Protein AF-R7A1Y5-F1 (afdb_monomer)

pLDDT: mean 71.37, std 26.13, range [25.06, 98.81]

Foldseek 3Di:
DDDDPPPVVVVVVVVVVPPPCPVCPVVVLVVVVVVVVVVVVVVVVVVVVVVVVVVVVVVPDPDPDDDDDDDDDDDDDDDDDDDDDPPDDDDDPPPDDDDDDPPDDDPPDDVVVVVVVVPPPDDDDPPPPPPPPDDDDDDDDDDDDDDDDDDPDPPPVPPPPPDDPDDDDDDDDDDPPDPPVLLVVLLVVLQVCLQCVVVDDPVSLLCLLVSPVSLVPHDPVSQVVSQVSNCVPPVGGSVRSNVVSVVVVVVVVVVVVVVVVLVVLLSVLVVVLVVLVVVLVVLVVLLVVLVVLLVVLVVLLVVLVVLLVVLVVLLVVLVVLLVVLVVVLVVLVVVLVVLVVVLVPDDPPDPVNVVSVVSNVVSVVSNVVSVVVNVVSVVSNVVSVVSNVVSVVSNVVSVVSNVVSVVSSVVSVVSSVVSVVVSVVSVVVSVVSVD

Sequence (435 aa):
MSQKHSKSQDEISQLLDSFEVEDTLEEKMENFTQEKERQSRIERARKNSQDFNRRNTEEMDLTQIIDPIDDSEFEDEEYEEDGSQTKTMMWDKDQIDPETTDTNKTVVINDDEIQSLLEEDKGPRLKREVHRGSARKSNQDTKKIAIIVAGVIAVILAGVAIFGVINLIGGLGSDDQISEEEQKQNYEEILAWADDYDSLTDDEKADIIDFETMFNRLSDEQQSEINKVLKSKTGKTFDELLAQVKSDAKDKADASNNNTEVAQQKAKLKEQISNLEDDLADAKQALDDAKSKLDSANSKLNGATQSISSAQSDITTCNTEINNLTTQNTNLTTQKNEIYTQYLNLPIDDPQRDELWAQIESINSQISSNESQISDLKSKLSSAEQTLTNAQSEQTQAKSEVDSAQSAVNDAQSKYDSINSQLQQLQKELDNLDD

Solvent-accessible surface area (backbone atoms only — not comparable to full-atom values): 26201 Å² total; per-residue (Å²): 143,86,91,80,76,73,68,72,60,55,57,56,56,57,56,62,74,69,72,83,52,85,79,42,57,63,56,46,51,52,49,48,50,51,52,50,48,50,50,49,51,51,48,51,51,48,48,54,51,46,58,52,52,45,59,69,54,72,77,71,75,92,81,84,86,80,80,82,84,79,91,72,92,85,82,93,78,91,78,85,91,76,94,69,91,78,78,77,80,78,81,73,88,84,78,74,83,91,82,82,93,74,94,79,78,78,82,77,76,60,66,70,62,57,50,57,68,71,67,65,87,76,73,91,76,82,77,82,78,77,80,75,76,77,89,80,79,88,77,89,81,89,77,83,87,78,88,85,82,82,91,85,91,85,78,81,89,81,75,84,84,83,84,82,92,75,88,83,88,85,83,88,87,80,78,92,74,69,52,74,67,56,49,48,50,47,48,54,52,54,40,50,52,43,69,46,48,90,78,49,51,76,68,67,56,50,50,49,64,74,42,49,69,51,54,75,66,44,53,74,69,56,48,49,53,42,30,50,47,26,31,73,76,72,71,35,40,62,69,57,47,43,52,45,49,56,47,54,54,47,54,52,51,56,53,53,50,52,53,53,53,52,52,54,51,47,52,51,47,52,52,52,45,53,54,47,52,54,50,38,52,53,29,48,51,51,27,54,52,24,46,53,48,27,54,52,23,48,51,48,29,52,50,22,51,50,48,32,54,49,22,53,51,49,37,52,50,35,53,52,52,41,52,51,45,52,50,50,41,51,54,47,50,52,52,41,53,55,47,50,52,54,49,68,74,47,63,93,83,44,73,65,46,60,56,48,48,53,50,43,53,52,47,50,53,51,41,53,53,43,52,52,52,41,51,54,37,49,56,50,31,55,49,26,51,51,49,28,54,51,22,53,53,48,30,53,52,22,46,54,44,29,55,52,24,49,49,48,28,53,52,26,47,51,52,31,55,51,46,55,50,51,45,56,50,51,50,52,57,48,52,65,72,75,110

Mean predicted aligned error: 21.64 Å

Structure (mmCIF, N/CA/C/O backbone):
data_AF-R7A1Y5-F1
#
_entry.id   AF-R7A1Y5-F1
#
loop_
_atom_site.group_PDB
_atom_site.id
_atom_site.type_symbol
_atom_site.label_atom_id
_atom_site.label_alt_id
_atom_site.label_comp_id
_atom_site.label_asym_id
_atom_site.label_entity_id
_atom_site.label_seq_id
_atom_site.pdbx_PDB_ins_code
_atom_site.Cartn_x
_atom_site.Cartn_y
_atom_site.Cartn_z
_atom_site.occupancy
_atom_site.B_iso_or_equiv
_atom_site.auth_seq_id
_atom_site.auth_comp_id
_atom_site.auth_asym_id
_atom_site.auth_atom_id
_atom_site.pdbx_PDB_model_num
ATOM 1 N N . MET A 1 1 ? -53.327 41.647 56.031 1.00 40.00 1 MET A N 1
ATOM 2 C CA . MET A 1 1 ? -52.653 41.652 54.716 1.00 40.00 1 MET A CA 1
ATOM 3 C C . MET A 1 1 ? -51.992 40.301 54.548 1.00 40.00 1 MET A C 1
ATOM 5 O O . MET A 1 1 ? -50.971 40.039 55.163 1.00 40.00 1 MET A O 1
ATOM 9 N N . SER A 1 2 ? -52.685 39.421 53.836 1.00 45.50 2 SER A N 1
ATOM 10 C CA . SER A 1 2 ? -52.376 38.007 53.655 1.00 45.50 2 SER A CA 1
ATOM 11 C C . SER A 1 2 ? -52.185 37.799 52.161 1.00 45.50 2 SER A C 1
ATOM 13 O O . SER A 1 2 ? -53.128 38.055 51.420 1.00 45.50 2 SER A O 1
ATOM 15 N N . GLN A 1 3 ? -50.969 37.462 51.720 1.00 46.62 3 GLN A N 1
ATOM 16 C CA . GLN A 1 3 ? -50.686 36.998 50.351 1.00 46.62 3 GLN A CA 1
ATOM 17 C C . GLN A 1 3 ? -49.230 36.510 50.211 1.00 46.62 3 GLN A C 1
ATOM 19 O O . GLN A 1 3 ? -48.489 36.930 49.328 1.00 46.62 3 GLN A O 1
ATOM 24 N N . LYS A 1 4 ? -48.779 35.629 51.113 1.00 45.38 4 LYS A N 1
ATOM 25 C CA . LYS A 1 4 ? -47.498 34.918 50.923 1.00 45.38 4 LYS A CA 1
ATOM 26 C C . LYS A 1 4 ? -47.495 33.442 51.318 1.00 45.38 4 LYS A C 1
ATOM 28 O O . LYS A 1 4 ? -46.482 32.793 51.111 1.00 45.38 4 LYS A O 1
ATOM 33 N N . HIS A 1 5 ? -48.609 32.898 51.813 1.00 42.25 5 HIS A N 1
ATOM 34 C CA . HIS A 1 5 ? -48.613 31.543 52.377 1.00 42.25 5 HIS A CA 1
ATOM 35 C C . HIS A 1 5 ? -49.235 30.445 51.504 1.00 42.25 5 HIS A C 1
ATOM 37 O O . HIS A 1 5 ? -49.218 29.295 51.912 1.00 42.25 5 HIS A O 1
ATOM 43 N N . SER A 1 6 ? -49.724 30.764 50.300 1.00 48.19 6 SER A N 1
ATOM 44 C CA . SER A 1 6 ? -50.400 29.777 49.438 1.00 48.19 6 SER A CA 1
ATOM 45 C C . SER A 1 6 ? -49.468 28.997 48.504 1.00 48.19 6 SER A C 1
ATOM 47 O O . SER A 1 6 ? -49.904 28.017 47.927 1.00 48.19 6 SER A O 1
ATOM 49 N N . LYS A 1 7 ? -48.208 29.414 48.308 1.00 42.94 7 LYS A N 1
ATOM 50 C CA . LYS A 1 7 ? -47.363 28.854 47.234 1.00 42.94 7 LYS A CA 1
ATOM 51 C C . LYS A 1 7 ? -46.487 27.668 47.650 1.00 42.94 7 LYS A C 1
ATOM 53 O O . LYS A 1 7 ? -46.098 26.898 46.790 1.00 42.94 7 LYS A O 1
ATOM 58 N N . SER A 1 8 ? -46.208 27.496 48.945 1.00 43.09 8 SER A N 1
ATOM 59 C CA . SER A 1 8 ? -45.407 26.358 49.431 1.00 43.09 8 SER A CA 1
ATOM 60 C C . SER A 1 8 ? -46.245 25.121 49.768 1.00 43.09 8 SER A C 1
ATOM 62 O O . SER A 1 8 ? -45.683 24.062 50.016 1.00 43.09 8 SER A O 1
ATOM 64 N N . GLN A 1 9 ? -47.576 25.247 49.820 1.00 44.53 9 GLN A N 1
ATOM 65 C CA . GLN A 1 9 ? -48.482 24.117 50.070 1.00 44.53 9 GLN A CA 1
ATOM 66 C C . GLN A 1 9 ? -48.882 23.390 48.776 1.00 44.53 9 GLN A C 1
ATOM 68 O O . GLN A 1 9 ? -49.191 22.201 48.818 1.00 44.53 9 GLN A O 1
ATOM 73 N N . ASP A 1 10 ? -48.776 24.060 47.626 1.00 45.72 10 ASP A N 1
ATOM 74 C CA . ASP A 1 10 ? -49.014 23.451 46.312 1.00 45.72 10 ASP A CA 1
ATOM 75 C C . ASP A 1 10 ? -47.815 22.608 45.834 1.00 45.72 10 ASP A C 1
ATOM 77 O O . ASP A 1 10 ? -48.000 21.610 45.145 1.00 45.72 10 ASP A O 1
ATOM 81 N N . GLU A 1 11 ? -46.588 22.949 46.246 1.00 43.12 11 GLU A N 1
ATOM 82 C CA . GLU A 1 11 ? -45.373 22.206 45.866 1.00 43.12 11 GLU A CA 1
ATOM 83 C C . GLU A 1 11 ? -45.239 20.872 46.620 1.00 43.12 11 GLU A C 1
ATOM 85 O O . GLU A 1 11 ? -44.789 19.885 46.048 1.00 43.12 11 GLU A O 1
ATOM 90 N N . ILE A 1 12 ? -45.700 20.796 47.873 1.00 42.44 12 ILE A N 1
ATOM 91 C CA . ILE A 1 12 ? -45.707 19.537 48.642 1.00 42.44 12 ILE A CA 1
ATOM 92 C C . ILE A 1 12 ? -46.840 18.615 48.160 1.00 42.44 12 ILE A C 1
ATOM 94 O O . ILE A 1 12 ? -46.659 17.402 48.082 1.00 42.44 12 ILE A O 1
ATOM 98 N N . SER A 1 13 ? -47.975 19.188 47.745 1.00 43.84 13 SER A N 1
ATOM 99 C CA . SER A 1 13 ? -49.110 18.431 47.197 1.00 43.84 13 SER A CA 1
ATOM 100 C C . SER A 1 13 ? -48.810 17.815 45.821 1.00 43.84 13 SER A C 1
ATOM 102 O O . SER A 1 13 ? -49.319 16.745 45.514 1.00 43.84 13 SER A O 1
ATOM 104 N N . GLN A 1 14 ? -47.939 18.433 45.010 1.00 46.19 14 GLN A N 1
ATOM 105 C CA . GLN A 1 14 ? -47.489 17.865 43.726 1.00 46.19 14 GLN A CA 1
ATOM 106 C C . GLN A 1 14 ? -46.398 16.795 43.873 1.00 46.19 14 GLN A C 1
ATOM 108 O O . GLN A 1 14 ? -46.228 15.970 42.979 1.00 46.19 14 GLN A O 1
ATOM 113 N N . LEU A 1 15 ? -45.670 16.782 44.993 1.00 40.19 15 LEU A N 1
ATOM 114 C CA . LEU A 1 15 ? -44.676 15.744 45.273 1.00 40.19 15 LEU A CA 1
ATOM 115 C C . LEU A 1 15 ? -45.323 14.454 45.793 1.00 40.19 15 LEU A C 1
ATOM 117 O O . LEU A 1 15 ? -44.829 13.371 45.487 1.00 40.19 15 LEU A O 1
ATOM 121 N N . LEU A 1 16 ? -46.453 14.559 46.497 1.00 44.09 16 LEU A N 1
ATOM 122 C CA . LEU A 1 16 ? -47.202 13.413 47.025 1.00 44.09 16 LEU A CA 1
ATOM 123 C C . LEU A 1 16 ? -48.025 12.669 45.959 1.00 44.09 16 LEU A C 1
ATOM 125 O O . LEU A 1 16 ? -48.169 11.458 46.059 1.00 44.09 16 LEU A O 1
ATOM 129 N N . ASP A 1 17 ? -48.468 13.348 44.898 1.00 41.03 17 ASP A N 1
ATOM 130 C CA . ASP A 1 17 ? -49.209 12.736 43.776 1.00 41.03 17 ASP A CA 1
ATOM 131 C C . ASP A 1 17 ? -48.288 11.986 42.779 1.00 41.03 17 ASP A C 1
ATOM 133 O O . ASP A 1 17 ? -48.743 11.378 41.815 1.00 41.03 17 ASP A O 1
ATOM 137 N N . SER A 1 18 ? -46.961 12.025 42.984 1.00 36.75 18 SER A N 1
ATOM 138 C CA . SER A 1 18 ? -45.974 11.423 42.067 1.00 36.75 18 SER A CA 1
ATOM 139 C C . SER A 1 18 ? -45.374 10.091 42.538 1.00 36.75 18 SER A C 1
ATOM 141 O O . SER A 1 18 ? -44.626 9.464 41.779 1.00 36.75 18 SER A O 1
ATOM 143 N N . PHE A 1 19 ? -45.713 9.651 43.755 1.00 41.41 19 PHE A N 1
ATOM 144 C CA . PHE A 1 19 ? -45.185 8.426 44.369 1.00 41.41 19 PHE A CA 1
ATOM 145 C C . PHE A 1 19 ? -46.116 7.209 44.271 1.00 41.41 19 PHE A C 1
ATOM 147 O O . PHE A 1 19 ? -45.696 6.109 44.609 1.00 41.41 19 PHE A O 1
ATOM 154 N N . GLU A 1 20 ? -47.332 7.362 43.742 1.00 43.34 20 GLU A N 1
ATOM 155 C CA . GLU A 1 20 ? -48.340 6.289 43.691 1.00 43.34 20 GLU A CA 1
ATOM 156 C C . GLU A 1 20 ? -48.459 5.590 42.323 1.00 43.34 20 GLU A C 1
ATOM 158 O O . GLU A 1 20 ? -49.516 5.081 41.953 1.00 43.34 20 GLU A O 1
ATOM 163 N N . VAL A 1 21 ? -47.372 5.530 41.545 1.00 44.88 21 VAL A N 1
ATOM 164 C CA . VAL A 1 21 ? -47.357 4.725 40.313 1.00 44.88 21 VAL A CA 1
ATOM 165 C C . VAL A 1 21 ? -46.110 3.853 40.259 1.00 44.88 21 VAL A C 1
ATOM 167 O O . VAL A 1 21 ? -45.099 4.200 39.649 1.00 44.88 21 VAL A O 1
ATOM 170 N N . GLU A 1 22 ? -46.195 2.697 40.905 1.00 44.41 22 GLU A N 1
ATOM 171 C CA . GLU A 1 22 ? -45.143 1.674 40.951 1.00 44.41 22 GLU A CA 1
ATOM 172 C C . GLU A 1 22 ? -44.921 0.985 39.583 1.00 44.41 22 GLU A C 1
ATOM 174 O O . GLU A 1 22 ? -43.851 0.440 39.339 1.00 44.41 22 GLU A O 1
ATOM 179 N N . ASP A 1 23 ? -45.840 1.166 38.623 1.00 42.84 23 ASP A N 1
ATOM 180 C CA . ASP A 1 23 ? -45.654 0.812 37.200 1.00 42.84 23 ASP A CA 1
ATOM 181 C C . ASP A 1 23 ? -44.872 1.873 36.390 1.00 42.84 23 ASP A C 1
ATOM 183 O O . ASP A 1 23 ? -44.578 1.670 35.214 1.00 42.84 23 ASP A O 1
ATOM 187 N N . THR A 1 24 ? -44.490 3.013 36.989 1.00 51.56 24 THR A N 1
ATOM 188 C CA . THR A 1 24 ? -43.749 4.064 36.262 1.00 51.56 24 THR A CA 1
ATOM 189 C C . THR A 1 24 ? -42.246 4.010 36.435 1.00 51.56 24 THR A C 1
ATOM 191 O O . THR A 1 24 ? -41.578 4.765 35.747 1.00 51.56 24 THR A O 1
ATOM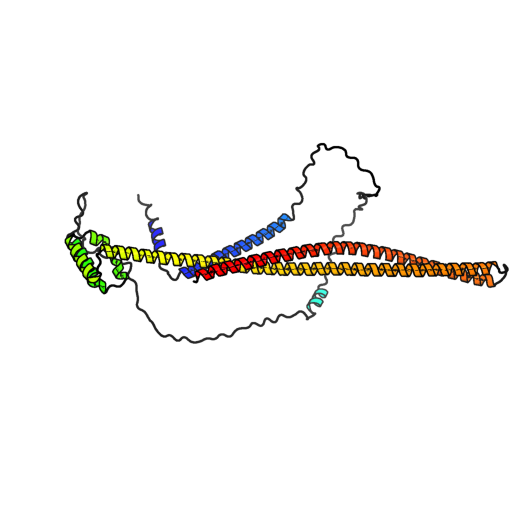 194 N N . LEU A 1 25 ? -41.658 3.194 37.315 1.00 48.09 25 LEU A N 1
ATOM 195 C CA . LEU A 1 25 ? -40.196 3.223 37.478 1.00 48.09 25 LEU A CA 1
ATOM 196 C C . LEU A 1 25 ? -39.485 2.600 36.273 1.00 48.09 25 LEU A C 1
ATOM 198 O O . LEU A 1 25 ? -38.486 3.142 35.811 1.00 48.09 25 LEU A O 1
ATOM 202 N N . GLU A 1 26 ? -40.032 1.516 35.728 1.00 50.44 26 GLU A N 1
ATOM 203 C CA . GLU A 1 26 ? -39.508 0.882 34.518 1.00 50.44 26 GLU A CA 1
ATOM 204 C C . GLU A 1 26 ? -39.759 1.769 33.293 1.00 50.44 26 GLU A C 1
ATOM 206 O O . GLU A 1 26 ? -38.820 2.084 32.571 1.00 50.44 26 GLU A O 1
ATOM 211 N N . GLU A 1 27 ? -40.961 2.340 33.156 1.00 53.66 27 GLU A N 1
ATOM 212 C CA . GLU A 1 27 ? -41.282 3.315 32.102 1.00 53.66 27 GLU A CA 1
ATOM 213 C C . GLU A 1 27 ? -40.481 4.631 32.239 1.00 53.66 27 GLU A C 1
ATOM 215 O O . GLU A 1 27 ? -40.112 5.248 31.241 1.00 53.66 27 GLU A O 1
ATOM 220 N N . LYS A 1 28 ? -40.155 5.077 33.461 1.00 53.81 28 LYS A N 1
ATOM 221 C CA . LYS A 1 28 ? -39.299 6.251 33.727 1.00 53.81 28 LYS A CA 1
ATOM 222 C C . LYS A 1 28 ? -37.826 5.932 33.502 1.00 53.81 28 LYS A C 1
ATOM 224 O O . LYS A 1 28 ? -37.121 6.802 33.001 1.00 53.81 28 LYS A O 1
ATOM 229 N N . MET A 1 29 ? -37.350 4.728 33.824 1.00 53.62 29 MET A N 1
ATOM 230 C CA . MET A 1 29 ? -35.991 4.283 33.492 1.00 53.62 29 MET A CA 1
ATOM 231 C C . MET A 1 29 ? -35.824 4.105 31.982 1.00 53.62 29 MET A C 1
ATOM 233 O O . MET A 1 29 ? -34.794 4.504 31.438 1.00 53.62 29 MET A O 1
ATOM 237 N N . GLU A 1 30 ? -36.846 3.600 31.293 1.00 57.59 30 GLU A N 1
ATOM 238 C CA . GLU A 1 30 ? -36.875 3.436 29.839 1.00 57.59 30 GLU A CA 1
ATOM 239 C C . GLU A 1 30 ? -36.995 4.791 29.120 1.00 57.59 30 GLU A C 1
ATOM 241 O O . GLU A 1 30 ? -36.261 5.064 28.172 1.00 57.59 30 GLU A O 1
ATOM 246 N N . ASN A 1 31 ? -37.811 5.720 29.632 1.00 60.78 31 ASN A N 1
ATOM 247 C CA . ASN A 1 31 ? -37.860 7.096 29.128 1.00 60.78 31 ASN A CA 1
ATOM 248 C C . ASN A 1 31 ? -36.583 7.892 29.442 1.00 60.78 31 ASN A C 1
ATOM 250 O O . ASN A 1 31 ? -36.164 8.717 28.631 1.00 60.78 31 ASN A O 1
ATOM 254 N N . PHE A 1 32 ? -35.936 7.660 30.588 1.00 64.06 32 PHE A N 1
ATOM 255 C CA . PHE A 1 32 ? -34.673 8.314 30.939 1.00 64.06 32 PHE A CA 1
ATOM 256 C C . PHE A 1 32 ? -33.515 7.806 30.074 1.00 64.06 32 PHE A C 1
ATOM 258 O O . PHE A 1 32 ? -32.726 8.612 29.581 1.00 64.06 32 PHE A O 1
ATOM 265 N N . THR A 1 33 ? -33.438 6.495 29.829 1.00 64.00 33 THR A N 1
ATOM 266 C CA . THR A 1 33 ? -32.468 5.916 28.886 1.00 64.00 33 THR A CA 1
ATOM 267 C C . THR A 1 33 ? -32.737 6.389 27.459 1.00 64.00 33 THR A C 1
ATOM 269 O O . THR A 1 33 ? -31.811 6.876 26.814 1.00 64.00 33 THR A O 1
ATOM 272 N N . GLN A 1 34 ? -33.991 6.398 26.990 1.00 64.88 34 GLN A N 1
ATOM 273 C CA . GLN A 1 34 ? -34.330 6.938 25.667 1.00 64.88 34 GLN A CA 1
ATOM 274 C C . GLN A 1 34 ? -34.011 8.431 25.517 1.00 64.88 34 GLN A C 1
ATOM 276 O O . GLN A 1 34 ? -33.456 8.831 24.490 1.00 64.88 34 GLN A O 1
ATOM 281 N N . GLU A 1 35 ? -34.330 9.273 26.506 1.00 62.38 35 GLU A N 1
ATOM 282 C CA . GLU A 1 35 ? -34.045 10.711 26.433 1.00 62.38 35 GLU A CA 1
ATOM 283 C C . GLU A 1 35 ? -32.539 10.981 26.517 1.00 62.38 35 GLU A C 1
ATOM 285 O O . GLU A 1 35 ? -32.027 11.809 25.762 1.00 62.38 35 GLU A O 1
ATOM 290 N N . LYS A 1 36 ? -31.792 10.244 27.348 1.00 68.38 36 LYS A N 1
ATOM 291 C CA . LYS A 1 36 ? -30.334 10.389 27.438 1.00 68.38 36 LYS A CA 1
ATOM 292 C C . LYS A 1 36 ? -29.628 9.891 26.176 1.00 68.38 36 LYS A C 1
ATOM 294 O O . LYS A 1 36 ? -28.722 10.564 25.689 1.00 68.38 36 LYS A O 1
ATOM 299 N N . GLU A 1 37 ? -30.087 8.794 25.575 1.00 62.84 37 GLU A N 1
ATOM 300 C CA . GLU A 1 37 ? -29.616 8.361 24.257 1.00 62.84 37 GLU A CA 1
ATOM 301 C C . GLU A 1 37 ? -29.976 9.367 23.158 1.00 62.84 37 GLU A C 1
ATOM 303 O O . GLU A 1 37 ? -29.207 9.591 22.226 1.00 62.84 37 GLU A O 1
ATOM 308 N N . ARG A 1 38 ? -31.155 9.995 23.220 1.00 62.94 38 ARG A N 1
ATOM 309 C CA . ARG A 1 38 ? -31.534 11.043 22.264 1.00 62.94 38 ARG A CA 1
ATOM 310 C C . ARG A 1 38 ? -30.599 12.244 22.387 1.00 62.94 38 ARG A C 1
ATOM 312 O O . ARG A 1 38 ? -30.151 12.759 21.364 1.00 62.94 38 ARG A O 1
ATOM 319 N N . GLN A 1 39 ? -30.259 12.650 23.608 1.00 55.50 39 GLN A N 1
ATOM 320 C CA . GLN A 1 39 ? -29.294 13.718 23.871 1.00 55.50 39 GLN A CA 1
ATOM 321 C C . GLN A 1 39 ? -27.882 13.331 23.414 1.00 55.50 39 GLN A C 1
ATOM 323 O O . GLN A 1 39 ? -27.252 14.116 22.711 1.00 55.50 39 GLN A O 1
ATOM 328 N N . SER A 1 40 ? -27.416 12.109 23.693 1.00 66.56 40 SER A N 1
ATOM 329 C CA . SER A 1 40 ? -26.087 11.644 23.274 1.00 66.56 40 SER A CA 1
ATOM 330 C C . SER A 1 40 ? -25.974 11.482 21.755 1.00 66.56 40 SER A C 1
ATOM 332 O O . SER A 1 40 ? -24.945 11.826 21.179 1.00 66.56 40 SER A O 1
ATOM 334 N N . ARG A 1 41 ? -27.045 11.054 21.070 1.00 65.75 41 ARG A N 1
ATOM 335 C CA . ARG A 1 41 ? -27.134 11.034 19.599 1.00 65.75 41 ARG A CA 1
ATOM 336 C C . ARG A 1 41 ? -27.103 12.445 19.010 1.00 65.75 41 ARG A C 1
ATOM 338 O O . ARG A 1 41 ? -26.400 12.677 18.028 1.00 65.75 41 ARG A O 1
ATOM 345 N N . ILE A 1 42 ? -27.817 13.401 19.609 1.00 66.62 42 ILE A N 1
ATOM 346 C CA . ILE A 1 42 ? -27.791 14.815 19.193 1.00 66.62 42 ILE A CA 1
ATOM 347 C C . ILE A 1 42 ? -26.412 15.438 19.455 1.00 66.62 42 ILE A C 1
ATOM 349 O O . ILE A 1 42 ? -25.937 16.231 18.643 1.00 66.62 42 ILE A O 1
ATOM 353 N N . GLU A 1 43 ? -25.749 15.073 20.548 1.00 61.16 43 GLU A N 1
ATOM 354 C CA . GLU A 1 43 ? -24.418 15.559 20.907 1.00 61.16 43 GLU A CA 1
ATOM 355 C C . GLU A 1 43 ? -23.322 14.933 20.034 1.00 61.16 43 GLU A C 1
ATOM 357 O O . GLU A 1 43 ? -22.467 15.665 19.541 1.00 61.16 43 GLU A O 1
ATOM 362 N N . ARG A 1 44 ? -23.408 13.634 19.703 1.00 69.31 44 ARG A N 1
ATOM 363 C CA . ARG A 1 44 ? -22.572 12.983 18.675 1.00 69.31 44 ARG A CA 1
ATOM 364 C C . ARG A 1 44 ? -22.785 13.619 17.300 1.00 69.31 44 ARG A C 1
ATOM 366 O O . ARG A 1 44 ? -21.811 13.919 16.617 1.00 69.31 44 ARG A O 1
ATOM 373 N N . ALA A 1 45 ? -24.029 13.905 16.908 1.00 61.12 45 ALA A N 1
ATOM 374 C CA . ALA A 1 45 ? -24.329 14.591 15.649 1.00 61.12 45 ALA A CA 1
ATOM 375 C C . ALA A 1 45 ? -23.806 16.041 15.629 1.00 61.12 45 ALA A C 1
ATOM 377 O O . ALA A 1 45 ? -23.272 16.491 14.614 1.00 61.12 45 ALA A O 1
ATOM 378 N N . ARG A 1 46 ? -23.894 16.768 16.752 1.00 59.66 46 ARG A N 1
ATOM 379 C CA . ARG A 1 46 ? -23.302 18.107 16.903 1.00 59.66 46 ARG A CA 1
ATOM 380 C C . ARG A 1 46 ? -21.780 18.068 16.889 1.00 59.66 46 ARG A C 1
ATOM 382 O O . ARG A 1 46 ? -21.190 18.915 16.231 1.00 59.66 46 ARG A O 1
ATOM 389 N N . LYS A 1 47 ? -21.156 17.092 17.550 1.00 59.91 47 LYS A N 1
ATOM 390 C CA . LYS A 1 47 ? -19.703 16.902 17.552 1.00 59.91 47 LYS A CA 1
ATOM 391 C C . LYS A 1 47 ? -19.197 16.533 16.160 1.00 59.91 47 LYS A C 1
ATOM 393 O O . LYS A 1 47 ? -18.288 17.187 15.677 1.00 59.91 47 LYS A O 1
ATOM 398 N N . ASN A 1 48 ? -19.868 15.625 15.448 1.00 55.06 48 ASN A N 1
ATOM 399 C CA . ASN A 1 48 ? -19.558 15.329 14.045 1.00 55.06 48 ASN A CA 1
ATOM 400 C C . ASN A 1 48 ? -19.753 16.546 13.129 1.00 55.06 48 ASN A C 1
ATOM 402 O O . ASN A 1 48 ? -18.951 16.761 12.226 1.00 55.06 48 ASN A O 1
ATOM 406 N N . SER A 1 49 ? -20.775 17.376 13.364 1.00 52.81 49 SER A N 1
ATOM 407 C CA . SER A 1 49 ? -20.961 18.629 12.619 1.00 52.81 49 SER A CA 1
ATOM 408 C C . SER A 1 49 ? -19.906 19.688 12.965 1.00 52.81 49 SER A C 1
ATOM 410 O O . SER A 1 49 ? -19.529 20.469 12.093 1.00 52.81 49 SER A O 1
ATOM 412 N N . GLN A 1 50 ? -19.427 19.732 14.210 1.00 51.78 50 GLN A N 1
ATOM 413 C CA . GLN A 1 50 ? -18.354 20.626 14.642 1.00 51.78 50 GLN A CA 1
ATOM 414 C C . GLN A 1 50 ? -16.987 20.152 14.144 1.00 51.78 50 GLN A C 1
ATOM 416 O O . GLN A 1 50 ? -16.229 20.984 13.667 1.00 51.78 50 GLN A O 1
ATOM 421 N N . ASP A 1 51 ? -16.705 18.850 14.138 1.00 49.56 51 ASP A N 1
ATOM 422 C CA . ASP A 1 51 ? -15.489 18.260 13.562 1.00 49.56 51 ASP A CA 1
ATOM 423 C C . ASP A 1 51 ? -15.482 18.337 12.025 1.00 49.56 51 ASP A C 1
ATOM 425 O O . ASP A 1 51 ? -14.419 18.379 11.404 1.00 49.56 51 ASP A O 1
ATOM 429 N N . PHE A 1 52 ? -16.654 18.393 11.383 1.00 40.78 52 PHE A N 1
ATOM 430 C CA . PHE A 1 52 ? -16.782 18.699 9.955 1.00 40.78 52 PHE A CA 1
ATOM 431 C C . PHE A 1 52 ? -16.516 20.188 9.660 1.00 40.78 52 PHE A C 1
ATOM 433 O O . PHE A 1 52 ? -15.763 20.506 8.744 1.00 40.78 52 PHE A O 1
ATOM 440 N N . ASN A 1 53 ? -17.047 21.111 10.474 1.00 45.44 53 ASN A N 1
ATOM 441 C CA . ASN A 1 53 ? -16.761 22.547 10.341 1.00 45.44 53 ASN A CA 1
ATOM 442 C C . ASN A 1 53 ? -15.322 22.915 10.739 1.00 45.44 53 ASN A C 1
ATOM 444 O O . ASN A 1 53 ? -14.735 23.812 10.140 1.00 45.44 53 ASN A O 1
ATOM 448 N N . ARG A 1 54 ? -14.731 22.217 11.713 1.00 39.25 54 ARG A N 1
ATOM 449 C CA . ARG A 1 54 ? -13.353 22.430 12.166 1.00 39.25 54 ARG A CA 1
ATOM 450 C C . ARG A 1 54 ? -12.340 21.968 11.123 1.00 39.25 54 ARG A C 1
ATOM 452 O O . ARG A 1 54 ? -11.438 22.733 10.811 1.00 39.25 54 ARG A O 1
ATOM 459 N N . ARG A 1 55 ? -12.563 20.814 10.482 1.00 45.34 55 ARG A N 1
ATOM 460 C CA . ARG A 1 55 ? -11.743 20.366 9.341 1.00 45.34 55 ARG A CA 1
ATOM 461 C C . ARG A 1 55 ? -11.820 21.304 8.132 1.00 45.34 55 ARG A C 1
ATOM 463 O O . ARG A 1 55 ? -10.811 21.499 7.475 1.00 45.34 55 ARG A O 1
ATOM 470 N N . ASN A 1 56 ? -12.962 21.955 7.896 1.00 45.19 56 ASN A N 1
ATOM 471 C CA . ASN A 1 56 ? -13.081 22.982 6.850 1.00 45.19 56 ASN A CA 1
ATOM 472 C C . ASN A 1 56 ? -12.477 24.347 7.234 1.00 45.19 56 ASN A C 1
ATOM 474 O O . ASN A 1 56 ? -12.268 25.175 6.354 1.00 45.19 56 ASN A O 1
ATOM 478 N N . THR A 1 57 ? -12.223 24.609 8.522 1.00 42.41 57 THR A N 1
ATOM 479 C CA . THR A 1 57 ? -11.654 25.890 8.988 1.00 42.41 57 THR A CA 1
ATOM 480 C C . THR A 1 57 ? -10.143 25.787 9.241 1.00 42.41 57 THR A C 1
ATOM 482 O O . THR A 1 57 ? -9.432 26.769 9.066 1.00 42.41 57 THR A O 1
ATOM 485 N N . GLU A 1 58 ? -9.629 24.601 9.586 1.00 41.56 58 GLU A N 1
ATOM 486 C CA . GLU A 1 58 ? -8.196 24.349 9.823 1.00 41.56 58 GLU A CA 1
ATOM 487 C C . GLU A 1 58 ? -7.376 24.111 8.529 1.00 41.56 58 GLU A C 1
ATOM 489 O O . GLU A 1 58 ? -6.153 24.090 8.594 1.00 41.56 58 GLU A O 1
ATOM 494 N N . GLU A 1 59 ? -8.000 24.035 7.343 1.00 44.62 59 GLU A N 1
ATOM 495 C CA . GLU A 1 59 ? -7.298 24.078 6.037 1.00 44.62 59 GLU A CA 1
ATOM 496 C C . GLU A 1 59 ? -7.093 25.507 5.480 1.00 44.62 59 GLU A C 1
ATOM 498 O O . GLU A 1 59 ? -6.644 25.681 4.347 1.00 44.62 59 GLU A O 1
ATOM 503 N N . MET A 1 60 ? -7.382 26.556 6.262 1.00 42.22 60 MET A N 1
ATOM 504 C CA . MET A 1 60 ? -7.319 27.950 5.799 1.00 42.22 60 MET A CA 1
ATOM 505 C C . MET A 1 60 ? -6.476 28.905 6.664 1.00 42.22 60 MET A C 1
ATOM 507 O O . MET A 1 60 ? -6.706 30.112 6.626 1.00 42.22 60 MET A O 1
ATOM 511 N N . ASP A 1 61 ? -5.459 28.418 7.385 1.00 36.59 61 ASP A N 1
ATOM 512 C CA . ASP A 1 61 ? -4.480 29.317 8.020 1.00 36.59 61 ASP A CA 1
ATOM 513 C C . ASP A 1 61 ? -3.032 28.808 7.927 1.00 36.59 61 ASP A C 1
ATOM 515 O O . ASP A 1 61 ? -2.498 28.160 8.823 1.00 36.59 61 ASP A O 1
ATOM 519 N N . LEU A 1 62 ? -2.387 29.125 6.802 1.00 37.38 62 LEU A N 1
ATOM 520 C CA . LEU A 1 62 ? -0.940 28.993 6.585 1.00 37.38 62 LEU A CA 1
ATOM 521 C C . LEU A 1 62 ? -0.269 30.376 6.498 1.00 37.38 62 LEU A C 1
ATOM 523 O O . LEU A 1 62 ? 0.625 30.585 5.680 1.00 37.38 62 LEU A O 1
ATOM 527 N N . THR A 1 63 ? -0.696 31.352 7.312 1.00 40.97 63 THR A N 1
ATOM 528 C CA . THR A 1 63 ? -0.095 32.705 7.280 1.00 40.97 63 THR A CA 1
ATOM 529 C C . THR A 1 63 ? 0.548 33.191 8.575 1.00 40.97 63 THR A C 1
ATOM 531 O O . THR A 1 63 ? 0.946 34.351 8.645 1.00 40.97 63 THR A O 1
ATOM 534 N N . GLN A 1 64 ? 0.758 32.333 9.576 1.00 41.31 64 GLN A N 1
ATOM 535 C CA . GLN A 1 64 ? 1.435 32.749 10.812 1.00 41.31 64 GLN A CA 1
ATOM 536 C C . GLN A 1 64 ? 2.498 31.766 11.300 1.00 41.31 64 GLN A C 1
ATOM 538 O O . GLN A 1 64 ? 2.376 31.215 12.385 1.00 41.31 64 GLN A O 1
ATOM 543 N N . ILE A 1 65 ? 3.574 31.594 10.528 1.00 35.34 65 ILE A N 1
ATOM 544 C CA . ILE A 1 65 ? 4.898 31.270 11.086 1.00 35.34 65 ILE A CA 1
ATOM 545 C C . ILE A 1 65 ? 5.946 32.048 10.276 1.00 35.34 65 ILE A C 1
ATOM 547 O O . ILE A 1 65 ? 6.515 31.548 9.311 1.00 35.34 65 ILE A O 1
ATOM 551 N N . ILE A 1 66 ? 6.161 33.311 10.642 1.00 33.34 66 ILE A N 1
ATOM 552 C CA . ILE A 1 66 ? 7.414 34.023 10.372 1.00 33.34 66 ILE A CA 1
ATOM 553 C C . ILE A 1 66 ? 7.878 34.526 11.733 1.00 33.34 66 ILE A C 1
ATOM 555 O O . ILE A 1 66 ? 7.423 35.573 12.193 1.00 33.34 66 ILE A O 1
ATOM 559 N N . ASP A 1 67 ? 8.750 33.758 12.379 1.00 31.23 67 ASP A N 1
ATOM 560 C CA . ASP A 1 67 ? 9.549 34.281 13.482 1.00 31.23 67 ASP A CA 1
ATOM 561 C C . ASP A 1 67 ? 10.721 35.091 12.897 1.00 31.23 67 ASP A C 1
ATOM 563 O O . ASP A 1 67 ? 11.348 34.655 11.923 1.00 31.23 67 ASP A O 1
ATOM 567 N N . PRO A 1 68 ? 11.014 36.287 13.435 1.00 35.97 68 PRO A N 1
ATOM 568 C CA . PRO A 1 68 ? 12.141 37.095 12.997 1.00 35.97 68 PRO A CA 1
ATOM 569 C C . PRO A 1 68 ? 13.452 36.471 13.492 1.00 35.97 68 PRO A C 1
ATOM 571 O O . PRO A 1 68 ? 13.612 36.196 14.679 1.00 35.97 68 PRO A O 1
ATOM 574 N N . ILE A 1 69 ? 14.383 36.256 12.563 1.00 34.56 69 ILE A N 1
ATOM 575 C CA . ILE A 1 69 ? 15.744 35.790 12.842 1.00 34.56 69 ILE A CA 1
ATOM 576 C C . ILE A 1 69 ? 16.462 36.838 13.705 1.00 34.56 69 ILE A C 1
ATOM 578 O O . ILE A 1 69 ? 16.520 38.014 13.346 1.00 34.56 69 ILE A O 1
ATOM 582 N N . ASP A 1 70 ? 16.965 36.375 14.848 1.00 30.38 70 ASP A N 1
ATOM 583 C CA . ASP A 1 70 ? 17.796 37.094 15.809 1.00 30.38 70 ASP A CA 1
ATOM 584 C C . ASP A 1 70 ? 19.254 37.092 15.314 1.00 30.38 70 ASP A C 1
ATOM 586 O O . ASP A 1 70 ? 19.865 36.034 15.143 1.00 30.38 70 ASP A O 1
ATOM 590 N N . ASP A 1 71 ? 19.781 38.283 15.027 1.00 40.03 71 ASP A N 1
ATOM 591 C CA . ASP A 1 71 ? 21.177 38.528 14.662 1.00 40.03 71 ASP A CA 1
ATOM 592 C C . ASP A 1 71 ? 22.031 38.555 15.941 1.00 40.03 71 ASP A C 1
ATOM 594 O O . ASP A 1 71 ? 22.165 39.596 16.590 1.00 40.03 71 ASP A O 1
ATOM 598 N N . SER A 1 72 ? 22.674 37.437 16.287 1.00 32.62 72 SER A N 1
ATOM 599 C CA . SER A 1 72 ? 23.836 37.472 17.184 1.00 32.62 72 SER A CA 1
ATOM 600 C C . SER A 1 72 ? 24.787 36.289 16.980 1.00 32.62 72 SER A C 1
ATOM 602 O O . SER A 1 72 ? 24.441 35.150 17.281 1.00 32.62 72 SER A O 1
ATOM 604 N N . GLU A 1 73 ? 25.984 36.623 16.484 1.00 43.19 73 GLU A N 1
ATOM 605 C CA . GLU A 1 73 ? 27.306 36.035 16.770 1.00 43.19 73 GLU A CA 1
ATOM 606 C C . GLU A 1 73 ? 27.394 34.517 16.996 1.00 43.19 73 GLU A C 1
ATOM 608 O O . GLU A 1 73 ? 27.159 34.051 18.105 1.00 43.19 73 GLU A O 1
ATOM 613 N N . PHE A 1 74 ? 27.907 33.769 16.009 1.00 29.38 74 PHE A N 1
ATOM 614 C CA . PHE A 1 74 ? 28.790 32.629 16.288 1.00 29.38 74 PHE A CA 1
ATOM 615 C C . PHE A 1 74 ? 29.816 32.415 15.164 1.00 29.38 74 PHE A C 1
ATOM 617 O O . PHE A 1 74 ? 29.557 32.687 13.995 1.00 29.38 74 PHE A O 1
ATOM 624 N N . GLU A 1 75 ? 31.000 32.012 15.611 1.00 34.69 75 GLU A N 1
ATOM 625 C CA . GLU A 1 75 ? 32.329 32.153 15.019 1.00 34.69 75 GLU A CA 1
ATOM 626 C C . GLU A 1 75 ? 32.635 31.230 13.827 1.00 34.69 75 GLU A C 1
ATOM 628 O O . GLU A 1 75 ? 32.009 30.191 13.622 1.00 34.69 75 GLU A O 1
ATOM 633 N N . ASP A 1 76 ? 33.651 31.652 13.072 1.00 33.19 76 ASP A N 1
ATOM 634 C CA . ASP A 1 76 ? 34.226 31.016 11.891 1.00 33.19 76 ASP A CA 1
ATOM 635 C C . ASP A 1 76 ? 34.714 29.577 12.154 1.00 33.19 76 ASP A C 1
ATOM 637 O O . ASP A 1 76 ? 35.636 29.363 12.941 1.00 33.19 76 ASP A O 1
ATOM 641 N N . GLU A 1 77 ? 34.198 28.600 11.401 1.00 33.06 77 GLU A N 1
ATOM 642 C CA . GLU A 1 77 ? 34.952 27.382 11.085 1.00 33.06 77 GLU A CA 1
ATOM 643 C C . GLU A 1 77 ? 34.905 27.082 9.581 1.00 33.06 77 GLU A C 1
ATOM 645 O O . GLU A 1 77 ? 33.864 26.878 8.956 1.00 33.06 77 GLU A O 1
ATOM 650 N N . GLU A 1 78 ? 36.109 27.107 9.029 1.00 36.97 78 GLU A N 1
ATOM 651 C CA . GLU A 1 78 ? 36.527 26.926 7.650 1.00 36.97 78 GLU A CA 1
ATOM 652 C C . GLU A 1 78 ? 36.388 25.447 7.244 1.00 3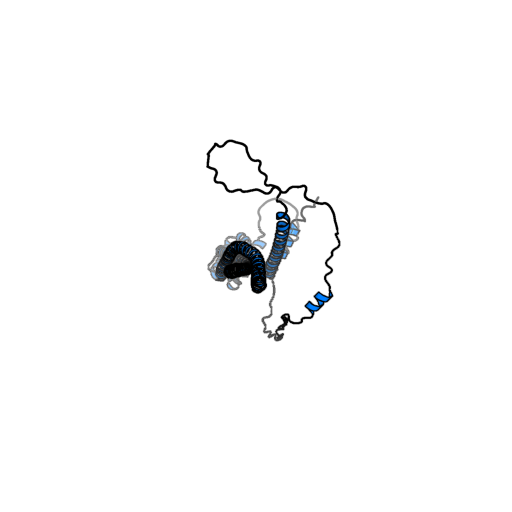6.97 78 GLU A C 1
ATOM 654 O O . GLU A 1 78 ? 37.049 24.584 7.823 1.00 36.97 78 GLU A O 1
ATOM 659 N N . TYR A 1 79 ? 35.563 25.136 6.236 1.00 33.12 79 TYR A N 1
ATOM 660 C CA . TYR A 1 79 ? 35.599 23.833 5.566 1.00 33.12 79 TYR A CA 1
ATOM 661 C C . TYR A 1 79 ? 35.518 23.991 4.045 1.00 33.12 79 TYR A C 1
ATOM 663 O O . TYR A 1 79 ? 34.716 24.747 3.503 1.00 33.12 79 TYR A O 1
ATOM 671 N N . GLU A 1 80 ? 36.430 23.261 3.413 1.00 34.16 80 GLU A N 1
ATOM 672 C CA . GLU A 1 80 ? 36.895 23.315 2.032 1.00 34.16 80 GLU A CA 1
ATOM 673 C C . GLU A 1 80 ? 35.826 23.072 0.955 1.00 34.16 80 GLU A C 1
ATOM 675 O O . GLU A 1 80 ? 34.885 22.291 1.096 1.00 34.16 80 GLU A O 1
ATOM 680 N N . GLU A 1 81 ? 36.068 23.748 -0.162 1.00 32.62 81 GLU A N 1
ATOM 681 C CA . GLU A 1 81 ? 35.320 23.792 -1.410 1.00 32.62 81 GLU A CA 1
ATOM 682 C C . GLU A 1 81 ? 35.551 22.496 -2.224 1.00 32.62 81 GLU A C 1
ATOM 684 O O . GLU A 1 81 ? 36.649 22.265 -2.728 1.00 32.62 81 GLU A O 1
ATOM 689 N N . ASP A 1 82 ? 34.523 21.650 -2.393 1.00 33.28 82 ASP A N 1
ATOM 690 C CA . ASP A 1 82 ? 34.494 20.621 -3.449 1.00 33.28 82 ASP A CA 1
ATOM 691 C C . ASP A 1 82 ? 33.404 20.961 -4.472 1.00 33.28 82 ASP A C 1
ATOM 693 O O . ASP A 1 82 ? 32.227 21.165 -4.158 1.00 33.28 82 ASP A O 1
ATOM 697 N N . GLY A 1 83 ? 33.844 21.095 -5.719 1.00 49.06 83 GLY A N 1
ATOM 698 C CA . GLY A 1 83 ? 33.093 21.652 -6.825 1.00 49.06 83 GLY A CA 1
ATOM 699 C C . GLY A 1 83 ? 31.985 20.727 -7.310 1.00 49.06 83 GLY A C 1
ATOM 700 O O . GLY A 1 83 ? 32.222 19.759 -8.026 1.00 49.06 83 GLY A O 1
ATOM 701 N N . SER A 1 84 ? 30.742 21.124 -7.052 1.00 37.75 84 SER A N 1
ATOM 702 C CA . SER A 1 84 ? 29.574 20.663 -7.798 1.00 37.75 84 SER A CA 1
ATOM 703 C C . SER A 1 84 ? 28.685 21.862 -8.110 1.00 37.75 84 SER A C 1
ATOM 705 O O . SER A 1 84 ? 28.117 22.494 -7.223 1.00 37.75 84 SER A O 1
ATOM 707 N N . GLN A 1 85 ? 28.587 22.196 -9.394 1.00 42.59 85 GLN A N 1
ATOM 708 C CA . GLN A 1 85 ? 27.796 23.307 -9.912 1.00 42.59 85 GLN A CA 1
ATOM 709 C C . GLN A 1 85 ? 26.294 23.102 -9.643 1.00 42.59 85 GLN A C 1
ATOM 711 O O . GLN A 1 85 ? 25.589 22.499 -10.449 1.00 42.59 85 GLN A O 1
ATOM 716 N N . THR A 1 86 ? 25.763 23.671 -8.563 1.00 38.47 86 THR A N 1
ATOM 717 C CA . THR A 1 86 ? 24.323 23.925 -8.423 1.00 38.47 86 THR A CA 1
ATOM 718 C C . THR A 1 86 ? 24.001 25.282 -9.043 1.00 38.47 86 THR A C 1
ATOM 720 O O . THR A 1 86 ? 23.961 26.325 -8.395 1.00 38.47 86 THR A O 1
ATOM 723 N N . LYS A 1 87 ? 23.779 25.296 -10.361 1.00 41.44 87 LYS A N 1
ATOM 724 C CA . LYS A 1 87 ? 23.217 26.469 -11.037 1.00 41.44 87 LYS A CA 1
ATOM 725 C C . LYS A 1 87 ? 21.722 26.550 -10.721 1.00 41.44 87 LYS A C 1
ATOM 727 O O . LYS A 1 87 ? 20.902 25.972 -11.428 1.00 41.44 87 LYS A O 1
ATOM 732 N N . THR A 1 88 ? 21.369 27.271 -9.662 1.00 44.38 88 THR A N 1
ATOM 733 C CA . THR A 1 88 ? 19.996 27.718 -9.393 1.00 44.38 88 THR A CA 1
ATOM 734 C C . THR A 1 88 ? 19.492 28.522 -10.595 1.00 44.38 88 THR A C 1
ATOM 736 O O . THR A 1 88 ? 20.049 29.571 -10.922 1.00 44.38 88 THR A O 1
ATOM 739 N N . MET A 1 89 ? 18.463 28.031 -11.292 1.00 40.31 89 MET A N 1
ATOM 740 C CA . MET A 1 89 ? 17.793 28.799 -12.343 1.00 40.31 89 MET A CA 1
ATOM 741 C C . MET A 1 89 ? 16.866 29.827 -11.685 1.00 40.31 89 MET A C 1
ATOM 743 O O . MET A 1 89 ? 15.822 29.479 -11.139 1.00 40.31 89 MET A O 1
ATOM 747 N N . MET A 1 90 ? 17.270 31.097 -11.716 1.00 46.03 90 MET A N 1
ATOM 748 C CA . MET A 1 90 ? 16.371 32.231 -11.503 1.00 46.03 90 MET A CA 1
ATOM 749 C C . MET A 1 90 ? 15.406 32.313 -12.689 1.00 46.03 90 MET A C 1
ATOM 751 O O . MET A 1 90 ? 15.841 32.355 -13.837 1.00 46.03 90 MET A O 1
ATOM 755 N N . TRP A 1 91 ? 14.104 32.317 -12.411 1.00 41.56 91 TRP A N 1
ATOM 756 C CA . TRP A 1 91 ? 13.070 32.534 -13.418 1.00 41.56 91 TRP A CA 1
ATOM 757 C C . TRP A 1 91 ? 13.044 34.022 -13.785 1.00 41.56 91 TRP A C 1
ATOM 759 O O . TRP A 1 91 ? 12.737 34.860 -12.935 1.00 41.56 91 TRP A O 1
ATOM 769 N N . ASP A 1 92 ? 13.369 34.351 -15.037 1.00 45.78 92 ASP A N 1
ATOM 770 C CA . ASP A 1 92 ? 13.231 35.711 -15.561 1.00 45.78 92 ASP A CA 1
ATOM 771 C C . ASP A 1 92 ? 11.746 36.088 -15.647 1.00 45.78 92 ASP A C 1
ATOM 773 O O . ASP A 1 92 ? 10.941 35.424 -16.303 1.00 45.78 92 ASP A O 1
ATOM 777 N N . LYS A 1 93 ? 11.381 37.181 -14.972 1.00 45.59 93 LYS A N 1
ATOM 778 C CA . LYS A 1 93 ? 9.998 37.654 -14.804 1.00 45.59 93 LYS A CA 1
ATOM 779 C C . LYS A 1 93 ? 9.410 38.326 -16.057 1.00 45.59 93 LYS A C 1
ATOM 781 O O . LYS A 1 93 ? 8.234 38.676 -16.058 1.00 45.59 93 LYS A O 1
ATOM 786 N N . ASP A 1 94 ? 10.197 38.434 -17.127 1.00 48.56 94 ASP A N 1
ATOM 787 C CA . ASP A 1 94 ? 9.863 39.202 -18.334 1.00 48.56 94 ASP A CA 1
ATOM 788 C C . ASP A 1 94 ? 9.494 38.317 -19.547 1.00 48.56 94 ASP A C 1
ATOM 790 O O . ASP A 1 94 ? 9.443 38.798 -20.675 1.00 48.56 94 ASP A O 1
ATOM 794 N N . GLN A 1 95 ? 9.210 37.025 -19.333 1.00 47.56 95 GLN A N 1
ATOM 795 C CA . GLN A 1 95 ? 8.773 36.072 -20.376 1.00 47.56 95 GLN A CA 1
ATOM 796 C C . GLN A 1 95 ? 7.283 35.691 -20.268 1.00 47.56 95 GLN A C 1
ATOM 798 O O . GLN A 1 95 ? 6.876 34.611 -20.694 1.00 47.56 95 GLN A O 1
ATOM 803 N N . ILE A 1 96 ? 6.450 36.557 -19.683 1.00 42.91 96 ILE A N 1
ATOM 804 C CA . ILE A 1 96 ? 4.992 36.373 -19.673 1.00 42.91 96 ILE A CA 1
ATOM 805 C C . ILE A 1 96 ? 4.390 37.307 -20.721 1.00 42.91 96 ILE A C 1
ATOM 807 O O . ILE A 1 96 ? 4.269 38.509 -20.496 1.00 42.91 96 ILE A O 1
ATOM 811 N N . ASP A 1 97 ? 4.017 36.735 -21.862 1.00 45.78 97 ASP A N 1
ATOM 812 C CA . ASP A 1 97 ? 3.235 37.411 -22.896 1.00 45.78 97 ASP A CA 1
ATOM 813 C C . ASP A 1 97 ? 1.773 37.544 -22.411 1.00 45.78 97 ASP A C 1
ATOM 815 O O . ASP A 1 97 ? 1.160 36.531 -22.048 1.00 45.78 97 ASP A O 1
ATOM 819 N N . PRO A 1 98 ? 1.188 38.753 -22.330 1.00 57.31 98 PRO A N 1
ATOM 820 C CA . PRO A 1 98 ? -0.166 38.931 -21.833 1.00 57.31 98 PRO A CA 1
ATOM 821 C C . PRO A 1 98 ? -1.156 39.034 -22.998 1.00 57.31 98 PRO A C 1
ATOM 823 O O . PRO A 1 98 ? -1.378 40.133 -23.478 1.00 57.31 98 PRO A O 1
ATOM 826 N N . GLU A 1 99 ? -1.784 37.931 -23.427 1.00 39.19 99 GLU A N 1
ATOM 827 C CA . GLU A 1 99 ? -3.174 37.917 -23.942 1.00 39.19 99 GLU A CA 1
ATOM 828 C C . GLU A 1 99 ? -3.594 36.547 -24.506 1.00 39.19 99 GLU A C 1
ATOM 830 O O . GLU A 1 99 ? -3.058 36.040 -25.485 1.00 39.19 99 GLU A O 1
ATOM 835 N N . THR A 1 100 ? -4.631 35.953 -23.917 1.00 40.78 100 THR A N 1
ATOM 836 C CA . THR A 1 100 ? -5.974 35.841 -24.520 1.00 40.78 100 THR A CA 1
ATOM 837 C C . THR A 1 100 ? -6.872 35.096 -23.532 1.00 40.78 100 THR A C 1
ATOM 839 O O . THR A 1 100 ? -6.740 33.901 -23.280 1.00 40.78 100 THR A O 1
ATOM 842 N N . THR A 1 101 ? -7.794 35.830 -22.919 1.00 48.59 101 THR A N 1
ATOM 843 C CA . THR A 1 101 ? -8.903 35.267 -22.154 1.00 48.59 101 THR A CA 1
ATOM 844 C C . THR A 1 101 ? -9.942 34.725 -23.129 1.00 48.59 101 THR A C 1
ATOM 846 O O . THR A 1 101 ? -10.731 35.499 -23.666 1.00 48.59 101 THR A O 1
ATOM 849 N N . ASP A 1 102 ? -9.963 33.411 -23.335 1.00 38.69 102 ASP A N 1
ATOM 850 C CA . ASP A 1 102 ? -11.089 32.727 -23.976 1.00 38.69 102 ASP A CA 1
ATOM 851 C C . ASP A 1 102 ? -11.748 31.781 -22.961 1.00 38.69 102 ASP A C 1
ATOM 853 O O . ASP A 1 102 ? -11.593 30.559 -22.955 1.00 38.69 102 ASP A O 1
ATOM 857 N N . THR A 1 103 ? -12.466 32.382 -22.014 1.00 47.66 103 THR A N 1
ATOM 858 C CA . THR A 1 103 ? -13.394 31.681 -21.128 1.00 47.66 103 THR A CA 1
ATOM 859 C C . THR A 1 103 ? -14.658 31.348 -21.917 1.00 47.66 103 THR A C 1
ATOM 861 O O . THR A 1 103 ? -15.620 32.102 -21.833 1.00 47.66 103 THR A O 1
ATOM 864 N N . ASN A 1 104 ? -14.638 30.277 -22.722 1.00 47.28 104 ASN A N 1
ATOM 865 C CA . ASN A 1 104 ? -15.828 29.560 -23.226 1.00 47.28 104 ASN A CA 1
ATOM 866 C C . ASN A 1 104 ? -15.464 28.244 -23.952 1.00 47.28 104 ASN A C 1
ATOM 868 O O . ASN A 1 104 ? -15.849 28.002 -25.095 1.00 47.28 104 ASN A O 1
ATOM 872 N N . LYS A 1 105 ? -14.775 27.327 -23.264 1.00 41.38 105 LYS A N 1
ATOM 873 C CA . LYS A 1 105 ? -14.844 25.893 -23.595 1.00 41.38 105 LYS A CA 1
ATOM 874 C C . LYS A 1 105 ? -15.450 25.131 -22.428 1.00 41.38 105 LYS A C 1
ATOM 876 O O . LYS A 1 105 ? -14.772 24.414 -21.701 1.00 41.38 105 LYS A O 1
ATOM 881 N N . THR A 1 106 ? -16.754 25.303 -22.247 1.00 43.81 106 THR A N 1
ATOM 882 C CA . THR A 1 106 ? -17.561 24.309 -21.545 1.00 43.81 106 THR A CA 1
ATOM 883 C C . THR A 1 106 ? -17.456 23.017 -22.348 1.00 43.81 106 THR A C 1
ATOM 885 O O . THR A 1 106 ? -17.876 22.967 -23.504 1.00 43.81 106 THR A O 1
ATOM 888 N N . VAL A 1 107 ? -16.849 21.985 -21.766 1.00 46.03 107 VAL A N 1
ATOM 889 C CA . VAL A 1 107 ? -16.985 20.620 -22.275 1.00 46.03 107 VAL A CA 1
ATOM 890 C C . VAL A 1 107 ? -18.455 20.260 -22.095 1.00 46.03 107 VAL A C 1
ATOM 892 O O . VAL A 1 107 ? -18.910 20.014 -20.981 1.00 46.03 107 VAL A O 1
ATOM 895 N N . VAL A 1 108 ? -19.223 20.334 -23.180 1.00 48.44 108 VAL A N 1
ATOM 896 C CA . VAL A 1 108 ? -20.576 19.782 -23.223 1.00 48.44 108 VAL A CA 1
ATOM 897 C C . VAL A 1 108 ? -20.401 18.271 -23.205 1.00 48.44 108 VAL A C 1
ATOM 899 O O . VAL A 1 108 ? -19.916 17.687 -24.172 1.00 48.44 108 VAL A O 1
ATOM 902 N N . ILE A 1 109 ? -20.715 17.656 -22.069 1.00 51.56 109 ILE A N 1
ATOM 903 C CA . ILE A 1 109 ? -20.835 16.206 -21.964 1.00 51.56 109 ILE A CA 1
ATOM 904 C C . ILE A 1 109 ? -22.065 15.824 -22.793 1.00 51.56 109 ILE A C 1
ATOM 906 O O . ILE A 1 109 ? -23.144 16.374 -22.581 1.00 51.56 109 ILE A O 1
ATOM 910 N N . ASN A 1 110 ? -21.895 14.942 -23.777 1.00 48.38 110 ASN A N 1
ATOM 911 C CA . ASN A 1 110 ? -23.009 14.429 -24.570 1.00 48.38 110 ASN A CA 1
ATOM 912 C C . ASN A 1 110 ? -23.867 13.511 -23.688 1.00 48.38 110 ASN A C 1
ATOM 914 O O . ASN A 1 110 ? -23.433 12.419 -23.323 1.00 48.38 110 ASN A O 1
ATOM 918 N N . ASP A 1 111 ? -25.096 13.929 -23.380 1.0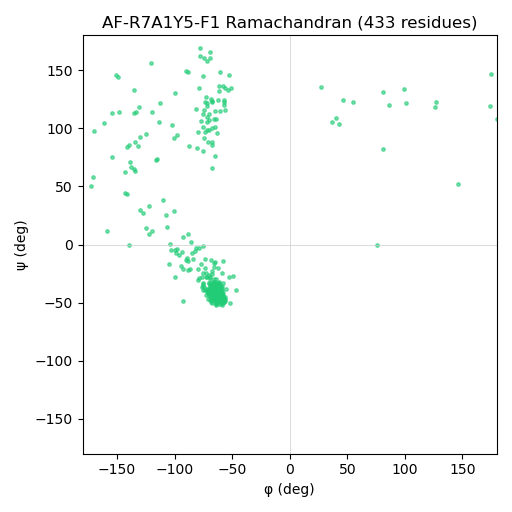0 51.31 111 ASP A N 1
ATOM 919 C CA . ASP A 1 111 ? -26.046 13.150 -22.569 1.00 51.31 111 ASP A CA 1
ATOM 920 C C . ASP A 1 111 ? -26.376 11.770 -23.181 1.00 51.31 111 ASP A C 1
ATOM 922 O O . ASP A 1 111 ? -26.697 10.827 -22.455 1.00 51.31 111 ASP A O 1
ATOM 926 N N . ASP A 1 112 ? -26.222 11.614 -24.500 1.00 50.34 112 ASP A N 1
ATOM 927 C CA . ASP A 1 112 ? -26.438 10.348 -25.216 1.00 50.34 112 ASP A CA 1
ATOM 928 C C . ASP A 1 112 ? -25.367 9.285 -24.884 1.00 50.34 112 ASP A C 1
ATOM 930 O O . ASP A 1 112 ? -25.646 8.085 -24.895 1.00 50.34 112 ASP A O 1
ATOM 934 N N . GLU A 1 113 ? -24.146 9.706 -24.529 1.00 50.31 113 GLU A N 1
ATOM 935 C CA . GLU A 1 113 ? -23.052 8.799 -24.154 1.00 50.31 113 GLU A CA 1
ATOM 936 C C . GLU A 1 113 ? -23.270 8.236 -22.738 1.00 50.31 113 GLU A C 1
ATOM 938 O O . GLU A 1 113 ? -23.057 7.046 -22.497 1.00 50.31 113 GLU A O 1
ATOM 943 N N . ILE A 1 114 ? -23.833 9.046 -21.831 1.00 46.69 114 ILE A N 1
ATOM 944 C CA . ILE A 1 114 ? -24.237 8.618 -20.482 1.00 46.69 114 ILE A CA 1
ATOM 945 C C . ILE A 1 114 ? -25.432 7.654 -20.534 1.00 46.69 114 ILE A C 1
ATOM 947 O O . ILE A 1 114 ? -25.470 6.691 -19.766 1.00 46.69 114 ILE A O 1
ATOM 951 N N . GLN A 1 115 ? -26.385 7.852 -21.452 1.00 44.22 115 GLN A N 1
ATOM 952 C CA . GLN A 1 115 ? -27.524 6.934 -21.601 1.00 44.22 115 GLN A CA 1
ATOM 953 C C . GLN A 1 115 ? -27.100 5.557 -22.130 1.00 44.22 115 GLN A C 1
ATOM 955 O O . GLN A 1 115 ? -27.622 4.546 -21.662 1.00 44.22 115 GLN A O 1
ATOM 960 N N . SER A 1 116 ? -26.079 5.491 -22.993 1.00 50.28 116 SER A N 1
ATOM 961 C CA . SER A 1 116 ? -25.520 4.210 -23.450 1.00 50.28 116 SER A CA 1
ATOM 962 C C . SER A 1 116 ? -24.840 3.403 -22.329 1.00 50.28 116 SER A C 1
ATOM 964 O O . SER A 1 116 ? -24.887 2.175 -22.336 1.00 50.28 116 SER A O 1
ATOM 966 N N . LEU A 1 117 ? -24.290 4.085 -21.315 1.00 48.12 117 LEU A N 1
ATOM 967 C CA . LEU A 1 117 ? -23.652 3.472 -20.140 1.00 48.12 117 LEU A CA 1
ATOM 968 C C . LEU A 1 117 ? -24.646 3.077 -19.032 1.00 48.12 117 LEU A C 1
ATOM 970 O O . LEU A 1 117 ? -24.283 2.353 -18.107 1.00 48.12 117 LEU A O 1
ATOM 974 N N . LEU A 1 118 ? -25.899 3.534 -19.120 1.00 50.25 118 LEU A N 1
ATOM 975 C CA . LEU A 1 118 ? -26.999 3.157 -18.222 1.00 50.25 118 LEU A CA 1
ATOM 976 C C . LEU A 1 118 ? -27.851 2.000 -18.770 1.00 50.25 118 LEU A C 1
ATOM 978 O O . LEU A 1 118 ? -28.551 1.347 -17.994 1.00 50.25 118 LEU A O 1
ATOM 982 N N . GLU A 1 119 ? -27.787 1.728 -20.076 1.00 52.47 119 GLU A N 1
ATOM 983 C CA . GLU A 1 119 ? -28.532 0.645 -20.738 1.00 52.47 119 GLU A CA 1
ATOM 984 C C . GLU A 1 119 ? -27.743 -0.673 -20.868 1.00 52.47 119 GLU A C 1
ATOM 986 O O . GLU A 1 119 ? -28.326 -1.705 -21.215 1.00 52.47 119 GLU A O 1
ATOM 991 N N . GLU A 1 120 ? -26.449 -0.704 -20.520 1.00 50.25 120 GLU A N 1
ATOM 992 C CA . GLU A 1 120 ? -25.681 -1.954 -20.456 1.00 50.25 120 GLU A CA 1
ATOM 993 C C . GLU A 1 120 ? -25.954 -2.710 -19.140 1.00 50.25 120 GLU A C 1
ATOM 995 O O . GLU A 1 120 ? -25.271 -2.628 -18.119 1.00 50.25 120 GLU A O 1
ATOM 1000 N N . ASP A 1 121 ? -27.051 -3.453 -19.192 1.00 50.81 121 ASP A N 1
ATOM 1001 C CA . ASP A 1 121 ? -27.727 -4.181 -18.128 1.00 50.81 121 ASP A CA 1
ATOM 1002 C C . ASP A 1 121 ? -26.942 -5.388 -17.552 1.00 50.81 121 ASP A C 1
ATOM 1004 O O . ASP A 1 121 ? -27.367 -6.541 -17.683 1.00 50.81 121 ASP A O 1
ATOM 1008 N N . LYS A 1 122 ? -25.792 -5.158 -16.892 1.00 48.75 122 LYS A N 1
ATOM 1009 C CA . LYS A 1 122 ? -25.055 -6.192 -16.117 1.00 48.75 122 LYS A CA 1
ATOM 1010 C C . LYS A 1 122 ? -24.395 -5.697 -14.817 1.00 48.75 122 LYS A C 1
ATOM 1012 O O . LYS A 1 122 ? -23.282 -6.095 -14.485 1.00 48.75 122 LYS A O 1
ATOM 1017 N N . GLY A 1 123 ? -25.107 -4.904 -14.020 1.00 46.44 123 GLY A N 1
ATOM 1018 C CA . GLY A 1 123 ? -24.785 -4.712 -12.595 1.00 46.44 123 GLY A CA 1
ATOM 1019 C C . GLY A 1 123 ? -25.467 -5.770 -11.706 1.00 46.44 123 GLY A C 1
ATOM 1020 O O . GLY A 1 123 ? -26.569 -6.220 -12.043 1.00 46.44 123 GLY A O 1
ATOM 1021 N N . PRO A 1 124 ? -24.879 -6.200 -10.570 1.00 37.62 124 PRO A N 1
ATOM 1022 C CA . PRO A 1 124 ? -25.518 -7.164 -9.679 1.00 37.62 124 PRO A CA 1
ATOM 1023 C C . PRO A 1 124 ? -26.802 -6.571 -9.082 1.00 37.62 124 PRO A C 1
ATOM 1025 O O . PRO A 1 124 ? -26.785 -5.693 -8.222 1.00 37.62 124 PRO A O 1
ATOM 1028 N N . ARG A 1 125 ? -27.948 -7.074 -9.547 1.00 41.72 125 ARG A N 1
ATOM 1029 C CA . ARG A 1 125 ? -29.269 -6.737 -9.015 1.00 41.72 125 ARG A CA 1
ATOM 1030 C C . ARG A 1 125 ? -29.430 -7.387 -7.640 1.00 41.72 125 ARG A C 1
ATOM 1032 O O . ARG A 1 125 ? -29.657 -8.594 -7.549 1.00 41.72 125 ARG A O 1
ATOM 1039 N N . LEU A 1 126 ? -29.355 -6.595 -6.572 1.00 40.00 126 LEU A N 1
ATOM 1040 C CA . LEU A 1 126 ? -29.738 -7.039 -5.232 1.00 40.00 126 LEU A CA 1
ATOM 1041 C C . LEU A 1 126 ? -31.254 -7.271 -5.201 1.00 40.00 126 LEU A C 1
ATOM 1043 O O . LEU A 1 126 ? -32.058 -6.343 -5.100 1.00 40.00 126 LEU A O 1
ATOM 1047 N N . LYS A 1 127 ? -31.659 -8.538 -5.309 1.00 38.16 127 LYS A N 1
ATOM 1048 C CA . LYS A 1 127 ? -33.026 -8.959 -5.005 1.00 38.16 127 LYS A CA 1
ATOM 1049 C C . LYS A 1 127 ? -33.250 -8.756 -3.511 1.00 38.16 127 LYS A C 1
ATOM 1051 O O . LYS A 1 127 ? -32.730 -9.504 -2.691 1.00 38.16 127 LYS A O 1
ATOM 1056 N N . ARG A 1 128 ? -34.053 -7.756 -3.155 1.00 43.91 128 ARG A N 1
ATOM 1057 C CA . ARG A 1 128 ? -34.597 -7.637 -1.804 1.00 43.91 128 ARG A CA 1
ATOM 1058 C C . ARG A 1 128 ? -35.643 -8.734 -1.609 1.00 43.91 128 ARG A C 1
ATOM 1060 O O . ARG A 1 128 ? -36.827 -8.522 -1.867 1.00 43.91 128 ARG A O 1
ATOM 1067 N N . GLU A 1 129 ? -35.208 -9.906 -1.164 1.00 38.91 129 GLU A N 1
ATOM 1068 C CA . GLU A 1 129 ? -36.115 -10.891 -0.588 1.00 38.91 129 GLU A CA 1
ATOM 1069 C C . GLU A 1 129 ? -36.534 -10.405 0.795 1.00 38.91 129 GLU A C 1
ATOM 1071 O O . GLU A 1 129 ? -35.834 -10.560 1.793 1.00 38.91 129 GLU A O 1
ATOM 1076 N N . VAL A 1 130 ? -37.705 -9.775 0.843 1.00 38.53 130 VAL A N 1
ATOM 1077 C CA . VAL A 1 130 ? -38.393 -9.512 2.100 1.00 38.53 130 VAL A CA 1
ATOM 1078 C C . VAL A 1 130 ? -38.872 -10.865 2.615 1.00 38.53 130 VAL A C 1
ATOM 1080 O O . VAL A 1 130 ? -39.909 -11.370 2.183 1.00 38.53 130 VAL A O 1
ATOM 1083 N N . HIS A 1 131 ? -38.122 -11.465 3.535 1.00 30.58 131 HIS A N 1
ATOM 1084 C CA . HIS A 1 131 ? -38.646 -12.544 4.359 1.00 30.58 131 HIS A CA 1
ATOM 1085 C C . HIS A 1 131 ? -39.707 -11.942 5.287 1.00 30.58 131 HIS A C 1
ATOM 1087 O O . HIS A 1 131 ? -39.440 -11.552 6.420 1.00 30.58 131 HIS A O 1
ATOM 1093 N N . ARG A 1 132 ? -40.945 -11.841 4.785 1.00 31.86 132 ARG A N 1
ATOM 1094 C CA . ARG A 1 132 ? -42.136 -11.753 5.632 1.00 31.86 132 ARG A CA 1
ATOM 1095 C C . ARG A 1 132 ? -42.280 -13.098 6.338 1.00 31.86 132 ARG A C 1
ATOM 1097 O O . ARG A 1 132 ? -42.938 -14.007 5.836 1.00 31.86 132 ARG A O 1
ATOM 1104 N N . GLY A 1 133 ? -41.633 -13.210 7.495 1.00 27.23 133 GLY A N 1
ATOM 1105 C CA . GLY A 1 133 ? -41.931 -14.233 8.486 1.00 27.23 133 GLY A CA 1
ATOM 1106 C C . GLY A 1 133 ? -43.401 -14.128 8.880 1.00 27.23 133 GLY A C 1
ATOM 1107 O O . GLY A 1 133 ? -43.882 -13.076 9.293 1.00 27.23 133 GLY A O 1
ATOM 1108 N N . SER A 1 134 ? -44.118 -15.216 8.634 1.00 31.98 134 SER A N 1
ATOM 1109 C CA . SER A 1 134 ? -45.559 -15.363 8.766 1.00 31.98 134 SER A CA 1
ATOM 1110 C C . SER A 1 134 ? -46.067 -15.026 10.170 1.00 31.98 134 SER A C 1
ATOM 1112 O O . SER A 1 134 ? -45.534 -15.496 11.174 1.00 31.98 134 SER A O 1
ATOM 1114 N N . ALA A 1 135 ? -47.157 -14.263 10.219 1.00 34.91 135 ALA A N 1
ATOM 1115 C CA . ALA A 1 135 ? -47.996 -14.124 11.394 1.00 34.91 135 ALA A CA 1
ATOM 1116 C C . ALA A 1 135 ? -48.503 -15.501 11.856 1.00 34.91 135 ALA A C 1
ATOM 1118 O O . ALA A 1 135 ? -49.195 -16.196 11.109 1.00 34.91 135 ALA A O 1
ATOM 1119 N N . ARG A 1 136 ? -48.253 -15.852 13.121 1.00 27.55 136 ARG A N 1
ATOM 1120 C CA . ARG A 1 136 ? -49.039 -16.864 13.834 1.00 27.55 136 ARG A CA 1
ATOM 1121 C C . ARG A 1 136 ? -49.805 -16.201 14.973 1.00 27.55 136 ARG A C 1
ATOM 1123 O O . ARG A 1 136 ? -49.254 -15.807 15.990 1.00 27.55 136 ARG A O 1
ATOM 1130 N N . LYS A 1 137 ? -51.104 -16.058 14.718 1.00 29.61 137 LYS A N 1
ATOM 1131 C CA . LYS A 1 137 ? -52.178 -15.806 15.680 1.00 29.61 137 LYS A CA 1
ATOM 1132 C C . LYS A 1 137 ? -52.409 -17.047 16.554 1.00 29.61 137 LYS A C 1
ATOM 1134 O O . LYS A 1 137 ? -52.206 -18.156 16.064 1.00 29.61 137 LYS A O 1
ATOM 1139 N N . SER A 1 138 ? -53.061 -16.800 17.699 1.00 27.45 138 SER A N 1
ATOM 1140 C CA . SER A 1 138 ? -53.886 -17.730 18.503 1.00 27.45 138 SER A CA 1
ATOM 1141 C C . SER A 1 138 ? -53.083 -18.660 19.431 1.00 27.45 138 SER A C 1
ATOM 1143 O O . SER A 1 138 ? -52.111 -19.260 19.002 1.00 27.45 138 SER A O 1
ATOM 1145 N N . ASN A 1 139 ? -53.395 -18.821 20.720 1.00 29.30 139 ASN A N 1
ATOM 1146 C CA . ASN A 1 139 ? -54.663 -18.649 21.427 1.00 29.30 139 ASN A CA 1
ATOM 1147 C C . ASN A 1 139 ? -54.415 -18.247 22.889 1.00 29.30 139 ASN A C 1
ATOM 1149 O O . ASN A 1 139 ? -53.473 -18.726 23.514 1.00 29.30 139 ASN A O 1
ATOM 1153 N N . GLN A 1 140 ? -55.313 -17.420 23.425 1.00 34.12 140 GLN A N 1
ATOM 1154 C CA . GLN A 1 140 ? -55.528 -17.298 24.861 1.00 34.12 140 GLN A CA 1
ATOM 1155 C C . GLN A 1 140 ? -55.900 -18.670 25.430 1.00 34.12 140 GLN A C 1
ATOM 1157 O O . GLN A 1 140 ? -56.764 -19.343 24.871 1.00 34.12 140 GLN A O 1
ATOM 1162 N N . ASP A 1 141 ? -55.321 -19.022 26.574 1.00 31.03 141 ASP A N 1
ATOM 1163 C CA . ASP A 1 141 ? -56.015 -19.860 27.543 1.00 31.03 141 ASP A CA 1
ATOM 1164 C C . ASP A 1 141 ? -55.912 -19.188 28.914 1.00 31.03 141 ASP A C 1
ATOM 1166 O O . ASP A 1 141 ? -54.946 -19.296 29.665 1.00 31.03 141 ASP A O 1
ATOM 1170 N N . THR A 1 142 ? -56.940 -18.393 29.185 1.00 38.59 142 THR A N 1
ATOM 1171 C CA . THR A 1 142 ? -57.262 -17.799 30.474 1.00 38.59 142 THR A CA 1
ATOM 1172 C C . THR A 1 142 ? -57.608 -18.893 31.477 1.00 38.59 142 THR A C 1
ATOM 1174 O O . THR A 1 142 ? -58.664 -19.521 31.363 1.00 38.59 142 THR A O 1
ATOM 1177 N N . LYS A 1 143 ? -56.800 -19.056 32.528 1.00 33.69 143 LYS A N 1
ATOM 1178 C CA . LYS A 1 143 ? -57.252 -19.664 33.788 1.00 33.69 143 LYS A CA 1
ATOM 1179 C C . LYS A 1 143 ? -56.770 -18.851 34.991 1.00 33.69 143 LYS A C 1
ATOM 1181 O O . LYS A 1 143 ? -55.730 -19.117 35.565 1.00 33.69 143 LYS A O 1
ATOM 1186 N N . LYS A 1 144 ? -57.613 -17.870 35.332 1.00 29.83 144 LYS A N 1
ATOM 1187 C CA . LYS A 1 144 ? -58.087 -17.524 36.681 1.00 29.83 144 LYS A CA 1
ATOM 1188 C C . LYS A 1 144 ? -57.047 -17.531 37.812 1.00 29.83 144 LYS A C 1
ATOM 1190 O O . LYS A 1 144 ? -56.861 -18.571 38.429 1.00 29.83 144 LYS A O 1
ATOM 1195 N N . ILE A 1 145 ? -56.618 -16.338 38.225 1.00 30.25 145 ILE A N 1
ATOM 1196 C CA . ILE A 1 145 ? -56.872 -15.864 39.595 1.00 30.25 145 ILE A CA 1
ATOM 1197 C C . ILE A 1 145 ? -57.363 -14.418 39.472 1.00 30.25 145 ILE A C 1
ATOM 1199 O O . ILE A 1 145 ? -56.664 -13.551 38.962 1.00 30.25 145 ILE A O 1
ATOM 1203 N N . ALA A 1 146 ? -58.624 -14.202 39.835 1.00 26.36 146 ALA A N 1
ATOM 1204 C CA . ALA A 1 146 ? -59.254 -12.897 39.904 1.00 26.36 146 ALA A CA 1
ATOM 1205 C C . ALA A 1 146 ? -59.257 -12.441 41.368 1.00 26.36 146 ALA A C 1
ATOM 1207 O O . ALA A 1 146 ? -59.701 -13.208 42.215 1.00 26.36 146 ALA A O 1
ATOM 1208 N N . ILE A 1 147 ? -58.790 -11.205 41.575 1.00 29.42 147 ILE A N 1
ATOM 1209 C CA . ILE A 1 147 ? -59.393 -10.121 42.374 1.00 29.42 147 ILE A CA 1
ATOM 1210 C C . ILE A 1 147 ? -59.727 -10.423 43.846 1.00 29.42 147 ILE A C 1
ATOM 1212 O O . ILE A 1 147 ? -60.588 -11.251 44.114 1.00 29.42 147 ILE A O 1
ATOM 1216 N N . ILE A 1 148 ? -59.146 -9.614 44.745 1.00 29.70 148 ILE A N 1
ATOM 1217 C CA . ILE A 1 148 ? -59.761 -8.808 45.835 1.00 29.70 148 ILE A CA 1
ATOM 1218 C C . ILE A 1 148 ? -58.610 -7.897 46.341 1.00 29.70 148 ILE A C 1
ATOM 1220 O O . ILE A 1 148 ? -57.617 -8.421 46.822 1.00 29.70 148 ILE A O 1
ATOM 1224 N N . VAL A 1 149 ? -58.494 -6.634 45.900 1.00 25.06 149 VAL A N 1
ATOM 1225 C CA . VAL A 1 149 ? -59.185 -5.385 46.320 1.00 25.06 149 VAL A CA 1
ATOM 1226 C C . VAL A 1 149 ? -58.491 -4.688 47.502 1.00 25.06 149 VAL A C 1
ATOM 1228 O O . VAL A 1 149 ? -58.428 -5.267 48.574 1.00 25.06 149 VAL A O 1
ATOM 1231 N N . ALA A 1 150 ? -58.079 -3.434 47.237 1.00 26.06 150 ALA A N 1
ATOM 1232 C CA . ALA A 1 150 ? -57.987 -2.237 48.096 1.00 26.06 150 ALA A CA 1
ATOM 1233 C C . ALA A 1 150 ? -57.349 -2.392 49.493 1.00 26.06 150 ALA A C 1
ATOM 1235 O O . ALA A 1 150 ? -57.803 -3.162 50.320 1.00 26.06 150 ALA A O 1
ATOM 1236 N N . GLY A 1 151 ? -56.316 -1.631 49.846 1.00 26.16 151 GLY A N 1
ATOM 1237 C CA . GLY A 1 151 ? -56.343 -0.172 49.826 1.00 26.16 151 GLY A CA 1
ATOM 1238 C C . GLY A 1 151 ? -57.025 0.343 51.090 1.00 26.16 151 GLY A C 1
ATOM 1239 O O . GLY A 1 151 ? -58.204 0.663 51.026 1.00 26.16 151 GLY A O 1
ATOM 1240 N N . VAL A 1 152 ? -56.285 0.429 52.202 1.00 29.19 152 VAL A N 1
ATOM 1241 C CA . VAL A 1 152 ? -56.576 1.310 53.350 1.00 29.19 152 VAL A CA 1
ATOM 1242 C C . VAL A 1 152 ? -55.262 1.622 54.086 1.00 29.19 152 VAL A C 1
ATOM 1244 O O . VAL A 1 152 ? -55.015 1.084 55.151 1.00 29.19 152 VAL A O 1
ATOM 1247 N N . ILE A 1 153 ? -54.412 2.499 53.544 1.00 32.53 153 ILE A N 1
ATOM 1248 C CA . ILE A 1 153 ? -53.413 3.231 54.352 1.00 32.53 153 ILE A CA 1
ATOM 1249 C C . ILE A 1 153 ? -53.390 4.685 53.867 1.00 32.53 153 ILE A C 1
ATOM 1251 O O . ILE A 1 153 ? -52.455 5.151 53.232 1.00 32.53 153 ILE A O 1
ATOM 1255 N N . ALA A 1 154 ? -54.503 5.385 54.101 1.00 29.41 154 ALA A N 1
ATOM 1256 C CA . ALA A 1 154 ? -54.579 6.851 54.025 1.00 29.41 154 ALA A CA 1
ATOM 1257 C C . ALA A 1 154 ? -55.764 7.450 54.814 1.00 29.41 154 ALA A C 1
ATOM 1259 O O . ALA A 1 154 ? -56.072 8.631 54.664 1.00 29.41 154 ALA A O 1
ATOM 1260 N N . VAL A 1 155 ? -56.462 6.675 55.659 1.00 30.64 155 VAL A N 1
ATOM 1261 C CA . VAL A 1 155 ? -57.601 7.183 56.449 1.00 30.64 155 VAL A CA 1
ATOM 1262 C C . VAL A 1 155 ? -57.644 6.550 57.842 1.00 30.64 155 VAL A C 1
ATOM 1264 O O . VAL A 1 155 ? -58.622 5.901 58.170 1.00 30.64 155 VAL A O 1
ATOM 1267 N N . ILE A 1 156 ? -56.625 6.767 58.683 1.00 35.31 156 ILE A N 1
ATOM 1268 C CA . ILE A 1 156 ? -56.795 6.817 60.157 1.00 35.31 156 ILE A CA 1
ATOM 1269 C C . ILE A 1 156 ? -55.889 7.919 60.757 1.00 35.31 156 ILE A C 1
ATOM 1271 O O . ILE A 1 156 ? -55.241 7.762 61.776 1.00 35.31 156 ILE A O 1
ATOM 1275 N N . LEU A 1 157 ? -55.851 9.096 60.122 1.00 36.50 157 LEU A N 1
ATOM 1276 C CA . LEU A 1 157 ? -55.480 10.360 60.795 1.00 36.50 157 LEU A CA 1
ATOM 1277 C C . LEU A 1 157 ? -56.560 11.447 60.623 1.00 36.50 157 LEU A C 1
ATOM 1279 O O . LEU A 1 157 ? -56.355 12.615 60.939 1.00 36.50 157 LEU A O 1
ATOM 1283 N N . ALA A 1 158 ? -57.756 11.047 60.174 1.00 31.25 158 ALA A N 1
ATOM 1284 C CA . ALA A 1 158 ? -58.950 11.892 60.068 1.00 31.25 158 ALA A CA 1
ATOM 1285 C C . ALA A 1 158 ? -60.189 11.232 60.716 1.00 31.25 158 ALA A C 1
ATOM 1287 O O . ALA A 1 158 ? -61.318 11.451 60.281 1.00 31.25 158 ALA A O 1
ATOM 1288 N N . GLY A 1 159 ? -59.970 10.399 61.743 1.00 30.16 159 GLY A N 1
ATOM 1289 C CA . GLY A 1 159 ? -60.972 9.495 62.317 1.00 30.16 159 GLY A CA 1
ATOM 1290 C C . GLY A 1 159 ? -61.284 9.645 63.807 1.00 30.16 159 GLY A C 1
ATOM 1291 O O . GLY A 1 159 ? -62.034 8.824 64.305 1.00 30.16 159 GLY A O 1
ATOM 1292 N N . VAL A 1 160 ? -60.796 10.672 64.514 1.00 34.94 160 VAL A N 1
ATOM 1293 C CA . VAL A 1 160 ? -61.355 11.089 65.823 1.00 34.94 160 VAL A CA 1
ATOM 1294 C C . VAL A 1 160 ? -61.498 12.612 65.842 1.00 34.94 160 VAL A C 1
ATOM 1296 O O . VAL A 1 160 ? -60.860 13.340 66.590 1.00 34.94 160 VAL A O 1
ATOM 1299 N N . ALA A 1 161 ? -62.343 13.116 64.942 1.00 31.78 161 ALA A N 1
ATOM 1300 C CA . ALA A 1 161 ? -62.861 14.484 64.979 1.00 31.78 161 ALA A CA 1
ATOM 1301 C C . ALA A 1 161 ? -64.399 14.494 65.024 1.00 31.78 161 ALA A C 1
ATOM 1303 O O . ALA A 1 161 ? -65.039 15.393 64.481 1.00 31.78 161 ALA A O 1
ATOM 1304 N N . ILE A 1 162 ? -65.011 13.493 65.672 1.00 36.66 162 ILE A N 1
ATOM 1305 C CA . ILE A 1 162 ? -66.433 13.521 66.045 1.00 36.66 162 ILE A CA 1
ATOM 1306 C C . ILE A 1 162 ? -66.613 12.950 67.457 1.00 36.66 162 ILE A C 1
ATOM 1308 O O . ILE A 1 162 ? -67.187 11.885 67.640 1.00 36.66 162 ILE A O 1
ATOM 1312 N N . PHE A 1 163 ? -66.166 13.699 68.464 1.00 35.97 163 PHE A N 1
ATOM 1313 C CA . PHE A 1 163 ? -67.008 14.005 69.623 1.00 35.97 163 PHE A CA 1
ATOM 1314 C C . PHE A 1 163 ? -66.424 15.217 70.360 1.00 35.97 163 PHE A C 1
ATOM 1316 O O . PHE A 1 163 ? -65.408 15.110 71.029 1.00 35.97 163 PHE A O 1
ATOM 1323 N N . GLY A 1 164 ? -67.043 16.393 70.205 1.00 28.97 164 GLY A N 1
ATOM 1324 C CA . GLY A 1 164 ? -66.640 17.580 70.968 1.00 28.97 164 GLY A CA 1
ATOM 1325 C C . GLY A 1 164 ? -66.777 18.920 70.251 1.00 28.97 164 GLY A C 1
ATOM 1326 O O . GLY A 1 164 ? -65.835 19.701 70.238 1.00 28.97 164 GLY A O 1
ATOM 1327 N N . VAL A 1 165 ? -67.944 19.244 69.686 1.00 28.05 165 VAL A N 1
ATOM 1328 C CA . VAL A 1 165 ? -68.296 20.659 69.467 1.00 28.05 165 VAL A CA 1
ATOM 1329 C C . VAL A 1 165 ? -69.240 21.091 70.579 1.00 28.05 165 VAL A C 1
ATOM 1331 O O . VAL A 1 165 ? -70.445 20.962 70.404 1.00 28.05 165 VAL A O 1
ATOM 1334 N N . ILE A 1 166 ? -68.698 21.629 71.680 1.00 32.28 166 ILE A N 1
ATOM 1335 C CA . ILE A 1 166 ? -69.280 22.752 72.440 1.00 32.28 166 ILE A CA 1
ATOM 1336 C C . ILE A 1 166 ? -68.124 23.580 73.048 1.00 32.28 166 ILE A C 1
ATOM 1338 O O . ILE A 1 166 ? -67.409 23.084 73.904 1.00 32.28 166 ILE A O 1
ATOM 1342 N N . ASN A 1 167 ? -67.986 24.834 72.580 1.00 27.98 167 ASN A N 1
ATOM 1343 C CA . ASN A 1 167 ? -67.377 26.042 73.184 1.00 27.98 167 ASN A CA 1
ATOM 1344 C C . ASN A 1 167 ? -66.245 25.914 74.233 1.00 27.98 167 ASN A C 1
ATOM 1346 O O . ASN A 1 167 ? -66.477 25.388 75.312 1.00 27.98 167 ASN A O 1
ATOM 1350 N N . LEU A 1 168 ? -65.177 26.722 74.104 1.00 32.59 168 LEU A N 1
ATOM 1351 C CA . LEU A 1 168 ? -65.123 28.098 74.646 1.00 32.59 168 LEU A CA 1
ATOM 1352 C C . LEU A 1 168 ? -63.734 28.755 74.466 1.00 32.59 168 LEU A C 1
ATOM 1354 O O . LEU A 1 168 ? -62.687 28.128 74.518 1.00 32.59 168 LEU A O 1
ATOM 1358 N N . ILE A 1 169 ? -63.778 30.067 74.261 1.00 30.11 169 ILE A N 1
ATOM 1359 C CA . ILE A 1 169 ? -62.690 31.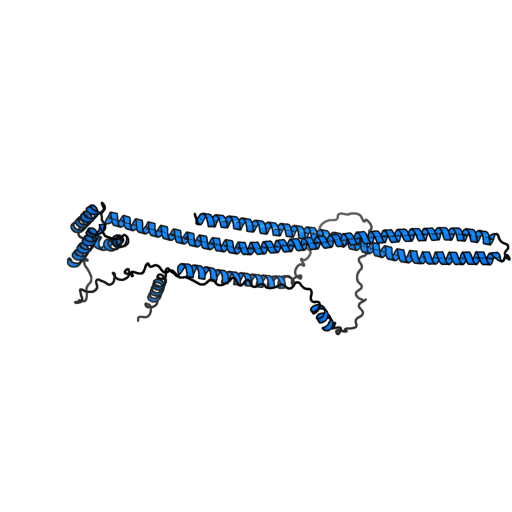037 74.129 1.00 30.11 169 ILE A CA 1
ATOM 1360 C C . ILE A 1 169 ? -61.810 31.134 75.396 1.00 30.11 169 ILE A C 1
ATOM 1362 O O . ILE A 1 169 ? -62.328 31.429 76.468 1.00 30.11 169 ILE A O 1
ATOM 1366 N N . GLY A 1 170 ? -60.482 31.090 75.204 1.00 28.25 170 GLY A N 1
ATOM 1367 C CA . GLY A 1 170 ? -59.497 31.915 75.924 1.00 28.25 170 GLY A CA 1
ATOM 1368 C C . GLY A 1 170 ? -58.735 31.287 77.102 1.00 28.25 170 GLY A C 1
ATOM 1369 O O . GLY A 1 170 ? -59.336 30.774 78.033 1.00 28.25 170 GLY A O 1
ATOM 1370 N N . GLY A 1 171 ? -57.410 31.492 77.124 1.00 27.70 171 GLY A N 1
ATOM 1371 C CA . GLY A 1 171 ? -56.628 31.547 78.369 1.00 27.70 171 GLY A CA 1
ATOM 1372 C C . GLY A 1 171 ? -55.430 30.601 78.454 1.00 27.70 171 GLY A C 1
ATOM 1373 O O . GLY A 1 171 ? -55.573 29.391 78.433 1.00 27.70 171 GLY A O 1
ATOM 1374 N N . LEU A 1 172 ? -54.246 31.198 78.582 1.00 35.03 172 LEU A N 1
ATOM 1375 C CA . LEU A 1 172 ? -52.937 30.584 78.796 1.00 35.03 172 LEU A CA 1
ATOM 1376 C C . LEU A 1 172 ? -52.836 29.785 80.111 1.00 35.03 172 LEU A C 1
ATOM 1378 O O . LEU A 1 172 ? -53.141 30.326 81.172 1.00 35.03 172 LEU A O 1
ATOM 1382 N N . GLY A 1 173 ? -52.224 28.599 80.022 1.00 33.72 173 GLY A N 1
ATOM 1383 C CA . GLY A 1 173 ? -51.403 27.989 81.073 1.00 33.72 173 GLY A CA 1
ATOM 1384 C C . GLY A 1 173 ? -52.061 26.892 81.915 1.00 33.72 173 GLY A C 1
ATOM 1385 O O . GLY A 1 173 ? -52.999 27.184 82.653 1.00 33.72 173 GLY A O 1
ATOM 1386 N N . SER A 1 174 ? -51.431 25.704 81.899 1.00 35.28 174 SER A N 1
ATOM 1387 C CA . SER A 1 174 ? -51.280 24.689 82.976 1.00 35.28 174 SER A CA 1
ATOM 1388 C C . SER A 1 174 ? -51.714 23.273 82.562 1.00 35.28 174 SER A C 1
ATOM 1390 O O . SER A 1 174 ? -52.862 23.095 82.184 1.00 35.28 174 SER A O 1
ATOM 1392 N N . ASP A 1 175 ? -50.776 22.322 82.691 1.00 40.38 175 ASP A N 1
ATOM 1393 C CA . ASP A 1 175 ? -50.905 20.850 82.715 1.00 40.38 175 ASP A CA 1
ATOM 1394 C C . ASP A 1 175 ? -51.897 20.193 81.742 1.00 40.38 175 ASP A C 1
ATOM 1396 O O . ASP A 1 175 ? -53.105 20.195 81.972 1.00 40.38 175 ASP A O 1
ATOM 1400 N N . ASP A 1 176 ? -51.361 19.512 80.721 1.00 40.66 176 ASP A N 1
ATOM 1401 C CA . ASP A 1 176 ? -52.096 18.577 79.860 1.00 40.66 176 ASP A CA 1
ATOM 1402 C C . ASP A 1 176 ? -52.586 17.363 80.681 1.00 40.66 176 ASP A C 1
ATOM 1404 O O . ASP A 1 176 ? -52.034 16.264 80.613 1.00 40.66 176 ASP A O 1
ATOM 1408 N N . GLN A 1 177 ? -53.642 17.545 81.476 1.00 47.66 177 GLN A N 1
ATOM 1409 C CA . GLN A 1 177 ? -54.505 16.445 81.888 1.00 47.66 177 GLN A CA 1
ATOM 1410 C C . GLN A 1 177 ? -55.313 16.021 80.664 1.00 47.66 177 GLN A C 1
ATOM 1412 O O . GLN A 1 177 ? -56.310 16.639 80.297 1.00 47.66 177 GLN A O 1
ATOM 1417 N N . ILE A 1 178 ? -54.832 14.964 80.020 1.00 51.62 178 ILE A N 1
ATOM 1418 C CA . ILE A 1 178 ? -55.598 14.150 79.079 1.00 51.62 178 ILE A CA 1
ATOM 1419 C C . ILE A 1 178 ? -56.908 13.774 79.780 1.00 51.62 178 ILE A C 1
ATOM 1421 O O . ILE A 1 178 ? -56.881 13.395 80.953 1.00 51.62 178 ILE A O 1
ATOM 1425 N N . SER A 1 179 ? -58.048 13.897 79.098 1.00 59.16 179 SER A N 1
ATOM 1426 C CA . SER A 1 179 ? -59.323 13.434 79.655 1.00 59.16 179 SER A CA 1
ATOM 1427 C C . SER A 1 179 ? -59.173 11.968 80.087 1.00 59.16 179 SER A C 1
ATOM 1429 O O . SER A 1 179 ? -58.667 11.161 79.306 1.00 59.16 179 SER A O 1
ATOM 1431 N N . GLU A 1 180 ? -59.615 11.598 81.299 1.00 62.22 180 GLU A N 1
ATOM 1432 C CA . GLU A 1 180 ? -59.648 10.190 81.756 1.00 62.22 180 GLU A CA 1
ATOM 1433 C C . GLU A 1 180 ? -60.321 9.276 80.709 1.00 62.22 180 GLU A C 1
ATOM 1435 O O . GLU A 1 180 ? -60.005 8.091 80.602 1.00 62.22 180 GLU A O 1
ATOM 1440 N N . GLU A 1 181 ? -61.219 9.841 79.896 1.00 65.69 181 GLU A N 1
ATOM 1441 C CA . GLU A 1 181 ? -61.900 9.163 78.795 1.00 65.69 181 GLU A CA 1
ATOM 1442 C C . GLU A 1 181 ? -60.960 8.815 77.625 1.00 65.69 181 GLU A C 1
ATOM 1444 O O . GLU A 1 181 ? -61.035 7.701 77.111 1.00 65.69 181 GLU A O 1
ATOM 1449 N N . GLU A 1 182 ? -60.040 9.705 77.239 1.00 67.19 182 GLU A N 1
ATOM 1450 C CA . GLU A 1 182 ? -59.060 9.465 76.163 1.00 67.19 182 GLU A CA 1
ATOM 1451 C C . GLU A 1 182 ? -57.982 8.466 76.604 1.00 67.19 182 GLU A C 1
ATOM 1453 O O . GLU A 1 182 ? -57.601 7.575 75.848 1.00 67.19 182 GLU A O 1
ATOM 1458 N N . GLN A 1 183 ? -57.523 8.549 77.858 1.00 67.94 183 GLN A N 1
ATOM 1459 C CA . GLN A 1 183 ? -56.562 7.581 78.399 1.00 67.94 183 GLN A CA 1
ATOM 1460 C C . GLN A 1 183 ? -57.162 6.169 78.465 1.00 67.94 183 GLN A C 1
ATOM 1462 O O . GLN A 1 183 ? -56.477 5.180 78.200 1.00 67.94 183 GLN A O 1
ATOM 1467 N N . LYS A 1 184 ? -58.456 6.067 78.790 1.00 74.31 184 LYS A N 1
ATOM 1468 C CA . LYS A 1 184 ? -59.177 4.795 78.811 1.00 74.31 184 LYS A CA 1
ATOM 1469 C C . LYS A 1 184 ? -59.365 4.212 77.409 1.00 74.31 184 LYS A C 1
ATOM 1471 O O . LYS A 1 184 ? -59.183 3.010 77.247 1.00 74.31 184 LYS A O 1
ATOM 1476 N N . GLN A 1 185 ? -59.681 5.043 76.417 1.00 78.56 185 GLN A N 1
ATOM 1477 C CA . GLN A 1 185 ? -59.785 4.608 75.020 1.00 78.56 185 GLN A CA 1
ATOM 1478 C C . GLN A 1 185 ? -58.443 4.093 74.491 1.00 78.56 185 GLN A C 1
ATOM 1480 O O . GLN A 1 185 ? -58.383 2.967 74.008 1.00 78.56 185 GLN A O 1
ATOM 1485 N N . ASN A 1 186 ? -57.360 4.846 74.701 1.00 76.62 186 ASN A N 1
ATOM 1486 C CA . ASN A 1 186 ? -56.012 4.433 74.300 1.00 76.62 186 ASN A CA 1
ATOM 1487 C C . ASN A 1 186 ? -55.596 3.104 74.955 1.00 76.62 186 ASN A C 1
ATOM 1489 O O . ASN A 1 186 ? -54.956 2.265 74.326 1.00 76.62 186 ASN A O 1
ATOM 1493 N N . TYR A 1 187 ? -55.961 2.897 76.226 1.00 78.50 187 TYR A N 1
ATOM 1494 C CA . TYR A 1 187 ? -55.700 1.638 76.924 1.00 78.50 187 TYR A CA 1
ATOM 1495 C C . TYR A 1 187 ? -56.480 0.468 76.317 1.00 78.50 187 TYR A C 1
ATOM 1497 O O . TYR A 1 187 ? -55.897 -0.587 76.082 1.00 78.50 187 TYR A O 1
ATOM 1505 N N . GLU A 1 188 ? -57.783 0.640 76.076 1.00 85.56 188 GLU A N 1
ATOM 1506 C CA . GLU A 1 188 ? -58.635 -0.408 75.500 1.00 85.56 188 GLU A CA 1
ATOM 1507 C C . GLU A 1 188 ? -58.179 -0.797 74.086 1.00 85.56 188 GLU A C 1
ATOM 1509 O O . GLU A 1 188 ? -58.157 -1.982 73.761 1.00 85.56 188 GLU A O 1
ATOM 1514 N N . GLU A 1 189 ? -57.750 0.176 73.283 1.00 84.56 189 GLU A N 1
ATOM 1515 C CA . GLU A 1 189 ? -57.265 -0.032 71.918 1.00 84.56 189 GLU A CA 1
ATOM 1516 C C . GLU A 1 189 ? -55.939 -0.808 71.877 1.00 84.56 189 GLU A C 1
ATOM 1518 O O . GLU A 1 189 ? -55.852 -1.846 71.217 1.00 84.56 189 GLU A O 1
ATOM 1523 N N . ILE A 1 190 ? -54.934 -0.385 72.655 1.00 86.44 190 ILE A N 1
ATOM 1524 C CA . ILE A 1 190 ? -53.641 -1.090 72.716 1.00 86.44 190 ILE A CA 1
ATOM 1525 C C . ILE A 1 190 ? -53.810 -2.488 73.322 1.00 86.44 190 ILE A C 1
ATOM 1527 O O . ILE A 1 190 ? -53.143 -3.434 72.904 1.00 86.44 190 ILE A O 1
ATOM 1531 N N . LEU A 1 191 ? -54.697 -2.643 74.308 1.00 85.19 191 LEU A N 1
ATOM 1532 C CA . LEU A 1 191 ? -54.960 -3.938 74.929 1.00 85.19 191 LEU A CA 1
ATOM 1533 C C . LEU A 1 191 ? -55.648 -4.905 73.959 1.00 85.19 191 LEU A C 1
ATOM 1535 O O . LEU A 1 191 ? -55.289 -6.080 73.944 1.00 85.19 191 LEU A O 1
ATOM 1539 N N . ALA A 1 192 ? -56.600 -4.427 73.152 1.00 88.12 192 ALA A N 1
ATOM 1540 C CA . ALA A 1 192 ? -57.243 -5.233 72.117 1.00 88.12 192 ALA A CA 1
ATOM 1541 C C . ALA A 1 192 ? -56.226 -5.691 71.061 1.00 88.12 192 ALA A C 1
ATOM 1543 O O . ALA A 1 192 ? -56.142 -6.882 70.768 1.00 88.12 192 ALA A O 1
ATOM 1544 N N . TRP A 1 193 ? -55.384 -4.773 70.577 1.00 91.81 193 TRP A N 1
ATOM 1545 C CA . TRP A 1 193 ? -54.282 -5.102 69.670 1.00 91.81 193 TRP A CA 1
ATOM 1546 C C . TRP A 1 193 ? -53.312 -6.130 70.282 1.00 91.81 193 TRP A C 1
ATOM 1548 O O . TRP A 1 193 ? -52.943 -7.113 69.638 1.00 91.81 193 TRP A O 1
ATOM 1558 N N . ALA A 1 194 ? -52.940 -5.956 71.554 1.00 89.25 194 ALA A N 1
ATOM 1559 C CA . ALA A 1 194 ? -52.066 -6.884 72.268 1.00 89.25 194 ALA A CA 1
ATOM 1560 C C . ALA A 1 194 ? -52.704 -8.266 72.475 1.00 89.25 194 ALA A C 1
ATOM 1562 O O . ALA A 1 194 ? -51.989 -9.272 72.469 1.00 89.25 194 ALA A O 1
ATOM 1563 N N . ASP A 1 195 ? -54.024 -8.338 72.678 1.00 89.94 195 ASP A N 1
ATOM 1564 C CA . ASP A 1 195 ? -54.727 -9.611 72.838 1.00 89.94 195 ASP A CA 1
ATOM 1565 C C . ASP A 1 195 ? -54.859 -10.361 71.506 1.00 89.94 195 ASP A C 1
ATOM 1567 O O . ASP A 1 195 ? -54.644 -11.572 71.450 1.00 89.94 195 ASP A O 1
ATOM 1571 N N . ASP A 1 196 ? -55.090 -9.655 70.406 1.00 91.94 196 ASP A N 1
ATOM 1572 C CA . ASP A 1 196 ? -55.219 -10.277 69.086 1.00 91.94 196 ASP A CA 1
ATOM 1573 C C . ASP A 1 196 ? -53.878 -10.496 68.364 1.00 91.94 196 ASP A C 1
ATOM 1575 O O . ASP A 1 196 ? -53.865 -11.063 67.271 1.00 91.94 196 ASP A O 1
ATOM 1579 N N . TYR A 1 197 ? -52.744 -10.150 68.988 1.00 86.75 197 TYR A N 1
ATOM 1580 C CA . TYR A 1 197 ? -51.404 -10.142 68.380 1.00 86.75 197 TYR A CA 1
ATOM 1581 C C . TYR A 1 197 ? -51.036 -11.402 67.566 1.00 86.75 197 TYR A C 1
ATOM 1583 O O . TYR A 1 197 ? -50.433 -11.300 66.496 1.00 86.75 197 TYR A O 1
ATOM 1591 N N . ASP A 1 198 ? -51.414 -12.599 68.030 1.00 87.38 198 ASP A N 1
ATOM 1592 C CA . ASP A 1 198 ? -51.126 -13.874 67.344 1.00 87.38 198 ASP A CA 1
ATOM 1593 C C . ASP A 1 198 ? -51.876 -14.036 66.008 1.00 87.38 198 ASP A C 1
ATOM 1595 O O . ASP A 1 198 ? -51.455 -14.812 65.147 1.00 87.38 198 ASP A O 1
ATOM 1599 N N . SER A 1 199 ? -52.986 -13.315 65.841 1.00 87.75 199 SER A N 1
ATOM 1600 C CA . SER A 1 199 ? -53.851 -13.346 64.655 1.00 87.75 199 SER A CA 1
ATOM 1601 C C . SER A 1 199 ? -53.588 -12.189 63.688 1.00 87.75 199 SER A C 1
ATOM 1603 O O . SER A 1 199 ? -54.144 -12.196 62.592 1.00 87.75 199 SER A O 1
ATOM 1605 N N . LEU A 1 200 ? -52.748 -11.223 64.077 1.00 86.94 200 LEU A N 1
ATOM 1606 C CA . LEU A 1 200 ? -52.390 -10.070 63.253 1.00 86.94 200 LEU A CA 1
ATOM 1607 C C . LEU A 1 200 ? -51.400 -10.448 62.140 1.00 86.94 200 LEU A C 1
ATOM 1609 O O . LEU A 1 200 ? -50.490 -11.270 62.326 1.00 86.94 200 LEU A O 1
ATOM 1613 N N . THR A 1 201 ? -51.552 -9.803 60.987 1.00 86.19 201 THR A N 1
ATOM 1614 C CA . THR A 1 201 ? -50.576 -9.804 59.890 1.00 86.19 201 THR A CA 1
ATOM 1615 C C . THR A 1 201 ? -49.311 -9.031 60.267 1.00 86.19 201 THR A C 1
ATOM 1617 O O . THR A 1 201 ? -49.281 -8.299 61.253 1.00 86.19 201 THR A O 1
ATOM 1620 N N . ASP A 1 202 ? -48.236 -9.196 59.495 1.00 79.81 202 ASP A N 1
ATOM 1621 C CA . ASP A 1 202 ? -46.985 -8.469 59.749 1.00 79.81 202 ASP A CA 1
ATOM 1622 C C . ASP A 1 202 ? -47.156 -6.946 59.588 1.00 79.81 202 ASP A C 1
ATOM 1624 O O . ASP A 1 202 ? -46.507 -6.189 60.307 1.00 79.81 202 ASP A O 1
ATOM 1628 N N . ASP A 1 203 ? -48.076 -6.508 58.719 1.00 76.44 203 ASP A N 1
ATOM 1629 C CA . ASP A 1 203 ? -48.429 -5.095 58.550 1.00 76.44 203 ASP A CA 1
ATOM 1630 C C . ASP A 1 203 ? -49.222 -4.573 59.767 1.00 76.44 203 ASP A C 1
ATOM 1632 O O . ASP A 1 203 ? -48.842 -3.565 60.349 1.00 76.44 203 ASP A O 1
ATOM 1636 N N . GLU A 1 204 ? -50.235 -5.303 60.251 1.00 83.81 204 GLU A N 1
ATOM 1637 C CA . GLU A 1 204 ? -51.006 -4.930 61.461 1.00 83.81 204 GLU A CA 1
ATOM 1638 C C . GLU A 1 204 ? -50.169 -5.001 62.758 1.00 83.81 204 GLU A C 1
ATOM 1640 O O . GLU A 1 204 ? -50.443 -4.331 63.756 1.00 83.81 204 GLU A O 1
ATOM 1645 N N . LYS A 1 205 ? -49.113 -5.822 62.782 1.00 86.31 205 LYS A N 1
ATOM 1646 C CA . LYS A 1 205 ? -48.137 -5.832 63.884 1.00 86.31 205 LYS A CA 1
ATOM 1647 C C . LYS A 1 205 ? -47.232 -4.601 63.861 1.00 86.31 205 LYS A C 1
ATOM 1649 O O . LYS A 1 205 ? -46.700 -4.241 64.914 1.00 86.31 205 LYS A O 1
ATOM 1654 N N . ALA A 1 206 ? -47.046 -3.968 62.701 1.00 84.31 206 ALA A N 1
ATOM 1655 C CA . ALA A 1 206 ? -46.227 -2.768 62.563 1.00 84.31 206 ALA A CA 1
ATOM 1656 C C . ALA A 1 206 ? -46.899 -1.515 63.155 1.00 84.31 206 ALA A C 1
ATOM 1658 O O . ALA A 1 206 ? -46.188 -0.590 63.559 1.00 84.31 206 ALA A O 1
ATOM 1659 N N . ASP A 1 207 ? -48.226 -1.538 63.333 1.00 86.12 207 ASP A N 1
ATOM 1660 C CA . ASP A 1 207 ? -49.023 -0.482 63.985 1.00 86.12 207 ASP A CA 1
ATOM 1661 C C . ASP A 1 207 ? -48.575 -0.188 65.431 1.00 86.12 207 ASP A C 1
ATOM 1663 O O . ASP A 1 207 ? -48.887 0.862 65.993 1.00 86.12 207 ASP A O 1
ATOM 1667 N N . ILE A 1 208 ? -47.754 -1.060 66.036 1.00 87.69 208 ILE A N 1
ATOM 1668 C CA . ILE A 1 208 ? -47.090 -0.793 67.321 1.00 87.69 208 ILE A CA 1
ATOM 1669 C C . ILE A 1 208 ? -46.318 0.537 67.336 1.00 87.69 208 ILE A C 1
ATOM 1671 O O . ILE A 1 208 ? -46.183 1.158 68.392 1.00 87.69 208 ILE A O 1
ATOM 1675 N N . ILE A 1 209 ? -45.833 0.995 66.176 1.00 84.25 209 ILE A N 1
ATOM 1676 C CA . ILE A 1 209 ? -45.173 2.297 66.031 1.00 84.25 209 ILE A CA 1
ATOM 1677 C C . ILE A 1 209 ? -46.151 3.439 66.343 1.00 84.25 209 ILE A C 1
ATOM 1679 O O . ILE A 1 209 ? -45.796 4.358 67.082 1.00 84.25 209 ILE A O 1
ATOM 1683 N N . ASP A 1 210 ? -47.388 3.353 65.857 1.00 83.56 210 ASP A N 1
ATOM 1684 C CA . ASP A 1 210 ? -48.422 4.369 66.074 1.00 83.56 210 ASP A CA 1
ATOM 1685 C C . ASP A 1 210 ? -48.931 4.348 67.525 1.00 83.56 210 ASP A C 1
ATOM 1687 O O . ASP A 1 210 ? -49.278 5.389 68.099 1.00 83.56 210 ASP A O 1
ATOM 1691 N N . PHE A 1 211 ? -48.865 3.181 68.176 1.00 87.56 211 PHE A N 1
ATOM 1692 C CA . PHE A 1 211 ? -49.176 3.026 69.595 1.00 87.56 211 PHE A CA 1
ATOM 1693 C C . PHE A 1 211 ? -48.112 3.596 70.546 1.00 87.56 211 PHE A C 1
ATOM 1695 O O . PHE A 1 211 ? -48.422 3.777 71.720 1.00 87.56 211 PHE A O 1
ATOM 1702 N N . GLU A 1 212 ? -46.898 3.949 70.101 1.00 87.94 212 GLU A N 1
ATOM 1703 C CA . GLU A 1 212 ? -45.816 4.438 70.983 1.00 87.94 212 GLU A CA 1
ATOM 1704 C C . GLU A 1 212 ? -46.233 5.670 71.802 1.00 87.94 212 GLU A C 1
ATOM 1706 O O . GLU A 1 212 ? -46.030 5.736 73.018 1.00 87.94 212 GLU A O 1
ATOM 1711 N N . THR A 1 213 ? -46.857 6.653 71.149 1.00 82.31 213 THR A N 1
ATOM 1712 C CA . THR A 1 213 ? -47.289 7.889 71.822 1.00 82.31 213 THR A CA 1
ATOM 1713 C C . THR A 1 213 ? -48.459 7.625 72.767 1.00 82.31 213 THR A C 1
ATOM 1715 O O . THR A 1 213 ? -48.512 8.204 73.853 1.00 82.31 213 THR A O 1
ATOM 1718 N N . MET A 1 214 ? -49.381 6.743 72.376 1.00 83.06 214 MET A N 1
ATOM 1719 C CA . MET A 1 214 ? -50.530 6.359 73.196 1.00 83.06 214 MET A CA 1
ATOM 1720 C C . MET A 1 214 ? -50.089 5.568 74.431 1.00 83.06 214 MET A C 1
ATOM 1722 O O . MET A 1 214 ? -50.495 5.905 75.541 1.00 83.06 214 MET A O 1
ATOM 1726 N N . PHE A 1 215 ? -49.190 4.598 74.260 1.00 85.06 215 PHE A N 1
ATOM 1727 C CA . PHE A 1 215 ? -48.643 3.754 75.317 1.00 85.06 215 PHE A CA 1
ATOM 1728 C C . PHE A 1 215 ? -47.892 4.573 76.373 1.00 85.06 215 PHE A C 1
ATOM 1730 O O . PHE A 1 215 ? -48.151 4.426 77.567 1.00 85.06 215 PHE A O 1
ATOM 1737 N N . ASN A 1 216 ? -47.040 5.513 75.949 1.00 85.56 216 ASN A N 1
ATOM 1738 C CA . ASN A 1 216 ? -46.279 6.390 76.849 1.00 85.56 216 ASN A CA 1
ATOM 1739 C C . ASN A 1 216 ? -47.153 7.348 77.685 1.00 85.56 216 ASN A C 1
ATOM 1741 O O . ASN A 1 216 ? -46.665 7.939 78.645 1.00 85.56 216 ASN A O 1
ATOM 1745 N N . ARG A 1 217 ? -48.432 7.518 77.325 1.00 82.19 217 ARG A N 1
ATOM 1746 C CA . ARG A 1 217 ? -49.411 8.369 78.029 1.00 82.19 217 ARG A CA 1
ATOM 1747 C C . ARG A 1 217 ? -50.323 7.579 78.983 1.00 82.19 217 ARG A C 1
ATOM 1749 O O . ARG A 1 217 ? -51.156 8.176 79.667 1.00 82.19 217 ARG A O 1
ATOM 1756 N N . LEU A 1 218 ? -50.202 6.251 79.027 1.00 81.12 218 LEU A N 1
ATOM 1757 C CA . LEU A 1 218 ? -50.934 5.383 79.955 1.00 81.12 218 LEU A CA 1
ATOM 1758 C C . LEU A 1 218 ? -50.329 5.412 81.366 1.00 81.12 218 LEU A C 1
ATOM 1760 O O . LEU A 1 218 ? -49.186 5.824 81.546 1.00 81.12 218 LEU A O 1
ATOM 1764 N N . SER A 1 219 ? -51.094 4.970 82.369 1.00 81.44 219 SER A N 1
ATOM 1765 C CA . SER A 1 219 ? -50.557 4.784 83.724 1.00 81.44 219 SER A CA 1
ATOM 1766 C C . SER A 1 219 ? -49.612 3.578 83.797 1.00 81.44 219 SER A C 1
ATOM 1768 O O . SER A 1 219 ? -49.722 2.639 83.003 1.00 81.44 219 SER A O 1
ATOM 1770 N N . ASP A 1 220 ? -48.729 3.559 84.797 1.00 81.00 220 ASP A N 1
ATOM 1771 C CA . ASP A 1 220 ? -47.792 2.450 85.029 1.00 81.00 220 ASP A CA 1
ATOM 1772 C C . ASP A 1 220 ? -48.524 1.098 85.168 1.00 81.00 220 ASP A C 1
ATOM 1774 O O . ASP A 1 220 ? -48.074 0.071 84.652 1.00 81.00 220 ASP A O 1
ATOM 1778 N N . GLU A 1 221 ? -49.693 1.083 85.822 1.00 78.88 221 GLU A N 1
ATOM 1779 C CA . GLU A 1 221 ? -50.537 -0.110 85.943 1.00 78.88 221 GLU A CA 1
ATOM 1780 C C . GLU A 1 221 ? -51.073 -0.590 84.588 1.00 78.88 221 GLU A C 1
ATOM 1782 O O . GLU A 1 221 ? -51.067 -1.791 84.311 1.00 78.88 221 GLU A O 1
ATOM 1787 N N . GLN A 1 222 ? -51.513 0.332 83.731 1.00 83.00 222 GLN A N 1
ATOM 1788 C CA . GLN A 1 222 ? -52.048 0.025 82.402 1.00 83.00 222 GLN A CA 1
ATOM 1789 C C . GLN A 1 222 ? -50.958 -0.507 81.465 1.00 83.00 222 GLN A C 1
ATOM 1791 O O . GLN A 1 222 ? -51.148 -1.529 80.801 1.00 83.00 222 GLN A O 1
ATOM 1796 N N . GLN A 1 223 ? -49.786 0.131 81.464 1.00 82.69 223 GLN A N 1
ATOM 1797 C CA . GLN A 1 223 ? -48.616 -0.342 80.723 1.00 82.69 223 GLN A CA 1
ATOM 1798 C C . GLN A 1 223 ? -48.178 -1.733 81.194 1.00 82.69 223 GLN A C 1
ATOM 1800 O O . GLN A 1 223 ? -47.798 -2.578 80.381 1.00 82.69 223 GLN A O 1
ATOM 1805 N N . SER A 1 224 ? -48.247 -2.000 82.502 1.00 85.12 224 SER A N 1
ATOM 1806 C CA . SER A 1 224 ? -47.914 -3.303 83.086 1.00 85.12 224 SER A CA 1
ATOM 1807 C C . SER A 1 224 ? -48.860 -4.415 82.619 1.00 85.12 224 SER A C 1
ATOM 1809 O O . SER A 1 224 ? -48.391 -5.493 82.243 1.00 85.12 224 SER A O 1
ATOM 1811 N N . GLU A 1 225 ? -50.174 -4.167 82.577 1.00 85.69 225 GLU A N 1
ATOM 1812 C CA . GLU A 1 225 ? -51.145 -5.157 82.084 1.00 85.69 225 GLU A CA 1
ATOM 1813 C C . GLU A 1 225 ? -50.986 -5.420 80.578 1.00 85.69 225 GLU A C 1
ATOM 1815 O O . GLU A 1 225 ? -50.940 -6.583 80.174 1.00 85.69 225 GLU A O 1
ATOM 1820 N N . ILE A 1 226 ? -50.776 -4.384 79.757 1.00 86.38 226 ILE A N 1
ATOM 1821 C CA . ILE A 1 226 ? -50.462 -4.550 78.325 1.00 86.38 226 ILE A CA 1
ATOM 1822 C C . ILE A 1 226 ? -49.180 -5.377 78.150 1.00 86.38 226 ILE A C 1
ATOM 1824 O O . ILE A 1 226 ? -49.160 -6.368 77.420 1.00 86.38 226 ILE A O 1
ATOM 1828 N N . ASN A 1 227 ? -48.117 -5.040 78.884 1.00 88.19 227 ASN A N 1
ATOM 1829 C CA . ASN A 1 227 ? -46.853 -5.776 78.839 1.00 88.19 227 ASN A CA 1
ATOM 1830 C C . ASN A 1 227 ? -46.993 -7.235 79.281 1.00 88.19 227 ASN A C 1
ATOM 1832 O O . ASN A 1 227 ? -46.267 -8.101 78.796 1.00 88.19 227 ASN A O 1
ATOM 1836 N N . LYS A 1 228 ? -47.899 -7.531 80.209 1.00 89.12 228 LYS A N 1
ATOM 1837 C CA . LYS A 1 228 ? -48.176 -8.893 80.672 1.00 89.12 228 LYS A CA 1
ATOM 1838 C C . LYS A 1 228 ? -48.902 -9.712 79.607 1.00 89.12 228 LYS A C 1
ATOM 1840 O O . LYS A 1 228 ? -48.526 -10.867 79.400 1.00 89.12 228 LYS A O 1
ATOM 1845 N N . VAL A 1 229 ? -49.882 -9.123 78.916 1.00 87.81 229 VAL A N 1
ATOM 1846 C CA . VAL A 1 229 ? -50.554 -9.753 77.767 1.00 87.81 229 VAL A CA 1
ATOM 1847 C C . VAL A 1 229 ? -49.541 -10.019 76.653 1.00 87.81 229 VAL A C 1
ATOM 1849 O O . VAL A 1 229 ? -49.380 -11.174 76.249 1.00 87.81 229 VAL A O 1
ATOM 1852 N N . LEU A 1 230 ? -48.761 -9.009 76.256 1.00 88.75 230 LEU A N 1
ATOM 1853 C CA . LEU A 1 230 ? -47.730 -9.144 75.222 1.00 88.75 230 LEU A CA 1
ATOM 1854 C C . LEU A 1 230 ? -46.668 -10.185 75.587 1.00 88.75 230 LEU A C 1
ATOM 1856 O O . LEU A 1 230 ? -46.356 -11.040 74.760 1.00 88.75 230 LEU A O 1
ATOM 1860 N N . LYS A 1 231 ? -46.172 -10.209 76.832 1.00 89.69 231 LYS A N 1
ATOM 1861 C CA . LYS A 1 231 ? -45.218 -11.235 77.290 1.00 89.69 231 LYS A CA 1
ATOM 1862 C C . LYS A 1 231 ? -45.797 -12.640 77.248 1.00 89.69 231 LYS A C 1
ATOM 1864 O O . LYS A 1 231 ? -45.064 -13.578 76.953 1.00 89.69 231 LYS A O 1
ATOM 1869 N N . SER A 1 232 ? -47.081 -12.801 77.561 1.00 89.06 232 SER A N 1
ATOM 1870 C CA . SER A 1 232 ? -47.719 -14.120 77.554 1.00 89.06 232 SER A CA 1
ATOM 1871 C C . SER A 1 232 ? -47.821 -14.724 76.150 1.00 89.06 232 SER A C 1
ATOM 1873 O O . SER A 1 232 ? -47.708 -15.940 76.015 1.00 89.06 232 SER A O 1
ATOM 1875 N N . LYS A 1 233 ? -47.980 -13.878 75.125 1.00 86.81 233 LYS A N 1
ATOM 1876 C CA . LYS A 1 233 ? -48.138 -14.285 73.721 1.00 86.81 233 LYS A CA 1
ATOM 1877 C C . LYS A 1 233 ? -46.805 -14.327 72.978 1.00 86.81 233 LYS A C 1
ATOM 1879 O O . LYS A 1 233 ? -46.452 -15.324 72.362 1.00 86.81 233 LYS A O 1
ATOM 1884 N N . THR A 1 234 ? -46.020 -13.262 73.109 1.00 86.56 234 THR A N 1
ATOM 1885 C CA . THR A 1 234 ? -44.813 -13.016 72.303 1.00 86.56 234 THR A CA 1
ATOM 1886 C C . THR A 1 234 ? -43.506 -13.276 73.051 1.00 86.56 234 THR A C 1
ATOM 1888 O O . THR A 1 234 ? -42.444 -13.378 72.439 1.00 86.56 234 THR A O 1
ATOM 1891 N N . GLY A 1 235 ? -43.552 -13.345 74.386 1.00 88.19 235 GLY A N 1
ATOM 1892 C CA . GLY A 1 235 ? -42.363 -13.378 75.240 1.00 88.19 235 GLY A CA 1
ATOM 1893 C C . GLY A 1 235 ? -41.653 -12.028 75.420 1.00 88.19 235 GLY A C 1
ATOM 1894 O O . GLY A 1 235 ? -40.666 -11.987 76.152 1.00 88.19 235 GLY A O 1
ATOM 1895 N N . LYS A 1 236 ? -42.143 -10.941 74.805 1.00 90.25 236 LYS A N 1
ATOM 1896 C CA . LYS A 1 236 ? -41.528 -9.601 74.790 1.00 90.25 236 LYS A CA 1
ATOM 1897 C C . LYS A 1 236 ? -42.453 -8.525 75.387 1.00 90.25 236 LYS A C 1
ATOM 1899 O O . LYS A 1 236 ? -43.669 -8.709 75.442 1.00 90.25 236 LYS A O 1
ATOM 1904 N N . THR A 1 237 ? -41.889 -7.416 75.869 1.00 92.12 237 THR A N 1
ATOM 1905 C CA . THR A 1 237 ? -42.638 -6.190 76.226 1.00 92.12 237 THR A CA 1
ATOM 1906 C C . THR A 1 237 ? -43.016 -5.371 74.993 1.00 92.12 237 THR A C 1
ATOM 1908 O O . THR A 1 237 ? -42.494 -5.594 73.902 1.00 92.12 237 THR A O 1
ATOM 1911 N N . PHE A 1 238 ? -43.881 -4.373 75.186 1.00 90.12 238 PHE A N 1
ATOM 1912 C CA . PHE A 1 238 ? -44.193 -3.356 74.185 1.00 90.12 238 PHE A CA 1
ATOM 1913 C C . PHE A 1 238 ? -42.920 -2.692 73.634 1.00 90.12 238 PHE A C 1
ATOM 1915 O O . PHE A 1 238 ? -42.707 -2.698 72.427 1.00 90.12 238 PHE A O 1
ATOM 1922 N N . ASP A 1 239 ? -42.019 -2.228 74.506 1.00 89.88 239 ASP A N 1
ATOM 1923 C CA . ASP A 1 239 ? -40.762 -1.584 74.091 1.00 89.88 239 ASP A CA 1
ATOM 1924 C C . ASP A 1 239 ? -39.828 -2.531 73.318 1.00 89.88 239 ASP A C 1
ATOM 1926 O O . ASP A 1 239 ? -39.171 -2.122 72.361 1.00 89.88 239 ASP A O 1
ATOM 1930 N N . GLU A 1 240 ? -39.767 -3.810 73.707 1.00 90.44 240 GLU A N 1
ATOM 1931 C CA . GLU A 1 240 ? -38.957 -4.828 73.024 1.00 90.44 240 GLU A CA 1
ATOM 1932 C C . GLU A 1 240 ? -39.523 -5.176 71.638 1.00 90.44 240 GLU A C 1
ATOM 1934 O O . GLU A 1 240 ? -38.758 -5.407 70.699 1.00 90.44 240 GLU A O 1
ATOM 1939 N N . LEU A 1 241 ? -40.852 -5.202 71.492 1.00 88.62 241 LEU A N 1
ATOM 1940 C CA . LEU A 1 241 ? -41.523 -5.380 70.203 1.00 88.62 241 LEU A CA 1
ATOM 1941 C C . LEU A 1 241 ? -41.370 -4.143 69.318 1.00 88.62 241 LEU A C 1
ATOM 1943 O O . LEU A 1 241 ? -41.071 -4.279 68.137 1.00 88.62 241 LEU A O 1
ATOM 1947 N N . LEU A 1 242 ? -41.490 -2.946 69.888 1.00 86.44 242 LEU A N 1
ATOM 1948 C CA . LEU A 1 242 ? -41.318 -1.688 69.172 1.00 86.44 242 LEU A CA 1
ATOM 1949 C C . LEU A 1 242 ? -39.886 -1.552 68.650 1.00 86.44 242 LEU A C 1
ATOM 1951 O O . LEU A 1 242 ? -39.675 -1.175 67.500 1.00 86.44 242 LEU A O 1
ATOM 1955 N N . ALA A 1 243 ? -38.894 -1.905 69.472 1.00 86.69 243 ALA A N 1
ATOM 1956 C CA . ALA A 1 243 ? -37.495 -1.942 69.060 1.00 86.69 243 ALA A CA 1
ATOM 1957 C C . ALA A 1 243 ? -37.249 -2.972 67.946 1.00 86.69 243 ALA A C 1
ATOM 1959 O O . ALA A 1 243 ? -36.507 -2.681 67.008 1.00 86.69 243 ALA A O 1
ATOM 1960 N N . GLN A 1 244 ? -37.887 -4.145 68.020 1.00 86.06 244 GLN A N 1
ATOM 1961 C CA . GLN A 1 244 ? -37.805 -5.166 66.976 1.00 86.06 244 GLN A CA 1
ATOM 1962 C C . GLN A 1 244 ? -38.406 -4.666 65.659 1.00 86.06 244 GLN A C 1
ATOM 1964 O O . GLN A 1 244 ? -37.715 -4.680 64.652 1.00 86.06 244 GLN A O 1
ATOM 1969 N N . VAL A 1 245 ? -39.638 -4.150 65.672 1.00 85.44 245 VAL A N 1
ATOM 1970 C CA . VAL A 1 245 ? -40.320 -3.643 64.470 1.00 85.44 245 VAL A CA 1
ATOM 1971 C C . VAL A 1 245 ? -39.559 -2.462 63.861 1.00 85.44 245 VAL A C 1
ATOM 1973 O O . VAL A 1 245 ? -39.387 -2.406 62.648 1.00 85.44 245 VAL A O 1
ATOM 1976 N N . LYS A 1 246 ? -39.024 -1.547 64.682 1.00 82.94 246 LYS A N 1
ATOM 1977 C CA . LYS A 1 246 ? -38.163 -0.450 64.204 1.00 82.94 246 LYS A CA 1
ATOM 1978 C C . LYS A 1 246 ? -36.854 -0.961 63.584 1.00 82.94 246 LYS A C 1
ATOM 1980 O O . LYS A 1 246 ? -36.376 -0.359 62.624 1.00 82.94 246 LYS A O 1
ATOM 1985 N N . SER A 1 247 ? -36.276 -2.046 64.106 1.00 79.50 247 SER A N 1
ATOM 1986 C CA . SER A 1 247 ? -35.102 -2.700 63.509 1.00 79.50 247 SER A CA 1
ATOM 1987 C C . SER A 1 247 ? -35.455 -3.383 62.188 1.00 79.50 247 SER A C 1
ATOM 1989 O O . SER A 1 247 ? -34.794 -3.135 61.189 1.00 79.50 247 SER A O 1
ATOM 1991 N N . ASP A 1 248 ? -36.535 -4.162 62.155 1.00 78.56 248 ASP A N 1
ATOM 1992 C CA . ASP A 1 248 ? -36.975 -4.909 60.973 1.00 78.56 248 ASP A CA 1
ATOM 1993 C C . ASP A 1 248 ? -37.389 -3.957 59.834 1.00 78.56 248 ASP A C 1
ATOM 1995 O O . ASP A 1 248 ? -37.068 -4.189 58.667 1.00 78.56 248 ASP A O 1
ATOM 1999 N N . ALA A 1 249 ? -38.044 -2.837 60.162 1.00 72.06 249 ALA A N 1
ATOM 2000 C CA . ALA A 1 249 ? -38.380 -1.780 59.210 1.00 72.06 249 ALA A CA 1
ATOM 2001 C C . ALA A 1 249 ? -37.127 -1.107 58.630 1.00 72.06 249 ALA A C 1
ATOM 2003 O O . ALA A 1 249 ? -37.078 -0.816 57.433 1.00 72.06 249 ALA A O 1
ATOM 2004 N N . LYS A 1 250 ? -36.097 -0.892 59.458 1.00 67.00 250 LYS A N 1
ATOM 2005 C CA . LYS A 1 250 ? -34.803 -0.372 59.010 1.00 67.00 250 LYS A CA 1
ATOM 2006 C C . LYS A 1 250 ? -34.085 -1.370 58.100 1.00 67.00 250 LYS A C 1
ATOM 2008 O O . LYS A 1 250 ? -33.648 -0.980 57.024 1.00 67.00 250 LYS A O 1
ATOM 2013 N N . ASP A 1 251 ? -34.034 -2.645 58.476 1.00 67.69 251 ASP A N 1
ATOM 2014 C CA . ASP A 1 251 ? -33.392 -3.697 57.682 1.00 67.69 251 ASP A CA 1
ATOM 2015 C C . ASP A 1 251 ? -34.094 -3.885 56.321 1.00 67.69 251 ASP A C 1
ATOM 2017 O O . ASP A 1 251 ? -33.438 -4.058 55.292 1.00 67.69 251 ASP A O 1
ATOM 2021 N N . LYS A 1 252 ? -35.430 -3.770 56.280 1.00 65.19 252 LYS A N 1
ATOM 2022 C CA . LYS A 1 252 ? -36.228 -3.803 55.041 1.00 65.19 252 LYS A CA 1
ATOM 2023 C C . LYS A 1 252 ? -35.997 -2.563 54.167 1.00 65.19 252 LYS A C 1
ATOM 2025 O O . LYS A 1 252 ? -35.887 -2.692 52.947 1.00 65.19 252 LYS A O 1
ATOM 2030 N N . ALA A 1 253 ? -35.882 -1.379 54.771 1.00 59.50 253 ALA A N 1
ATOM 2031 C CA . ALA A 1 253 ? -35.548 -0.145 54.061 1.00 59.50 253 ALA A CA 1
ATOM 2032 C C . ALA A 1 253 ? -34.130 -0.201 53.465 1.00 59.50 253 ALA A C 1
ATOM 2034 O O . ALA A 1 253 ? -33.965 0.071 52.274 1.00 59.50 253 ALA A O 1
ATOM 2035 N N . ASP A 1 254 ? -33.139 -0.640 54.247 1.00 57.69 254 ASP A N 1
ATOM 2036 C CA . ASP A 1 254 ? -31.744 -0.807 53.823 1.00 57.69 254 ASP A CA 1
ATOM 2037 C C . ASP A 1 254 ? -31.619 -1.865 52.702 1.00 57.69 254 ASP A C 1
ATOM 2039 O O . ASP A 1 254 ? -30.910 -1.652 51.715 1.00 57.69 254 ASP A O 1
ATOM 2043 N N . ALA A 1 255 ? -32.381 -2.965 52.771 1.00 59.62 255 ALA A N 1
ATOM 2044 C CA . ALA A 1 255 ? -32.455 -3.968 51.703 1.00 59.62 255 ALA A CA 1
ATOM 2045 C C . ALA A 1 255 ? -33.094 -3.432 50.403 1.00 59.62 255 ALA A C 1
ATOM 2047 O O . ALA A 1 255 ? -32.606 -3.729 49.310 1.00 59.62 255 ALA A O 1
ATOM 2048 N N . SER A 1 256 ? -34.154 -2.615 50.495 1.00 58.12 256 SER A N 1
ATOM 2049 C CA . SER A 1 256 ? -34.790 -1.993 49.318 1.00 58.12 256 SER A CA 1
ATOM 2050 C C . SER A 1 256 ? -33.885 -0.958 48.631 1.00 58.12 256 SER A C 1
ATOM 2052 O O . SER A 1 256 ? -33.878 -0.835 47.401 1.00 58.12 256 SER A O 1
ATOM 2054 N N . ASN A 1 257 ? -33.066 -0.256 49.420 1.00 59.72 257 ASN A N 1
ATOM 2055 C CA . ASN A 1 257 ? -32.135 0.754 48.931 1.00 59.72 257 ASN A CA 1
ATOM 2056 C C . ASN A 1 257 ? -30.970 0.104 48.163 1.00 59.72 257 ASN A C 1
ATOM 2058 O O . ASN A 1 257 ? -30.637 0.536 47.060 1.00 59.72 257 ASN A O 1
ATOM 2062 N N . ASN A 1 258 ? -30.450 -1.021 48.669 1.00 64.06 258 ASN A N 1
ATOM 2063 C CA . ASN A 1 258 ? -29.434 -1.818 47.972 1.00 64.06 258 ASN A CA 1
ATOM 2064 C C . ASN A 1 258 ? -29.934 -2.353 46.617 1.00 64.06 258 ASN A C 1
ATOM 2066 O O . ASN A 1 258 ? -29.188 -2.344 45.640 1.00 64.06 258 ASN A O 1
ATOM 2070 N N . ASN A 1 259 ? -31.203 -2.765 46.518 1.00 74.19 259 ASN A N 1
ATOM 2071 C CA . ASN A 1 259 ? -31.779 -3.220 45.247 1.00 74.19 259 ASN A CA 1
ATOM 2072 C C . ASN A 1 259 ? -31.876 -2.082 44.208 1.00 74.19 259 ASN A C 1
ATOM 2074 O O . ASN A 1 259 ? -31.608 -2.280 43.023 1.00 74.19 259 ASN A O 1
ATOM 2078 N N . THR A 1 260 ? -32.200 -0.866 44.659 1.00 79.19 260 THR A N 1
ATOM 2079 C CA . THR A 1 260 ? -32.261 0.324 43.794 1.00 79.19 260 THR A CA 1
ATOM 2080 C C . THR A 1 260 ? -30.874 0.720 43.281 1.00 79.19 260 THR A C 1
ATOM 2082 O O . THR A 1 260 ? -30.715 1.020 42.097 1.00 79.19 260 THR A O 1
ATOM 2085 N N . GLU A 1 261 ? -29.853 0.683 44.139 1.00 80.88 261 GLU A N 1
ATOM 2086 C CA . GLU A 1 261 ? -28.476 1.007 43.755 1.00 80.88 261 GLU A CA 1
ATOM 2087 C C . GLU A 1 261 ? -27.902 -0.011 42.754 1.00 80.88 261 GLU A C 1
ATOM 2089 O O . GLU A 1 261 ? -27.328 0.381 41.736 1.00 80.88 261 GLU A O 1
ATOM 2094 N N . VAL A 1 262 ? -28.129 -1.311 42.973 1.00 83.56 262 VAL A N 1
ATOM 2095 C CA . VAL A 1 262 ? -27.718 -2.372 42.035 1.00 83.56 262 VAL A CA 1
ATOM 2096 C C . VAL A 1 262 ? -28.402 -2.202 40.676 1.00 83.56 262 VAL A C 1
ATOM 2098 O O . VAL A 1 262 ? -27.742 -2.298 39.639 1.00 83.56 262 VAL A O 1
ATOM 2101 N N . ALA A 1 263 ? -29.701 -1.883 40.646 1.00 81.81 263 ALA A N 1
ATOM 2102 C CA . ALA A 1 263 ? -30.418 -1.619 39.398 1.00 81.81 263 ALA A CA 1
ATOM 2103 C C . ALA A 1 263 ? -29.832 -0.417 38.630 1.00 81.81 263 ALA A C 1
ATOM 2105 O O . ALA A 1 263 ? -29.619 -0.498 37.416 1.00 81.81 263 ALA A O 1
ATOM 2106 N N . GLN A 1 264 ? -29.498 0.673 39.331 1.00 85.06 264 GLN A N 1
ATOM 2107 C CA . GLN A 1 264 ? -28.844 1.842 38.731 1.00 85.06 264 GLN A CA 1
ATOM 2108 C C . GLN A 1 264 ? -27.447 1.512 38.184 1.00 85.06 264 GLN A C 1
ATOM 2110 O O . GLN A 1 264 ? -27.099 1.943 37.081 1.00 85.06 264 GLN A O 1
ATOM 2115 N N . GLN A 1 265 ? -26.651 0.730 38.919 1.00 88.44 265 GLN A N 1
ATOM 2116 C CA . GLN A 1 265 ? -25.329 0.284 38.471 1.00 88.44 265 GLN A CA 1
ATOM 2117 C C . GLN A 1 265 ? -25.427 -0.594 37.216 1.00 88.44 265 GLN A C 1
ATOM 2119 O O . GLN A 1 265 ? -24.720 -0.338 36.239 1.00 88.44 265 GLN A O 1
ATOM 2124 N N . LYS A 1 266 ? -26.362 -1.555 37.182 1.00 86.25 266 LYS A N 1
ATOM 2125 C CA . LYS A 1 266 ? -26.629 -2.388 35.997 1.00 86.25 266 LYS A CA 1
ATOM 2126 C C . LYS A 1 266 ? -27.032 -1.552 34.788 1.00 86.25 266 LYS A C 1
ATOM 2128 O O . LYS A 1 266 ? -26.510 -1.770 33.697 1.00 86.25 266 LYS A O 1
ATOM 2133 N N . ALA A 1 267 ? -27.932 -0.583 34.964 1.00 87.31 267 ALA A N 1
ATOM 2134 C CA . ALA A 1 267 ? -28.351 0.304 33.880 1.00 87.31 267 ALA A CA 1
ATOM 2135 C C . ALA A 1 267 ? -27.165 1.099 33.308 1.00 87.31 267 ALA A C 1
ATOM 2137 O O . ALA A 1 267 ? -26.996 1.178 32.091 1.00 87.31 267 ALA A O 1
ATOM 2138 N N . LYS A 1 268 ? -26.294 1.621 34.180 1.00 91.19 268 LYS A N 1
ATOM 2139 C CA . LYS A 1 268 ? -25.087 2.348 33.773 1.00 91.19 268 LYS A CA 1
ATOM 2140 C C . LYS A 1 268 ? -24.087 1.456 33.031 1.00 91.19 268 LYS A C 1
ATOM 2142 O O . LYS A 1 268 ? -23.558 1.881 32.007 1.00 91.19 268 LYS A O 1
ATOM 2147 N N . LEU A 1 269 ? -23.841 0.236 33.511 1.00 91.50 269 LEU A N 1
ATOM 2148 C CA . LEU A 1 269 ? -22.959 -0.724 32.838 1.00 91.50 269 LEU A CA 1
ATOM 2149 C C . LEU A 1 269 ? -23.502 -1.114 31.460 1.00 91.50 269 LEU A C 1
ATOM 2151 O O . LEU A 1 269 ? -22.751 -1.098 30.489 1.00 91.50 269 LEU A O 1
ATOM 2155 N N . LYS A 1 270 ? -24.809 -1.382 31.346 1.00 90.38 270 LYS A N 1
ATOM 2156 C CA . LYS A 1 270 ? -25.465 -1.660 30.057 1.00 90.38 270 LYS A CA 1
ATOM 2157 C C . LYS A 1 270 ? -25.314 -0.497 29.075 1.00 90.38 270 LYS A C 1
ATOM 2159 O O . LYS A 1 270 ? -24.992 -0.725 27.913 1.00 90.38 270 LYS A O 1
ATOM 2164 N N . GLU A 1 271 ? -25.478 0.742 29.540 1.00 91.31 271 GLU A N 1
ATOM 2165 C CA . GLU A 1 271 ? -25.252 1.936 28.716 1.00 91.31 271 GLU A CA 1
ATOM 2166 C C . GLU A 1 271 ? -23.785 2.039 28.255 1.00 91.31 271 GLU A C 1
ATOM 2168 O O . GLU A 1 271 ? -23.514 2.337 27.092 1.00 91.31 271 GLU A O 1
ATOM 2173 N N . GLN A 1 272 ? -22.818 1.783 29.140 1.00 92.12 272 GLN A N 1
ATOM 2174 C CA . GLN A 1 272 ? -21.394 1.801 28.785 1.00 92.12 272 GLN A CA 1
ATOM 2175 C C . GLN A 1 272 ? -21.034 0.708 27.776 1.00 92.12 272 GLN A C 1
ATOM 2177 O O . GLN A 1 272 ? -20.327 0.992 26.812 1.00 92.12 272 GLN A O 1
ATOM 2182 N N . ILE A 1 273 ? -21.548 -0.509 27.969 1.00 92.31 273 ILE A N 1
ATOM 2183 C CA . ILE A 1 273 ? -21.373 -1.629 27.039 1.00 92.31 273 ILE A CA 1
ATOM 2184 C C . ILE A 1 273 ? -21.939 -1.258 25.670 1.00 92.31 273 ILE A C 1
ATOM 2186 O O . ILE A 1 273 ? -21.215 -1.349 24.687 1.00 92.31 273 ILE A O 1
ATOM 2190 N N . SER A 1 274 ? -23.172 -0.751 25.604 1.00 92.50 274 SER A N 1
ATOM 2191 C CA . SER A 1 274 ? -23.791 -0.359 24.333 1.00 92.50 274 SER A CA 1
ATOM 2192 C C . SER A 1 274 ? -22.979 0.707 23.587 1.00 92.50 274 SER A C 1
ATOM 2194 O O . SER A 1 274 ? -22.763 0.586 22.384 1.00 92.50 274 SER A O 1
ATOM 2196 N N . ASN A 1 275 ? -22.461 1.723 24.286 1.00 91.12 275 ASN A N 1
ATOM 2197 C CA . ASN A 1 275 ? -21.603 2.726 23.647 1.00 91.12 275 ASN A CA 1
ATOM 2198 C C . ASN A 1 275 ? -20.274 2.129 23.149 1.00 91.12 275 ASN A C 1
ATOM 2200 O O . ASN A 1 275 ? -19.796 2.507 22.084 1.00 91.12 275 ASN A O 1
ATOM 2204 N N . LEU A 1 276 ? -19.675 1.194 23.891 1.00 95.12 276 LEU A N 1
ATOM 2205 C CA . LEU A 1 276 ? -18.446 0.530 23.452 1.00 95.12 276 LEU A CA 1
ATOM 2206 C C . LEU A 1 276 ? -18.684 -0.461 22.307 1.00 95.12 276 LEU A C 1
ATOM 2208 O O . LEU A 1 276 ? -17.774 -0.682 21.514 1.00 95.12 276 LEU A O 1
ATOM 2212 N N . GLU A 1 277 ? -19.873 -1.055 22.193 1.00 91.25 277 GLU A N 1
ATOM 2213 C CA . GLU A 1 277 ? -20.258 -1.875 21.039 1.00 91.25 277 GLU A CA 1
ATOM 2214 C C . GLU A 1 277 ? -20.330 -1.033 19.758 1.00 91.25 277 GLU A C 1
ATOM 2216 O O . GLU A 1 277 ? -19.810 -1.462 18.723 1.00 91.25 277 GLU A O 1
ATOM 2221 N N . ASP A 1 278 ? -20.889 0.181 19.839 1.00 94.50 278 ASP A N 1
ATOM 2222 C CA . ASP A 1 278 ? -20.843 1.163 18.747 1.00 94.50 278 ASP A CA 1
ATOM 2223 C C . ASP A 1 278 ? -19.383 1.503 18.386 1.00 94.50 278 ASP A C 1
ATOM 2225 O O . ASP A 1 278 ? -18.976 1.383 17.228 1.00 94.50 278 ASP A O 1
ATOM 2229 N N . ASP A 1 279 ? -18.563 1.867 19.381 1.00 95.75 279 ASP A N 1
ATOM 2230 C CA . ASP A 1 279 ? -17.152 2.216 19.167 1.00 95.75 279 ASP A CA 1
ATOM 2231 C C . ASP A 1 279 ? -16.343 1.040 18.587 1.00 95.75 279 ASP A C 1
ATOM 2233 O O . ASP A 1 279 ? -15.410 1.244 17.803 1.00 95.75 279 ASP A O 1
ATOM 2237 N N . LEU A 1 280 ? -16.685 -0.201 18.952 1.00 96.94 280 LEU A N 1
ATOM 2238 C CA . LEU A 1 280 ? -16.064 -1.411 18.417 1.00 96.94 280 LEU A CA 1
ATOM 2239 C C . LEU A 1 280 ? -16.400 -1.591 16.934 1.00 96.94 280 LEU A C 1
ATOM 2241 O O . LEU A 1 280 ? -15.522 -1.966 16.151 1.00 96.94 280 LEU A O 1
ATOM 2245 N N . ALA A 1 281 ? -17.648 -1.324 16.542 1.00 95.81 281 ALA A N 1
ATOM 2246 C CA . ALA A 1 281 ? -18.061 -1.361 15.144 1.00 95.81 281 ALA A CA 1
ATOM 2247 C C . ALA A 1 281 ? -17.299 -0.313 14.318 1.00 95.81 281 ALA A C 1
ATOM 2249 O O . ALA A 1 281 ? -16.738 -0.649 13.271 1.00 95.81 281 ALA A O 1
ATOM 2250 N N . ASP A 1 282 ? -17.183 0.913 14.831 1.00 97.12 282 ASP A N 1
ATOM 2251 C CA . ASP A 1 282 ? -16.410 1.984 14.196 1.00 97.12 282 ASP A CA 1
ATOM 2252 C C . ASP A 1 282 ? -14.913 1.640 14.109 1.00 97.12 282 ASP A C 1
ATOM 2254 O O . ASP A 1 282 ? -14.277 1.837 13.070 1.00 97.12 282 ASP A O 1
ATOM 2258 N N . ALA A 1 283 ? -14.329 1.075 15.172 1.00 97.69 283 ALA A N 1
ATOM 2259 C CA . ALA A 1 283 ? -12.931 0.641 15.180 1.00 97.69 283 ALA A CA 1
ATOM 2260 C C . ALA A 1 283 ? -12.673 -0.490 14.176 1.00 97.69 283 ALA A C 1
ATOM 2262 O O . ALA A 1 283 ? -11.635 -0.506 13.511 1.00 97.69 283 ALA A O 1
ATOM 2263 N N . LYS A 1 284 ? -13.626 -1.414 14.027 1.00 97.81 284 LYS A N 1
ATOM 2264 C CA . LYS A 1 284 ? -13.558 -2.481 13.028 1.00 97.81 284 LYS A CA 1
ATOM 2265 C C . LYS A 1 284 ? -13.613 -1.925 11.607 1.00 97.81 284 LYS A C 1
ATOM 2267 O O . LYS A 1 284 ? -12.796 -2.323 10.781 1.00 97.81 284 LYS A O 1
ATOM 2272 N N . GLN A 1 285 ? -14.510 -0.977 11.337 1.00 98.12 285 GLN A N 1
ATOM 2273 C CA . GLN A 1 285 ? -14.573 -0.319 10.032 1.00 98.12 285 GLN A CA 1
ATOM 2274 C C . GLN A 1 285 ? -13.266 0.421 9.720 1.00 98.12 285 GLN A C 1
ATOM 2276 O O . GLN A 1 285 ? -12.714 0.268 8.634 1.00 98.12 285 GLN A O 1
ATOM 2281 N N . ALA A 1 286 ? -12.716 1.158 10.689 1.00 98.19 286 ALA A N 1
ATOM 2282 C CA . ALA A 1 286 ? -11.440 1.849 10.523 1.00 98.19 286 ALA A CA 1
ATOM 2283 C C . ALA A 1 286 ? -10.276 0.884 10.224 1.00 98.19 286 ALA A C 1
ATOM 2285 O O . ALA A 1 286 ? -9.395 1.204 9.423 1.00 98.19 286 ALA A O 1
ATOM 2286 N N . LEU A 1 287 ? -10.273 -0.304 10.838 1.00 98.44 287 LEU A N 1
ATOM 2287 C CA . LEU A 1 287 ? -9.296 -1.356 10.558 1.00 98.44 287 LEU A CA 1
ATOM 2288 C C . LEU A 1 287 ? -9.425 -1.896 9.127 1.00 98.44 287 LEU A C 1
ATOM 2290 O O . LEU A 1 287 ? -8.412 -2.089 8.452 1.00 98.44 287 LEU A O 1
ATOM 2294 N N . ASP A 1 288 ? -10.647 -2.130 8.656 1.00 98.31 288 ASP A N 1
ATOM 2295 C CA . ASP A 1 288 ? -10.897 -2.608 7.293 1.00 98.31 288 ASP A CA 1
ATOM 2296 C C . ASP A 1 288 ? -10.520 -1.544 6.241 1.00 98.31 288 ASP A C 1
ATOM 2298 O O . ASP A 1 288 ? -9.887 -1.857 5.224 1.00 98.31 288 ASP A O 1
ATOM 2302 N N . ASP A 1 289 ? -10.790 -0.268 6.523 1.00 98.44 289 ASP A N 1
ATOM 2303 C CA . ASP A 1 289 ? -10.361 0.859 5.690 1.00 98.44 289 ASP A CA 1
ATOM 2304 C C . ASP A 1 289 ? -8.828 0.979 5.642 1.00 98.44 289 ASP A C 1
ATOM 2306 O O . ASP A 1 289 ? -8.244 1.202 4.576 1.00 98.44 289 ASP A O 1
ATOM 2310 N N . ALA A 1 290 ? -8.148 0.810 6.783 1.00 98.50 290 ALA A N 1
ATOM 2311 C CA . ALA A 1 290 ? -6.688 0.839 6.857 1.00 98.50 290 ALA A CA 1
ATOM 2312 C C . ALA A 1 290 ? -6.053 -0.305 6.048 1.00 98.50 290 ALA A C 1
ATOM 2314 O O . ALA A 1 290 ? -5.096 -0.075 5.304 1.00 98.50 290 ALA A O 1
ATOM 2315 N N . LYS A 1 291 ? -6.618 -1.517 6.120 1.00 98.62 291 LYS A N 1
ATOM 2316 C CA . LYS A 1 291 ? -6.179 -2.661 5.302 1.00 98.62 291 LYS A CA 1
ATOM 2317 C C . LYS A 1 291 ? -6.365 -2.391 3.810 1.00 98.62 291 LYS A C 1
ATOM 2319 O O . LYS A 1 291 ? -5.448 -2.620 3.030 1.00 98.62 291 LYS A O 1
ATOM 2324 N N . SER A 1 292 ? -7.495 -1.804 3.422 1.00 98.56 292 SER A N 1
ATOM 2325 C CA . SER A 1 292 ? -7.760 -1.439 2.023 1.00 98.56 292 SER A CA 1
ATOM 2326 C C . SER A 1 292 ? -6.755 -0.407 1.484 1.00 98.56 292 SER A C 1
ATOM 2328 O O . SER A 1 292 ? -6.314 -0.483 0.331 1.00 98.56 292 SER A O 1
ATOM 2330 N N . LYS A 1 293 ? -6.339 0.553 2.323 1.00 98.38 293 LYS A N 1
ATOM 2331 C CA . LYS A 1 293 ? -5.265 1.504 1.986 1.00 98.38 293 LYS A CA 1
ATOM 2332 C C . LYS A 1 293 ? -3.914 0.807 1.825 1.00 98.38 293 LYS A C 1
ATOM 2334 O O . LYS A 1 293 ? -3.188 1.131 0.887 1.00 98.38 293 LYS A O 1
ATOM 2339 N N . LEU A 1 294 ? -3.594 -0.157 2.690 1.00 98.62 294 LEU A N 1
ATOM 2340 C CA . LEU A 1 294 ? -2.372 -0.958 2.588 1.00 98.62 294 LEU A CA 1
ATOM 2341 C C . LEU A 1 294 ? -2.333 -1.766 1.282 1.00 98.62 294 LEU A C 1
ATOM 2343 O O . LEU A 1 294 ? -1.319 -1.756 0.585 1.00 98.62 294 LEU A O 1
ATOM 2347 N N . ASP A 1 295 ? -3.442 -2.396 0.900 1.00 98.56 295 ASP A N 1
ATOM 2348 C CA . ASP A 1 295 ? -3.554 -3.131 -0.367 1.00 98.56 295 ASP A CA 1
ATOM 2349 C C . ASP A 1 295 ? -3.365 -2.213 -1.584 1.00 98.56 295 ASP A C 1
ATOM 2351 O O . ASP A 1 295 ? -2.670 -2.556 -2.550 1.00 98.56 295 ASP A O 1
ATOM 2355 N N . SER A 1 296 ? -3.927 -1.005 -1.520 1.00 98.44 296 SER A N 1
ATOM 2356 C CA . SER A 1 296 ? -3.757 0.017 -2.557 1.00 98.44 296 SER A CA 1
ATOM 2357 C C . SER A 1 296 ? -2.298 0.479 -2.667 1.00 98.44 296 SER A C 1
ATOM 2359 O O . SER A 1 296 ? -1.763 0.568 -3.774 1.00 98.44 296 SER A O 1
ATOM 2361 N N . ALA A 1 297 ? -1.625 0.721 -1.538 1.00 98.44 297 ALA A N 1
ATOM 2362 C CA . ALA A 1 297 ? -0.212 1.101 -1.505 1.00 98.44 297 ALA A CA 1
ATOM 2363 C C . ALA A 1 297 ? 0.695 -0.014 -2.061 1.00 98.44 297 ALA A C 1
ATOM 2365 O O . ALA A 1 297 ? 1.572 0.246 -2.887 1.00 98.44 297 ALA A O 1
ATOM 2366 N N . ASN A 1 298 ? 0.429 -1.275 -1.703 1.00 98.56 298 ASN A N 1
ATOM 2367 C CA . ASN A 1 298 ? 1.137 -2.430 -2.261 1.00 98.56 298 ASN A CA 1
ATOM 2368 C C . ASN A 1 298 ? 0.939 -2.549 -3.779 1.00 98.56 298 ASN A C 1
ATOM 2370 O O . ASN A 1 298 ? 1.876 -2.863 -4.513 1.00 98.56 298 ASN A O 1
ATOM 2374 N N . SER A 1 299 ? -0.266 -2.257 -4.270 1.00 98.50 299 SER A N 1
ATOM 2375 C CA . SER A 1 299 ? -0.557 -2.259 -5.707 1.00 98.50 299 SER A CA 1
ATOM 2376 C C . SER A 1 299 ? 0.249 -1.194 -6.455 1.00 98.50 299 SER A C 1
ATOM 2378 O O . SER A 1 299 ? 0.823 -1.493 -7.503 1.00 98.50 299 SER A O 1
ATOM 2380 N N . LYS A 1 300 ? 0.374 0.017 -5.895 1.00 98.38 300 LYS A N 1
ATOM 2381 C CA . LYS A 1 300 ? 1.245 1.068 -6.450 1.00 98.38 300 LYS A CA 1
ATOM 2382 C C . LYS A 1 300 ? 2.712 0.639 -6.479 1.00 98.38 300 LYS A C 1
ATOM 2384 O O . LYS A 1 300 ? 3.371 0.810 -7.501 1.00 98.38 300 LYS A O 1
ATOM 2389 N N . LEU A 1 301 ? 3.211 0.036 -5.397 1.00 98.56 301 LEU A N 1
ATOM 2390 C CA . LEU A 1 301 ? 4.593 -0.451 -5.316 1.00 98.56 301 LEU A CA 1
ATOM 2391 C C . LEU A 1 301 ? 4.887 -1.519 -6.383 1.00 98.56 301 LEU A C 1
ATOM 2393 O O . LEU A 1 301 ? 5.937 -1.492 -7.035 1.00 98.56 301 LEU A O 1
ATOM 2397 N N . ASN A 1 302 ? 3.942 -2.435 -6.596 1.00 98.25 302 ASN A N 1
ATOM 2398 C CA . ASN A 1 302 ? 4.030 -3.438 -7.653 1.00 98.25 302 ASN A CA 1
ATOM 2399 C C . ASN A 1 302 ? 4.029 -2.793 -9.045 1.00 98.25 302 ASN A C 1
ATOM 2401 O O . ASN A 1 302 ? 4.853 -3.165 -9.880 1.00 98.25 302 ASN A O 1
ATOM 2405 N N . GLY A 1 303 ? 3.160 -1.804 -9.278 1.00 98.38 303 GLY A N 1
ATOM 2406 C CA . GLY A 1 303 ? 3.122 -1.036 -10.525 1.00 98.38 303 GLY A CA 1
ATOM 2407 C C . GLY A 1 303 ? 4.456 -0.349 -10.827 1.00 98.38 303 GLY A C 1
ATOM 2408 O O . GLY A 1 303 ? 5.025 -0.562 -11.896 1.00 98.38 303 GLY A O 1
ATOM 2409 N N . ALA A 1 304 ? 5.021 0.379 -9.860 1.00 98.50 304 ALA A N 1
ATOM 2410 C CA . ALA A 1 304 ? 6.326 1.028 -10.012 1.00 98.50 304 ALA A CA 1
ATOM 2411 C C . ALA A 1 304 ? 7.446 0.014 -10.322 1.00 98.50 304 ALA A C 1
ATOM 2413 O O . ALA A 1 304 ? 8.286 0.235 -11.194 1.00 98.50 304 ALA A O 1
ATOM 2414 N N . THR A 1 305 ? 7.417 -1.155 -9.675 1.00 98.50 305 THR A N 1
ATOM 2415 C CA . THR A 1 305 ? 8.386 -2.238 -9.919 1.00 98.50 305 THR A CA 1
ATOM 2416 C C . THR A 1 305 ? 8.272 -2.817 -11.341 1.00 98.50 305 THR A C 1
ATOM 2418 O O . THR A 1 305 ? 9.286 -3.129 -11.976 1.00 98.50 305 THR A O 1
ATOM 2421 N N . GLN A 1 306 ? 7.055 -2.929 -11.882 1.00 98.50 306 GLN A N 1
ATOM 2422 C CA . GLN A 1 306 ? 6.827 -3.351 -13.270 1.00 98.50 306 GLN A CA 1
ATOM 2423 C C . GLN A 1 306 ? 7.312 -2.300 -14.277 1.00 98.50 306 GLN A C 1
ATOM 2425 O O . GLN A 1 306 ? 7.935 -2.660 -15.281 1.00 98.50 306 GLN A O 1
ATOM 2430 N N . SER A 1 307 ? 7.091 -1.014 -13.995 1.00 98.25 307 SER A N 1
ATOM 2431 C CA . SER A 1 307 ? 7.599 0.093 -14.815 1.00 98.25 307 SER A CA 1
ATOM 2432 C C . SER A 1 307 ? 9.128 0.100 -14.877 1.00 98.25 307 SER A C 1
ATOM 2434 O O . SER A 1 307 ? 9.689 0.201 -15.967 1.00 98.25 307 SER A O 1
ATOM 2436 N N . ILE A 1 308 ? 9.809 -0.111 -13.742 1.00 98.69 308 ILE A N 1
ATOM 2437 C CA . ILE A 1 308 ? 11.275 -0.268 -13.688 1.00 98.69 308 ILE A CA 1
ATOM 2438 C C . ILE A 1 308 ? 11.733 -1.415 -14.594 1.00 98.69 308 ILE A C 1
ATOM 2440 O O . ILE A 1 308 ? 12.633 -1.239 -15.414 1.00 98.69 308 ILE A O 1
ATOM 2444 N N . SER A 1 309 ? 11.095 -2.582 -14.469 1.00 98.56 309 SER A N 1
ATOM 2445 C CA . SER A 1 309 ? 11.456 -3.773 -15.250 1.00 98.56 309 SER A CA 1
ATOM 2446 C C . SER A 1 309 ? 11.286 -3.538 -16.756 1.00 98.56 309 SER A C 1
ATOM 2448 O O . SER A 1 309 ? 12.133 -3.939 -17.554 1.00 98.56 309 SER A O 1
ATOM 2450 N N . SER A 1 310 ? 10.212 -2.846 -17.143 1.00 98.31 310 SER A N 1
ATOM 2451 C CA . SER A 1 310 ? 9.929 -2.506 -18.541 1.00 98.31 310 SER A CA 1
ATOM 2452 C C . SER A 1 310 ? 10.966 -1.525 -19.093 1.00 98.31 310 SER A C 1
ATOM 2454 O O . SER A 1 310 ? 11.574 -1.798 -20.125 1.00 98.31 310 SER A O 1
ATOM 2456 N N . ALA A 1 311 ? 11.269 -0.450 -18.357 1.00 98.62 311 ALA A N 1
ATOM 2457 C CA . ALA A 1 311 ? 12.276 0.530 -18.764 1.00 98.62 311 ALA A CA 1
ATOM 2458 C C . ALA A 1 311 ? 13.677 -0.098 -18.914 1.00 98.62 311 ALA A C 1
ATOM 2460 O O . ALA A 1 311 ? 14.391 0.183 -19.875 1.00 98.62 311 ALA A O 1
ATOM 2461 N N . GLN A 1 312 ? 14.064 -1.012 -18.017 1.00 98.69 312 GLN A N 1
ATOM 2462 C CA . GLN A 1 312 ? 15.326 -1.760 -18.126 1.00 98.69 312 GLN A CA 1
ATOM 2463 C C . GLN A 1 312 ? 15.378 -2.662 -19.369 1.00 98.69 312 GLN A C 1
ATOM 2465 O O . GLN A 1 312 ? 16.432 -2.784 -20.007 1.00 98.69 312 GLN A O 1
ATOM 2470 N N . SER A 1 313 ? 14.251 -3.281 -19.732 1.00 98.62 313 SER A N 1
ATOM 2471 C CA . SER A 1 313 ? 14.133 -4.070 -20.962 1.00 98.62 313 SER A CA 1
ATOM 2472 C C . SER A 1 313 ? 14.302 -3.198 -22.211 1.00 98.62 313 SER A C 1
ATOM 2474 O O . SER A 1 313 ? 15.040 -3.569 -23.129 1.00 98.62 313 SER A O 1
ATOM 2476 N N . ASP A 1 314 ? 13.684 -2.016 -22.230 1.00 98.38 314 ASP A N 1
ATOM 2477 C CA . ASP A 1 314 ? 13.793 -1.064 -23.340 1.00 98.38 314 ASP A CA 1
ATOM 2478 C C . ASP A 1 314 ? 15.226 -0.541 -23.501 1.00 98.38 314 ASP A C 1
ATOM 2480 O O . ASP A 1 314 ? 15.762 -0.535 -24.612 1.00 98.38 314 ASP A O 1
ATOM 2484 N N . ILE A 1 315 ? 15.890 -0.197 -22.392 1.00 98.75 315 ILE A N 1
ATOM 2485 C CA . ILE A 1 315 ? 17.309 0.195 -22.364 1.00 98.75 315 ILE A CA 1
ATOM 2486 C C . ILE A 1 315 ? 18.190 -0.915 -22.951 1.00 98.75 315 ILE A C 1
ATOM 2488 O O . ILE A 1 315 ? 19.050 -0.662 -23.798 1.00 98.75 315 ILE A O 1
ATOM 2492 N N . THR A 1 316 ? 17.976 -2.163 -22.527 1.00 98.62 316 THR A N 1
ATOM 2493 C CA . THR A 1 316 ? 18.749 -3.324 -23.005 1.00 98.62 316 THR A CA 1
ATOM 2494 C C . THR A 1 316 ? 18.553 -3.547 -24.504 1.00 98.62 316 THR A C 1
ATOM 2496 O O . THR A 1 316 ? 19.518 -3.791 -25.237 1.00 98.62 316 THR A O 1
ATOM 2499 N N . THR A 1 317 ? 17.310 -3.426 -24.969 1.00 98.62 317 THR A N 1
ATOM 2500 C CA . THR A 1 317 ? 16.944 -3.584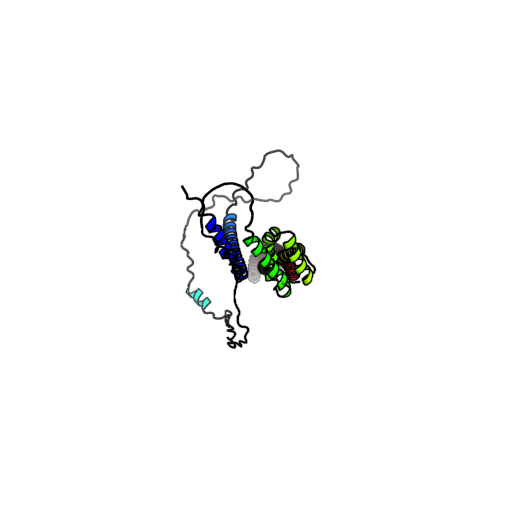 -26.380 1.00 98.62 317 THR A CA 1
ATOM 2501 C C . THR A 1 317 ? 17.601 -2.502 -27.231 1.00 98.62 317 THR A C 1
ATOM 2503 O O . THR A 1 317 ? 18.313 -2.829 -28.182 1.00 98.62 317 THR A O 1
ATOM 2506 N N . CYS A 1 318 ? 17.464 -1.230 -26.839 1.00 98.69 318 CYS A N 1
ATOM 2507 C CA . CYS A 1 318 ? 18.072 -0.108 -27.554 1.00 98.69 318 CYS A CA 1
ATOM 2508 C C . CYS A 1 318 ? 19.596 -0.255 -27.640 1.00 98.69 318 CYS A C 1
ATOM 2510 O O . CYS A 1 318 ? 20.169 -0.124 -28.720 1.00 98.69 318 CYS A O 1
ATOM 2512 N N . ASN A 1 319 ? 20.259 -0.593 -26.530 1.00 98.69 319 ASN A N 1
ATOM 2513 C CA . ASN A 1 319 ? 21.710 -0.798 -26.509 1.00 98.69 319 ASN A CA 1
ATOM 2514 C C . ASN A 1 319 ? 22.155 -1.941 -27.431 1.00 98.69 319 ASN A C 1
ATOM 2516 O O . ASN A 1 319 ? 23.154 -1.819 -28.141 1.00 98.69 319 ASN A O 1
ATOM 2520 N N . THR A 1 320 ? 21.407 -3.045 -27.453 1.00 98.69 320 THR A N 1
ATOM 2521 C CA . THR A 1 320 ? 21.697 -4.181 -28.338 1.00 98.69 320 THR A CA 1
ATOM 2522 C C . THR A 1 320 ? 21.591 -3.776 -29.807 1.00 98.69 320 THR A C 1
ATOM 2524 O O . THR A 1 320 ? 22.483 -4.075 -30.602 1.00 98.69 320 THR A O 1
ATOM 2527 N N . GLU A 1 321 ? 20.533 -3.056 -30.172 1.00 98.75 321 GLU A N 1
ATOM 2528 C CA . GLU A 1 321 ? 20.296 -2.637 -31.552 1.00 98.75 321 GLU A CA 1
ATOM 2529 C C . GLU A 1 321 ? 21.318 -1.589 -32.025 1.00 98.75 321 GLU A C 1
ATOM 2531 O O . GLU A 1 321 ? 21.870 -1.719 -33.120 1.00 98.75 321 GLU A O 1
ATOM 2536 N N . ILE A 1 322 ? 21.682 -0.633 -31.160 1.00 98.75 322 ILE A N 1
ATOM 2537 C CA . ILE A 1 322 ? 22.768 0.328 -31.414 1.00 98.75 322 ILE A CA 1
ATOM 2538 C C . ILE A 1 322 ? 24.091 -0.401 -31.686 1.00 98.75 322 ILE A C 1
ATOM 2540 O O . ILE A 1 322 ? 24.790 -0.073 -32.649 1.00 98.75 322 ILE A O 1
ATOM 2544 N N . ASN A 1 323 ? 24.441 -1.407 -30.878 1.00 98.69 323 ASN A N 1
ATOM 2545 C CA . ASN A 1 323 ? 25.674 -2.180 -31.058 1.00 98.69 323 ASN A CA 1
ATOM 2546 C C . ASN A 1 323 ? 25.680 -2.973 -32.373 1.00 98.69 323 ASN A C 1
ATOM 2548 O O . ASN A 1 323 ? 26.705 -3.028 -33.064 1.00 98.69 323 ASN A O 1
ATOM 2552 N N . ASN A 1 324 ? 24.536 -3.547 -32.753 1.00 98.75 324 ASN A N 1
ATOM 2553 C CA . ASN A 1 324 ? 24.389 -4.277 -34.011 1.00 98.75 324 ASN A CA 1
ATOM 2554 C C . ASN A 1 324 ? 24.586 -3.355 -35.222 1.00 98.75 324 ASN A C 1
ATOM 2556 O O . ASN A 1 324 ? 25.395 -3.665 -36.098 1.00 98.75 324 ASN A O 1
ATOM 2560 N N . LEU A 1 325 ? 23.916 -2.198 -35.247 1.00 98.81 325 LEU A N 1
ATOM 2561 C CA . LEU A 1 325 ? 24.054 -1.212 -36.326 1.00 98.81 325 LEU A CA 1
ATOM 2562 C C . LEU A 1 325 ? 25.472 -0.626 -36.391 1.00 98.81 325 LEU A C 1
ATOM 2564 O O . LEU A 1 325 ? 26.037 -0.471 -37.473 1.00 98.81 325 LEU A O 1
ATOM 2568 N N . THR A 1 326 ? 26.096 -0.375 -35.237 1.00 98.62 326 THR A N 1
ATOM 2569 C CA . THR A 1 326 ? 27.493 0.087 -35.159 1.00 98.62 326 THR A CA 1
ATOM 2570 C C . THR A 1 326 ? 28.455 -0.947 -35.755 1.00 98.62 326 THR A C 1
ATOM 2572 O O . THR A 1 326 ? 29.355 -0.608 -36.533 1.00 98.62 326 THR A O 1
ATOM 2575 N N . THR A 1 327 ? 28.235 -2.229 -35.456 1.00 98.69 327 THR A N 1
ATOM 2576 C CA . THR A 1 327 ? 29.005 -3.336 -36.043 1.00 98.69 327 THR A CA 1
ATOM 2577 C C . THR A 1 327 ? 28.784 -3.427 -37.552 1.00 98.69 327 THR A C 1
ATOM 2579 O O . THR A 1 327 ? 29.741 -3.570 -38.315 1.00 98.69 327 THR A O 1
ATOM 2582 N N . GLN A 1 328 ? 27.539 -3.281 -38.008 1.00 98.69 328 GLN A N 1
ATOM 2583 C CA . GLN A 1 328 ? 27.215 -3.278 -39.432 1.00 98.69 328 GLN A CA 1
ATOM 2584 C C . GLN A 1 328 ? 27.928 -2.139 -40.170 1.00 98.69 328 GLN A C 1
ATOM 2586 O O . GLN A 1 328 ? 28.542 -2.387 -41.206 1.00 98.69 328 GLN A O 1
ATOM 2591 N N . ASN A 1 329 ? 27.935 -0.924 -39.615 1.00 98.62 329 ASN A N 1
ATOM 2592 C CA . ASN A 1 329 ? 28.658 0.215 -40.188 1.00 98.62 329 ASN A CA 1
ATOM 2593 C C . ASN A 1 329 ? 30.169 -0.008 -40.242 1.00 98.62 329 ASN A C 1
ATOM 2595 O O . ASN A 1 329 ? 30.810 0.367 -41.225 1.00 98.62 329 ASN A O 1
ATOM 2599 N N . THR A 1 330 ? 30.737 -0.666 -39.230 1.00 98.69 330 THR A N 1
ATOM 2600 C CA . THR A 1 330 ? 32.151 -1.066 -39.239 1.00 98.69 330 THR A CA 1
ATOM 2601 C C . THR A 1 330 ? 32.437 -2.015 -40.409 1.00 98.69 330 THR A C 1
ATOM 2603 O O . THR A 1 330 ? 33.355 -1.772 -41.191 1.00 98.69 330 THR A O 1
ATOM 2606 N N . ASN A 1 331 ? 31.605 -3.043 -40.602 1.00 98.75 331 ASN A N 1
ATOM 2607 C CA . ASN A 1 331 ? 31.753 -3.997 -41.705 1.00 98.75 331 ASN A CA 1
ATOM 2608 C C . ASN A 1 331 ? 31.559 -3.346 -43.082 1.00 98.75 331 ASN A C 1
ATOM 2610 O O . ASN A 1 331 ? 32.305 -3.643 -44.015 1.00 98.75 331 ASN A O 1
ATOM 2614 N N . LEU A 1 332 ? 30.572 -2.457 -43.216 1.00 98.75 332 LEU A N 1
ATOM 2615 C CA . LEU A 1 332 ? 30.325 -1.686 -44.437 1.00 98.75 332 LEU A CA 1
ATOM 2616 C C . LEU A 1 332 ? 31.510 -0.767 -44.762 1.00 98.75 332 LEU A C 1
ATOM 2618 O O . LEU A 1 332 ? 31.939 -0.691 -45.911 1.00 98.75 332 LEU A O 1
ATOM 2622 N N . THR A 1 333 ? 32.094 -0.123 -43.751 1.00 98.62 333 THR A N 1
ATOM 2623 C CA . THR A 1 333 ? 33.287 0.723 -43.912 1.00 98.62 333 THR A CA 1
ATOM 2624 C C . THR A 1 333 ? 34.490 -0.089 -44.393 1.00 98.62 333 THR A C 1
ATOM 2626 O O . THR A 1 333 ? 35.196 0.347 -45.303 1.00 98.62 333 THR A O 1
ATOM 2629 N N . THR A 1 334 ? 34.704 -1.287 -43.843 1.00 98.69 334 THR A N 1
ATOM 2630 C CA . THR A 1 334 ? 35.750 -2.208 -44.317 1.00 98.69 334 THR A CA 1
ATOM 2631 C C . THR A 1 334 ? 35.538 -2.585 -45.784 1.00 98.69 334 THR A C 1
ATOM 2633 O O . THR A 1 334 ? 36.445 -2.390 -46.591 1.00 98.69 334 THR A O 1
ATOM 2636 N N . GLN A 1 335 ? 34.327 -3.016 -46.158 1.00 98.62 335 GLN A N 1
ATOM 2637 C CA . GLN A 1 335 ? 33.988 -3.359 -47.548 1.00 98.62 335 GLN A CA 1
ATOM 2638 C C . GLN A 1 335 ? 34.208 -2.182 -48.503 1.00 98.62 335 GLN A C 1
ATOM 2640 O O . GLN A 1 335 ? 34.815 -2.335 -49.562 1.00 98.62 335 GLN A O 1
ATOM 2645 N N . LYS A 1 336 ? 33.779 -0.977 -48.113 1.00 98.62 336 LYS A N 1
ATOM 2646 C CA . LYS A 1 336 ? 34.021 0.250 -48.880 1.00 98.62 336 LYS A CA 1
ATOM 2647 C C . LYS A 1 336 ? 35.512 0.475 -49.133 1.00 98.62 336 LYS A C 1
ATOM 2649 O O . LYS A 1 336 ? 35.886 0.810 -50.254 1.00 98.62 336 LYS A O 1
ATOM 2654 N N . ASN A 1 337 ? 36.362 0.303 -48.122 1.00 98.31 337 ASN A N 1
ATOM 2655 C CA . ASN A 1 337 ? 37.808 0.503 -48.257 1.00 98.31 337 ASN A CA 1
ATOM 2656 C C . ASN A 1 337 ? 38.461 -0.549 -49.170 1.00 98.31 337 ASN A C 1
ATOM 2658 O O . ASN A 1 337 ? 39.363 -0.221 -49.947 1.00 98.31 337 ASN A O 1
ATOM 2662 N N . GLU A 1 338 ? 37.994 -1.797 -49.115 1.00 98.44 338 GLU A N 1
ATOM 2663 C CA . GLU A 1 338 ? 38.437 -2.868 -50.015 1.00 98.44 338 GLU A CA 1
ATOM 2664 C C . GLU A 1 338 ? 38.064 -2.561 -51.472 1.00 98.44 338 GLU A C 1
ATOM 2666 O O . GLU A 1 338 ? 38.924 -2.621 -52.354 1.00 98.44 338 GLU A O 1
ATOM 2671 N N . ILE A 1 339 ? 36.816 -2.151 -51.724 1.00 98.31 339 ILE A N 1
ATOM 2672 C CA . ILE A 1 339 ? 36.335 -1.738 -53.053 1.00 98.31 339 ILE A CA 1
ATOM 2673 C C . ILE A 1 339 ? 37.107 -0.511 -53.548 1.00 98.31 339 ILE A C 1
ATOM 2675 O O . ILE A 1 339 ? 37.543 -0.470 -54.697 1.00 98.31 339 ILE A O 1
ATOM 2679 N N . TYR A 1 340 ? 37.348 0.471 -52.677 1.00 98.00 340 TYR A N 1
ATOM 2680 C CA . TYR A 1 340 ? 38.129 1.658 -53.018 1.00 98.00 340 TYR A CA 1
ATOM 2681 C C . TYR A 1 340 ? 39.576 1.309 -53.400 1.00 98.00 340 TYR A C 1
ATOM 2683 O O . TYR A 1 340 ? 40.129 1.873 -54.342 1.00 98.00 340 TYR A O 1
ATOM 2691 N N . THR A 1 341 ? 40.178 0.324 -52.732 1.00 98.06 341 THR A N 1
ATOM 2692 C CA . THR A 1 341 ? 41.509 -0.184 -53.095 1.00 98.06 341 THR A CA 1
ATOM 2693 C C . THR A 1 341 ? 41.499 -0.850 -54.475 1.00 98.06 341 THR A C 1
ATOM 2695 O O . THR A 1 341 ? 42.409 -0.618 -55.269 1.00 98.06 341 THR A O 1
ATOM 2698 N N . GLN A 1 342 ? 40.465 -1.636 -54.802 1.00 97.12 342 GLN A N 1
ATOM 2699 C CA . GLN A 1 342 ? 40.297 -2.215 -56.144 1.00 97.12 342 GLN A CA 1
ATOM 2700 C C . GLN A 1 342 ? 40.150 -1.123 -57.212 1.00 97.12 342 GLN A C 1
ATOM 2702 O O . GLN A 1 342 ? 40.828 -1.170 -58.235 1.00 97.12 342 GLN A O 1
ATOM 2707 N N . TYR A 1 343 ? 39.344 -0.096 -56.933 1.00 96.75 343 TYR A N 1
ATOM 2708 C CA . TYR A 1 343 ? 39.127 1.056 -57.811 1.00 96.75 343 TYR A CA 1
ATOM 2709 C C . TYR A 1 343 ? 40.418 1.825 -58.141 1.00 96.75 343 TYR A C 1
ATOM 2711 O O . TYR A 1 343 ? 40.568 2.320 -59.261 1.00 96.75 343 TYR A O 1
ATOM 2719 N N . LEU A 1 344 ? 41.353 1.925 -57.187 1.00 96.88 344 LEU A N 1
ATOM 2720 C CA . LEU A 1 344 ? 42.656 2.575 -57.383 1.00 96.88 344 LEU A CA 1
ATOM 2721 C C . LEU A 1 344 ? 43.651 1.734 -58.197 1.00 96.88 344 LEU A C 1
ATOM 2723 O O . LEU A 1 344 ? 44.563 2.298 -58.797 1.00 96.88 344 LEU A O 1
ATOM 2727 N N . ASN A 1 345 ? 43.493 0.408 -58.216 1.00 96.38 345 ASN A N 1
ATOM 2728 C CA . ASN A 1 345 ? 44.394 -0.504 -58.928 1.00 96.38 345 ASN A CA 1
ATOM 2729 C C . ASN A 1 345 ? 44.039 -0.683 -60.417 1.00 96.38 345 ASN A C 1
ATOM 2731 O O . ASN A 1 345 ? 44.803 -1.317 -61.146 1.00 96.38 345 ASN A O 1
ATOM 2735 N N . LEU A 1 346 ? 42.904 -0.145 -60.872 1.00 96.50 346 LEU A N 1
ATOM 2736 C CA . LEU A 1 346 ? 42.465 -0.207 -62.268 1.00 96.50 346 LEU A CA 1
ATOM 2737 C C . LEU A 1 346 ? 42.973 0.993 -63.094 1.00 96.50 346 LEU A C 1
ATOM 2739 O O . LEU A 1 346 ? 43.115 2.093 -62.549 1.00 96.50 346 LEU A O 1
ATOM 2743 N N . PRO A 1 347 ? 43.212 0.822 -64.412 1.00 95.94 347 PRO A N 1
ATOM 2744 C CA . PRO A 1 347 ? 43.460 1.936 -65.327 1.00 95.94 347 PRO A CA 1
ATOM 2745 C C . PRO A 1 347 ? 42.357 2.996 -65.252 1.00 95.94 347 PRO A C 1
ATOM 2747 O O . PRO A 1 347 ? 41.187 2.679 -65.055 1.00 95.94 347 PRO A O 1
ATOM 2750 N N . ILE A 1 348 ? 42.722 4.269 -65.424 1.00 92.81 348 ILE A N 1
ATOM 2751 C CA . ILE A 1 348 ? 41.796 5.405 -65.255 1.00 92.81 348 ILE A CA 1
ATOM 2752 C C . ILE A 1 348 ? 40.576 5.306 -66.187 1.00 92.81 348 ILE A C 1
ATOM 2754 O O . ILE A 1 348 ? 39.491 5.740 -65.805 1.00 92.81 348 ILE A O 1
ATOM 2758 N N . ASP A 1 349 ? 40.764 4.740 -67.375 1.00 93.94 349 ASP A N 1
ATOM 2759 C CA . ASP A 1 349 ? 39.786 4.552 -68.445 1.00 93.94 349 ASP A CA 1
ATOM 2760 C C . ASP A 1 349 ? 39.069 3.190 -68.410 1.00 93.94 349 ASP A C 1
ATOM 2762 O O . ASP A 1 349 ? 38.294 2.884 -69.318 1.00 93.94 349 ASP A O 1
ATOM 2766 N N . ASP A 1 350 ? 39.296 2.378 -67.373 1.00 96.12 350 ASP A N 1
ATOM 2767 C CA . ASP A 1 350 ? 38.618 1.093 -67.222 1.00 96.12 350 ASP A CA 1
ATOM 2768 C C . ASP A 1 350 ? 37.133 1.296 -66.852 1.00 96.12 350 ASP A C 1
ATOM 2770 O O . ASP A 1 350 ? 36.838 1.901 -65.812 1.00 96.12 350 ASP A O 1
ATOM 2774 N N . PRO A 1 351 ? 36.179 0.781 -67.653 1.00 93.62 351 PRO A N 1
ATOM 2775 C CA . PRO A 1 351 ? 34.749 0.944 -67.391 1.00 93.62 351 PRO A CA 1
ATOM 2776 C C . PRO A 1 351 ? 34.287 0.298 -66.073 1.00 93.62 351 PRO A C 1
ATOM 2778 O O . PRO A 1 351 ? 33.258 0.694 -65.531 1.00 93.62 351 PRO A O 1
ATOM 2781 N N . GLN A 1 352 ? 35.036 -0.658 -65.510 1.00 96.19 352 GLN A N 1
ATOM 2782 C CA . GLN A 1 352 ? 34.712 -1.272 -64.218 1.00 96.19 352 GLN A CA 1
ATOM 2783 C C . GLN A 1 352 ? 34.815 -0.274 -63.048 1.00 96.19 352 GLN A C 1
ATOM 2785 O O . GLN A 1 352 ? 34.218 -0.486 -61.989 1.00 96.19 352 GLN A O 1
ATOM 2790 N N . ARG A 1 353 ? 35.526 0.850 -63.225 1.00 96.69 353 ARG A N 1
ATOM 2791 C CA . ARG A 1 353 ? 35.625 1.900 -62.201 1.00 96.69 353 ARG A CA 1
ATOM 2792 C C . ARG A 1 353 ? 34.281 2.554 -61.892 1.00 96.69 353 ARG A C 1
ATOM 2794 O O . ARG A 1 353 ? 34.049 2.882 -60.729 1.00 96.69 353 ARG A O 1
ATOM 2801 N N . ASP A 1 354 ? 33.397 2.686 -62.880 1.00 96.75 354 ASP A N 1
ATOM 2802 C CA . ASP A 1 354 ? 32.059 3.258 -62.684 1.00 96.75 354 ASP A CA 1
ATOM 2803 C C . ASP A 1 354 ? 31.185 2.344 -61.810 1.00 96.75 354 ASP A C 1
ATOM 2805 O O . ASP A 1 354 ? 30.474 2.810 -60.919 1.00 96.75 354 ASP A O 1
ATOM 2809 N N . GLU A 1 355 ? 31.291 1.025 -62.000 1.00 97.06 355 GLU A N 1
ATOM 2810 C CA . GLU A 1 355 ? 30.558 0.040 -61.200 1.00 97.06 355 GLU A CA 1
ATOM 2811 C C . GLU A 1 355 ? 31.050 0.001 -59.746 1.00 97.06 355 GLU A C 1
ATOM 2813 O O . GLU A 1 355 ? 30.242 0.030 -58.815 1.00 97.06 355 GLU A O 1
ATOM 2818 N N . LEU A 1 356 ? 32.371 -0.013 -59.528 1.00 97.94 356 LEU A N 1
ATOM 2819 C CA . LEU A 1 356 ? 32.949 0.039 -58.178 1.00 97.94 356 LEU A CA 1
ATOM 2820 C C . LEU A 1 356 ? 32.573 1.339 -57.456 1.00 97.94 356 LEU A C 1
ATOM 2822 O O . LEU A 1 356 ? 32.312 1.329 -56.252 1.00 97.94 356 LEU A O 1
ATOM 2826 N N . TRP A 1 357 ? 32.501 2.454 -58.186 1.00 97.25 357 TRP A N 1
ATOM 2827 C CA . TRP A 1 357 ? 32.066 3.727 -57.623 1.00 97.25 357 TRP A CA 1
ATOM 2828 C C . TRP A 1 357 ? 30.593 3.697 -57.193 1.00 97.25 357 TRP A C 1
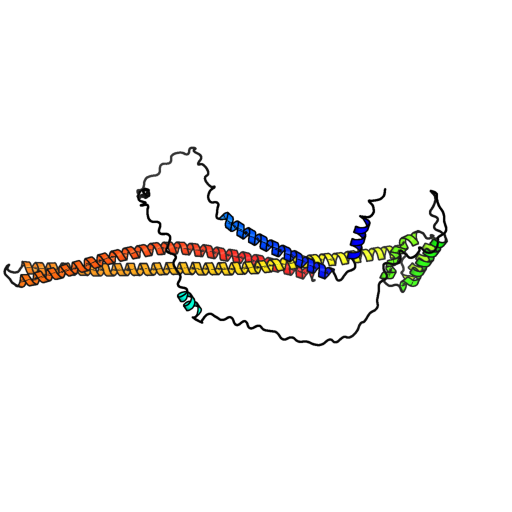ATOM 2830 O O . TRP A 1 357 ? 30.278 4.085 -56.067 1.00 97.25 357 TRP A O 1
ATOM 2840 N N . ALA A 1 358 ? 29.703 3.147 -58.024 1.00 97.94 358 ALA A N 1
ATOM 2841 C CA . ALA A 1 358 ? 28.294 2.971 -57.671 1.00 97.94 358 ALA A CA 1
ATOM 2842 C C . ALA A 1 358 ? 28.106 2.082 -56.422 1.00 97.94 358 ALA A C 1
ATOM 2844 O O . ALA A 1 358 ? 27.248 2.356 -55.579 1.00 97.94 358 ALA A O 1
ATOM 2845 N N . GLN A 1 359 ? 28.938 1.045 -56.251 1.00 98.50 359 GLN A N 1
ATOM 2846 C CA . GLN A 1 359 ? 28.934 0.223 -55.033 1.00 98.50 359 GLN A CA 1
ATOM 2847 C C . GLN A 1 359 ? 29.346 1.028 -53.791 1.00 98.50 359 GLN A C 1
ATOM 2849 O O . GLN A 1 359 ? 28.693 0.923 -52.751 1.00 98.50 359 GLN A O 1
ATOM 2854 N N . ILE A 1 360 ? 30.383 1.869 -53.890 1.00 98.44 360 ILE A N 1
ATOM 2855 C CA . ILE A 1 360 ? 30.800 2.764 -52.797 1.00 98.44 360 ILE A CA 1
ATOM 2856 C C . ILE A 1 360 ? 29.669 3.731 -52.418 1.00 98.44 360 ILE A C 1
ATOM 2858 O O . ILE A 1 360 ? 29.410 3.926 -51.229 1.00 98.44 360 ILE A O 1
ATOM 2862 N N . GLU A 1 361 ? 28.978 4.321 -53.396 1.00 98.50 361 GLU A N 1
ATOM 2863 C CA . GLU A 1 361 ? 27.834 5.210 -53.148 1.00 98.50 361 GLU A CA 1
ATOM 2864 C C . GLU A 1 361 ? 26.680 4.488 -52.438 1.00 98.50 361 GLU A C 1
ATOM 2866 O O . GLU A 1 361 ? 26.121 5.014 -51.469 1.00 98.50 361 GLU A O 1
ATOM 2871 N N . SER A 1 362 ? 26.370 3.257 -52.857 1.00 98.69 362 SER A N 1
ATOM 2872 C CA . SER A 1 362 ? 25.363 2.421 -52.196 1.00 98.69 362 SER A CA 1
ATOM 2873 C C . SER A 1 362 ? 25.734 2.112 -50.743 1.00 98.69 362 SER A C 1
ATOM 2875 O O . SER A 1 362 ? 24.897 2.260 -49.849 1.00 98.69 362 SER A O 1
ATOM 2877 N N . ILE A 1 363 ? 26.993 1.743 -50.481 1.00 98.69 363 ILE A N 1
ATOM 2878 C CA . ILE A 1 363 ? 27.481 1.494 -49.119 1.00 98.69 363 ILE A CA 1
ATOM 2879 C C . ILE A 1 363 ? 27.396 2.765 -48.267 1.00 98.69 363 ILE A C 1
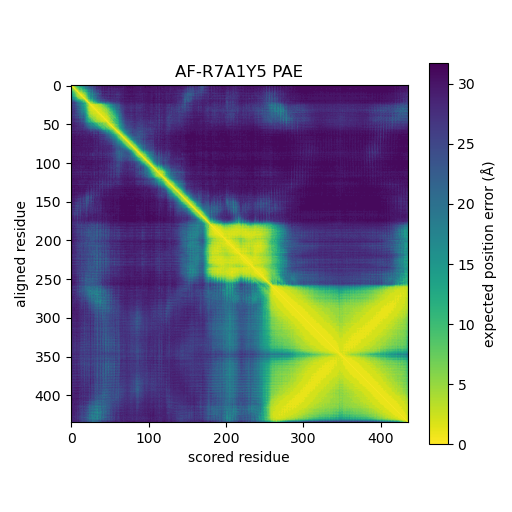ATOM 2881 O O . ILE A 1 363 ? 26.930 2.701 -47.131 1.00 98.69 363 ILE A O 1
ATOM 2885 N N . ASN A 1 364 ? 27.791 3.924 -48.806 1.00 98.62 364 ASN A N 1
ATOM 2886 C CA . ASN A 1 364 ? 27.674 5.195 -48.088 1.00 98.62 364 ASN A CA 1
ATOM 2887 C C . ASN A 1 364 ? 26.217 5.484 -47.694 1.00 98.62 364 ASN A C 1
ATOM 2889 O O . ASN A 1 364 ? 25.964 5.879 -46.561 1.00 98.62 364 ASN A O 1
ATOM 2893 N N . SER A 1 365 ? 25.256 5.226 -48.587 1.00 98.62 365 SER A N 1
ATOM 2894 C CA . SER A 1 365 ? 23.829 5.409 -48.284 1.00 98.62 365 SER A CA 1
ATOM 2895 C C . SER A 1 365 ? 23.333 4.470 -47.178 1.00 98.62 365 SER A C 1
ATOM 2897 O O . SER A 1 365 ? 22.567 4.893 -46.314 1.00 98.62 365 SER A O 1
ATOM 2899 N N . GLN A 1 366 ? 23.793 3.215 -47.161 1.00 98.75 366 GLN A N 1
ATOM 2900 C CA . GLN A 1 366 ? 23.471 2.272 -46.083 1.00 98.75 366 GLN A CA 1
ATOM 2901 C C . GLN A 1 366 ? 24.050 2.727 -44.738 1.00 98.75 366 GLN A C 1
ATOM 2903 O O . GLN A 1 366 ? 23.335 2.718 -43.739 1.00 98.75 366 GLN A O 1
ATOM 2908 N N . ILE A 1 367 ? 25.307 3.187 -44.720 1.00 98.62 367 ILE A N 1
ATOM 2909 C CA . ILE A 1 367 ? 25.941 3.733 -43.512 1.00 98.62 367 ILE A CA 1
ATOM 2910 C C . ILE A 1 367 ? 25.132 4.917 -42.975 1.00 98.62 367 ILE A C 1
ATOM 2912 O O . ILE A 1 367 ? 24.782 4.917 -41.798 1.00 98.62 367 ILE A O 1
ATOM 2916 N N . SER A 1 368 ? 24.764 5.877 -43.829 1.00 98.62 368 SER A N 1
ATOM 2917 C CA . SER A 1 368 ? 23.966 7.038 -43.412 1.00 98.62 368 SER A CA 1
ATOM 2918 C C . SER A 1 368 ? 22.573 6.654 -42.903 1.00 98.62 368 SER A C 1
ATOM 2920 O O . SER A 1 368 ? 22.090 7.230 -41.930 1.00 98.62 368 SER A O 1
ATOM 2922 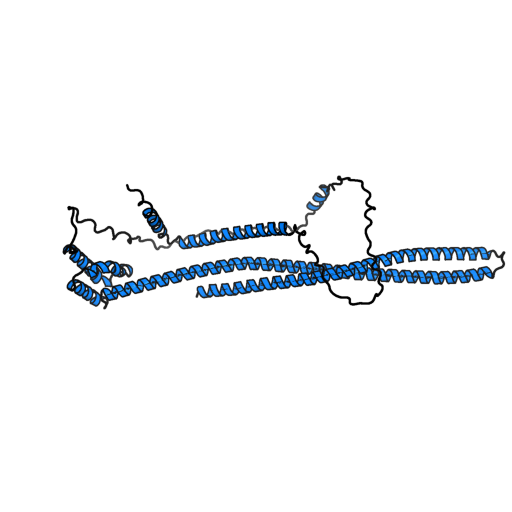N N . SER A 1 369 ? 21.930 5.652 -43.512 1.00 98.75 369 SER A N 1
ATOM 2923 C CA . SER A 1 369 ? 20.656 5.117 -43.015 1.00 98.75 369 SER A CA 1
ATOM 2924 C C . SER A 1 369 ? 20.807 4.522 -41.611 1.00 98.75 369 SER A C 1
ATOM 2926 O O . SER A 1 369 ? 20.008 4.815 -40.721 1.00 98.75 369 SER A O 1
ATOM 2928 N N . ASN A 1 370 ? 21.848 3.721 -41.393 1.00 98.75 370 ASN A N 1
ATOM 2929 C CA . ASN A 1 370 ? 22.144 3.129 -40.091 1.00 98.75 370 ASN A CA 1
ATOM 2930 C C . ASN A 1 370 ? 22.499 4.190 -39.041 1.00 98.75 370 ASN A C 1
ATOM 2932 O O . ASN A 1 370 ? 22.081 4.081 -37.893 1.00 98.75 370 ASN A O 1
ATOM 2936 N N . GLU A 1 371 ? 23.241 5.234 -39.417 1.00 98.69 371 GLU A N 1
ATOM 2937 C CA . GLU A 1 371 ? 23.551 6.368 -38.536 1.00 98.69 371 GLU A CA 1
ATOM 2938 C C . GLU A 1 371 ? 22.279 7.096 -38.082 1.00 98.69 371 GLU A C 1
ATOM 2940 O O . GLU A 1 371 ? 22.151 7.419 -36.900 1.00 98.69 371 GLU A O 1
ATOM 2945 N N . SER A 1 372 ? 21.310 7.283 -38.985 1.00 98.69 372 SER A N 1
ATOM 2946 C CA . SER A 1 372 ? 19.999 7.845 -38.638 1.00 98.69 372 SER A CA 1
ATOM 2947 C C . SER A 1 372 ? 19.253 6.961 -37.635 1.00 98.69 372 SER A C 1
ATOM 2949 O O . SER A 1 372 ? 18.771 7.458 -36.621 1.00 98.69 372 SER A O 1
ATOM 2951 N N . GLN A 1 373 ? 19.206 5.646 -37.867 1.00 98.81 373 GLN A N 1
ATOM 2952 C CA . GLN A 1 373 ? 18.552 4.705 -36.949 1.00 98.81 373 GLN A CA 1
ATOM 2953 C C . GLN A 1 373 ? 19.220 4.677 -35.569 1.00 98.81 373 GLN A C 1
ATOM 2955 O O . GLN A 1 373 ? 18.533 4.655 -34.549 1.00 98.81 373 GLN A O 1
ATOM 2960 N N . ILE A 1 374 ? 20.556 4.725 -35.517 1.00 98.75 374 ILE A N 1
ATOM 2961 C CA . ILE A 1 374 ? 21.304 4.838 -34.258 1.00 98.75 374 ILE A CA 1
ATOM 2962 C C . ILE A 1 374 ? 20.925 6.129 -33.524 1.00 98.75 374 ILE A C 1
ATOM 2964 O O . ILE A 1 374 ? 20.771 6.104 -32.303 1.00 98.75 374 ILE A O 1
ATOM 2968 N N . SER A 1 375 ? 20.778 7.248 -34.237 1.00 98.75 375 SER A N 1
ATOM 2969 C CA . SER A 1 375 ? 20.346 8.514 -33.637 1.00 98.75 375 SER A CA 1
ATOM 2970 C C . SER A 1 375 ? 18.961 8.386 -32.996 1.00 98.75 375 SER A C 1
ATOM 2972 O O . SER A 1 375 ? 18.795 8.745 -31.831 1.00 98.75 375 SER A O 1
ATOM 2974 N N . ASP A 1 376 ? 17.997 7.798 -33.706 1.00 98.69 376 ASP A N 1
ATOM 2975 C CA . ASP A 1 376 ? 16.639 7.588 -33.189 1.00 98.69 376 ASP A CA 1
ATOM 2976 C C . ASP A 1 376 ? 16.626 6.657 -31.965 1.00 98.69 376 ASP A C 1
ATOM 2978 O O . ASP A 1 376 ? 15.937 6.915 -30.974 1.00 98.69 376 ASP A O 1
ATOM 2982 N N . LEU A 1 377 ? 17.418 5.579 -31.999 1.00 98.75 377 LEU A N 1
ATOM 2983 C CA . LEU A 1 377 ? 17.569 4.653 -30.874 1.00 98.75 377 LEU A CA 1
ATOM 2984 C C . LEU A 1 377 ? 18.208 5.321 -29.656 1.00 98.75 377 LEU A C 1
ATOM 2986 O O . LEU A 1 377 ? 17.795 5.039 -28.536 1.00 98.75 377 LEU A O 1
ATOM 2990 N N . LYS A 1 378 ? 19.169 6.233 -29.846 1.00 98.69 378 LYS A N 1
ATOM 2991 C CA . LYS A 1 378 ? 19.742 7.020 -28.744 1.00 98.69 378 LYS A CA 1
ATOM 2992 C C . LYS A 1 378 ? 18.697 7.924 -28.093 1.00 98.69 378 LYS A C 1
ATOM 2994 O O . LYS A 1 378 ? 18.649 8.000 -26.872 1.00 98.69 378 LYS A O 1
ATOM 2999 N N . SER A 1 379 ? 17.820 8.555 -28.875 1.00 98.56 379 SER A N 1
ATOM 3000 C CA . SER A 1 379 ? 16.715 9.352 -28.323 1.00 98.56 379 SER A CA 1
ATOM 3001 C C . SER A 1 379 ? 15.716 8.500 -27.530 1.00 98.56 379 SER A C 1
ATOM 3003 O O . SER A 1 379 ? 15.261 8.912 -26.458 1.00 98.56 379 SER A O 1
ATOM 3005 N N . LYS A 1 380 ? 15.400 7.294 -28.019 1.00 98.50 380 LYS A N 1
ATOM 3006 C CA . LYS A 1 380 ? 14.571 6.325 -27.282 1.00 98.50 380 LYS A CA 1
ATOM 3007 C C . LYS A 1 380 ? 15.251 5.843 -26.004 1.00 98.50 380 LYS A C 1
ATOM 3009 O O . LYS A 1 380 ? 14.591 5.773 -24.975 1.00 98.50 380 LYS A O 1
ATOM 3014 N N . LEU A 1 381 ? 16.556 5.572 -26.055 1.00 98.69 381 LEU A N 1
ATOM 3015 C CA . LEU A 1 381 ? 17.353 5.181 -24.895 1.00 98.69 381 LEU A CA 1
ATOM 3016 C C . LEU A 1 381 ? 17.286 6.250 -23.799 1.00 98.69 381 LEU A C 1
ATOM 3018 O O . LEU A 1 381 ? 16.927 5.924 -22.675 1.00 98.69 381 LEU A O 1
ATOM 3022 N N . SER A 1 382 ? 17.510 7.524 -24.138 1.00 98.50 382 SER A N 1
ATOM 3023 C CA . SER A 1 382 ? 17.390 8.622 -23.168 1.00 98.50 382 SER A CA 1
ATOM 3024 C C . SER A 1 382 ? 15.980 8.747 -22.584 1.00 98.50 382 SER A C 1
ATOM 3026 O O . SER A 1 382 ? 15.817 9.046 -21.404 1.00 98.50 382 SER A O 1
ATOM 3028 N N . SER A 1 383 ? 14.945 8.487 -23.390 1.00 98.25 383 SER A N 1
ATOM 3029 C CA . SER A 1 383 ? 13.560 8.472 -22.902 1.00 98.25 383 SER A CA 1
ATOM 3030 C C . SER A 1 383 ? 13.319 7.316 -21.921 1.00 98.25 383 SER A C 1
ATOM 3032 O O . SER A 1 383 ? 12.723 7.528 -20.869 1.00 98.25 383 SER A O 1
ATOM 3034 N N . ALA A 1 384 ? 13.825 6.116 -22.223 1.00 98.56 384 ALA A N 1
ATOM 3035 C CA . ALA A 1 384 ? 13.723 4.947 -21.349 1.00 98.56 384 ALA A CA 1
ATOM 3036 C C . ALA A 1 384 ? 14.514 5.127 -20.040 1.00 98.56 384 ALA A C 1
ATOM 3038 O O . ALA A 1 384 ? 14.035 4.742 -18.974 1.00 98.56 384 ALA A O 1
ATOM 3039 N N . GLU A 1 385 ? 15.687 5.763 -20.092 1.00 98.62 385 GLU A N 1
ATOM 3040 C CA . GLU A 1 385 ? 16.467 6.152 -18.909 1.00 98.62 385 GLU A CA 1
ATOM 3041 C C . GLU A 1 385 ? 15.685 7.124 -18.018 1.00 98.62 385 GLU A C 1
ATOM 3043 O O . GLU A 1 385 ? 15.602 6.916 -16.808 1.00 98.62 385 GLU A O 1
ATOM 3048 N N . GLN A 1 386 ? 15.023 8.126 -18.605 1.00 98.44 386 GLN A N 1
ATOM 3049 C CA . GLN A 1 386 ? 14.167 9.040 -17.848 1.00 98.44 386 GLN A CA 1
ATOM 3050 C C . GLN A 1 386 ? 12.973 8.315 -17.212 1.00 98.44 386 GLN A C 1
ATOM 3052 O O . GLN A 1 386 ? 12.642 8.565 -16.051 1.00 98.44 386 GLN A O 1
ATOM 3057 N N . THR A 1 387 ? 12.328 7.402 -17.946 1.00 97.88 387 THR A N 1
ATOM 3058 C CA . THR A 1 387 ? 11.252 6.564 -17.400 1.00 97.88 387 THR A CA 1
ATOM 3059 C C . THR A 1 387 ? 11.747 5.714 -16.232 1.00 97.88 387 THR A C 1
ATOM 3061 O O . THR A 1 387 ? 11.054 5.626 -15.221 1.00 97.88 387 THR A O 1
ATOM 3064 N N . LEU A 1 388 ? 12.948 5.137 -16.329 1.00 98.69 388 LEU A N 1
ATOM 3065 C CA . LEU A 1 388 ? 13.555 4.368 -15.244 1.00 98.69 388 LEU A CA 1
ATOM 3066 C C . LEU A 1 388 ? 13.758 5.231 -13.994 1.00 98.69 388 LEU A C 1
ATOM 3068 O O . LEU A 1 388 ? 13.363 4.814 -12.906 1.00 98.69 388 LEU A O 1
ATOM 3072 N N . THR A 1 389 ? 14.320 6.432 -14.144 1.00 98.62 389 THR A N 1
ATOM 3073 C CA . THR A 1 389 ? 14.504 7.366 -13.024 1.00 98.62 389 THR A CA 1
ATOM 3074 C C . THR A 1 389 ? 13.173 7.721 -12.365 1.00 98.62 389 THR A C 1
ATOM 3076 O O . THR A 1 389 ? 13.049 7.622 -11.146 1.00 98.62 389 THR A O 1
ATOM 3079 N N . ASN A 1 390 ? 12.151 8.058 -13.156 1.00 98.31 390 ASN A N 1
ATOM 3080 C CA . ASN A 1 390 ? 10.829 8.394 -12.622 1.00 98.31 390 ASN A CA 1
ATOM 3081 C C . ASN A 1 390 ? 10.207 7.206 -11.871 1.00 98.31 390 ASN A C 1
ATOM 3083 O O . ASN A 1 390 ? 9.728 7.367 -10.751 1.00 98.31 390 ASN A O 1
ATOM 3087 N N . ALA A 1 391 ? 10.280 6.000 -12.441 1.00 98.38 391 ALA A N 1
ATOM 3088 C CA . ALA A 1 391 ? 9.740 4.794 -11.821 1.00 98.38 391 ALA A CA 1
ATOM 3089 C C . ALA A 1 391 ? 10.473 4.420 -10.517 1.00 98.38 391 ALA A C 1
ATOM 3091 O O . ALA A 1 391 ? 9.855 3.912 -9.583 1.00 98.38 391 ALA A O 1
ATOM 3092 N N . GLN A 1 392 ? 11.776 4.703 -10.407 1.00 98.62 392 GLN A N 1
ATOM 3093 C CA . GLN A 1 392 ? 12.536 4.543 -9.159 1.00 98.62 392 GLN A CA 1
ATOM 3094 C C . GLN A 1 392 ? 12.088 5.535 -8.075 1.00 98.62 392 GLN A C 1
ATOM 3096 O O . GLN A 1 392 ? 11.956 5.160 -6.904 1.00 98.62 392 GLN A O 1
ATOM 3101 N N . 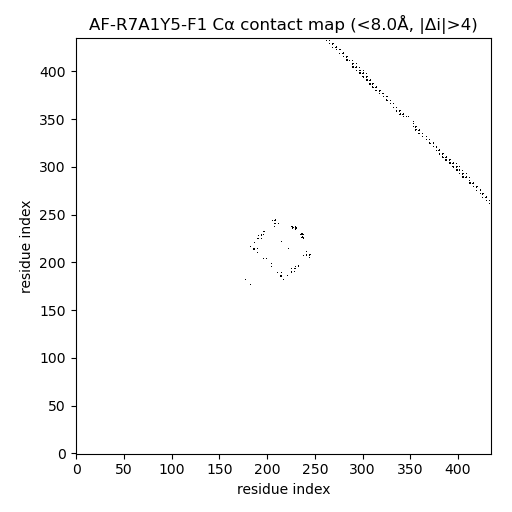SER A 1 393 ? 11.808 6.786 -8.449 1.00 98.44 393 SER A N 1
ATOM 3102 C CA . SER A 1 393 ? 11.225 7.769 -7.529 1.00 98.44 393 SER A CA 1
ATOM 3103 C C . SER A 1 393 ? 9.832 7.338 -7.061 1.00 98.44 393 SER A C 1
ATOM 3105 O O . SER A 1 393 ? 9.562 7.341 -5.860 1.00 98.44 393 SER A O 1
ATOM 3107 N N . GLU A 1 394 ? 8.977 6.885 -7.980 1.00 98.12 394 GLU A N 1
ATOM 3108 C CA . GLU A 1 394 ? 7.651 6.346 -7.656 1.00 98.12 394 GLU A CA 1
ATOM 3109 C C . GLU A 1 394 ? 7.731 5.120 -6.743 1.00 98.12 394 GLU A C 1
ATOM 3111 O O . GLU A 1 394 ? 6.957 5.014 -5.794 1.00 98.12 394 GLU A O 1
ATOM 3116 N N . GLN A 1 395 ? 8.683 4.211 -6.973 1.00 98.56 395 GLN A N 1
ATOM 3117 C CA . GLN A 1 395 ? 8.895 3.044 -6.115 1.00 98.56 395 GLN A CA 1
ATOM 3118 C C . GLN A 1 395 ? 9.259 3.459 -4.686 1.00 98.56 395 GLN A C 1
ATOM 3120 O O . GLN A 1 395 ? 8.736 2.890 -3.727 1.00 98.56 395 GLN A O 1
ATOM 3125 N N . THR A 1 396 ? 10.130 4.459 -4.541 1.00 98.38 396 THR A N 1
ATOM 3126 C CA . THR A 1 396 ? 10.525 4.994 -3.231 1.00 98.38 396 THR A CA 1
ATOM 3127 C C . THR A 1 396 ? 9.315 5.576 -2.504 1.00 98.38 396 THR A C 1
ATOM 3129 O O . THR A 1 396 ? 9.048 5.210 -1.360 1.00 98.38 396 THR A O 1
ATOM 3132 N N . GLN A 1 397 ? 8.527 6.405 -3.193 1.00 98.38 397 GLN A N 1
ATOM 3133 C CA . GLN A 1 397 ? 7.310 6.989 -2.637 1.00 98.38 397 GLN A CA 1
ATOM 3134 C C . GLN A 1 397 ? 6.282 5.914 -2.254 1.00 98.38 397 GLN A C 1
ATOM 3136 O O . GLN A 1 397 ? 5.757 5.921 -1.141 1.00 98.38 397 GLN A O 1
ATOM 3141 N N . ALA A 1 398 ? 6.027 4.949 -3.141 1.00 98.44 398 ALA A N 1
ATOM 3142 C CA . ALA A 1 398 ? 5.099 3.852 -2.886 1.00 98.44 398 ALA A CA 1
ATOM 3143 C C . ALA A 1 398 ? 5.546 2.991 -1.696 1.00 98.44 398 ALA A C 1
ATOM 3145 O O . ALA A 1 398 ? 4.710 2.514 -0.930 1.00 98.44 398 ALA A O 1
ATOM 3146 N N . LYS A 1 399 ? 6.858 2.821 -1.492 1.00 98.50 399 LYS A N 1
ATOM 3147 C CA . LYS A 1 399 ? 7.384 2.105 -0.329 1.00 98.50 399 LYS A CA 1
ATOM 3148 C C . LYS A 1 399 ? 7.080 2.844 0.976 1.00 98.50 399 LYS A C 1
ATOM 3150 O O . LYS A 1 399 ? 6.609 2.214 1.920 1.00 98.50 399 LYS A O 1
ATOM 3155 N N . SER A 1 400 ? 7.263 4.163 1.006 1.00 98.44 400 SER A N 1
ATOM 3156 C CA . SER A 1 400 ? 6.881 4.993 2.156 1.00 98.44 400 SER A CA 1
ATOM 3157 C C . SER A 1 400 ? 5.371 4.974 2.420 1.00 98.44 400 SER A C 1
ATOM 3159 O O . SER A 1 400 ? 4.946 4.938 3.578 1.00 98.44 400 SER A O 1
ATOM 3161 N N . GLU A 1 401 ? 4.545 4.950 1.368 1.00 98.44 401 GLU A N 1
ATOM 3162 C CA . GLU A 1 401 ? 3.091 4.795 1.502 1.00 98.44 401 GLU A CA 1
ATOM 3163 C C . GLU A 1 401 ? 2.711 3.444 2.124 1.00 98.44 401 GLU A C 1
ATOM 3165 O O . GLU A 1 401 ? 1.853 3.407 3.006 1.00 98.44 401 GLU A O 1
ATOM 3170 N N . VAL A 1 402 ? 3.367 2.349 1.720 1.00 98.75 402 VAL A N 1
ATOM 3171 C CA . VAL A 1 402 ? 3.163 1.017 2.317 1.00 98.75 402 VAL A CA 1
ATOM 3172 C C . VAL A 1 402 ? 3.500 1.029 3.805 1.00 98.75 402 VAL A C 1
ATOM 3174 O O . VAL A 1 402 ? 2.703 0.556 4.613 1.00 98.75 402 VAL A O 1
ATOM 3177 N N . ASP A 1 403 ? 4.642 1.601 4.185 1.00 98.50 403 ASP A N 1
ATOM 3178 C CA . ASP A 1 403 ? 5.077 1.633 5.585 1.00 98.50 403 ASP A CA 1
ATOM 3179 C C . ASP A 1 403 ? 4.110 2.470 6.454 1.00 98.50 403 ASP A C 1
ATOM 3181 O O . ASP A 1 403 ? 3.731 2.071 7.563 1.00 98.50 403 ASP A O 1
ATOM 3185 N N . SER A 1 404 ? 3.624 3.592 5.914 1.00 98.44 404 SER A N 1
ATOM 3186 C CA . SER A 1 404 ? 2.623 4.448 6.569 1.00 98.44 404 SER A CA 1
ATOM 3187 C C . SER A 1 404 ? 1.273 3.737 6.718 1.00 98.44 404 SER A C 1
ATOM 3189 O O . SER A 1 404 ? 0.671 3.752 7.793 1.00 98.44 404 SER A O 1
ATOM 3191 N N . ALA A 1 405 ? 0.803 3.065 5.663 1.00 98.56 405 ALA A N 1
ATOM 3192 C CA . ALA A 1 405 ? -0.446 2.307 5.688 1.00 98.56 405 ALA A CA 1
ATOM 3193 C C . ALA A 1 405 ? -0.374 1.113 6.652 1.00 98.56 405 ALA A C 1
ATOM 3195 O O . ALA A 1 405 ? -1.338 0.836 7.364 1.00 98.56 405 ALA A O 1
ATOM 3196 N N . GLN A 1 406 ? 0.778 0.443 6.739 1.00 98.69 406 GLN A N 1
ATOM 3197 C CA . GLN A 1 406 ? 0.992 -0.648 7.687 1.00 98.69 406 GLN A CA 1
ATOM 3198 C C . GLN A 1 406 ? 0.943 -0.157 9.138 1.00 98.69 406 GLN A C 1
ATOM 3200 O O . GLN A 1 406 ? 0.386 -0.837 10.001 1.00 98.69 406 GLN A O 1
ATOM 3205 N N . SER A 1 407 ? 1.487 1.031 9.404 1.00 98.50 407 SER A N 1
ATOM 3206 C CA . SER A 1 407 ? 1.403 1.664 10.724 1.00 98.50 407 SER A CA 1
ATOM 3207 C C . SER A 1 407 ? -0.054 1.967 11.088 1.00 98.50 407 SER A C 1
ATOM 3209 O O . SER A 1 407 ? -0.511 1.573 12.157 1.00 98.50 407 SER A O 1
ATOM 3211 N N . ALA A 1 408 ? -0.829 2.525 10.152 1.00 98.50 408 ALA A N 1
ATOM 3212 C CA . ALA A 1 408 ? -2.256 2.781 10.353 1.00 98.50 408 ALA A CA 1
ATOM 3213 C C . ALA A 1 408 ? -3.069 1.501 10.639 1.00 98.50 408 ALA A C 1
ATOM 3215 O O . ALA A 1 408 ? -3.982 1.524 11.464 1.00 98.50 408 ALA A O 1
ATOM 3216 N N . VAL A 1 409 ? -2.733 0.374 9.996 1.00 98.69 409 VAL A N 1
ATOM 3217 C CA . VAL A 1 409 ? -3.344 -0.935 10.299 1.00 98.69 409 VAL A CA 1
ATOM 3218 C C . VAL A 1 409 ? -3.043 -1.362 11.735 1.00 98.69 409 VAL A C 1
ATOM 3220 O O . VAL A 1 409 ? -3.952 -1.799 12.440 1.00 98.69 409 VAL A O 1
ATOM 3223 N N . ASN A 1 410 ? -1.794 -1.224 12.182 1.00 98.31 410 ASN A N 1
ATOM 3224 C CA . ASN A 1 410 ? -1.393 -1.608 13.536 1.00 98.31 410 ASN A CA 1
ATOM 3225 C C . ASN A 1 410 ? -2.100 -0.754 14.600 1.00 98.31 410 ASN A C 1
ATOM 3227 O O . ASN A 1 410 ? -2.566 -1.286 15.611 1.00 98.31 410 ASN A O 1
ATOM 3231 N N . ASP A 1 411 ? -2.226 0.549 14.355 1.00 98.38 411 ASP A N 1
ATOM 3232 C CA . ASP A 1 411 ? -2.916 1.474 15.256 1.00 98.38 411 ASP A CA 1
ATOM 3233 C C . ASP A 1 411 ? -4.414 1.152 15.343 1.00 98.38 411 ASP A C 1
ATOM 3235 O O . ASP A 1 411 ? -4.974 1.047 16.440 1.00 98.38 411 ASP A O 1
ATOM 3239 N N . ALA A 1 412 ? -5.066 0.925 14.197 1.00 98.31 412 ALA A N 1
ATOM 3240 C CA . ALA A 1 412 ? -6.478 0.552 14.148 1.00 98.31 412 ALA A CA 1
ATOM 3241 C C . ALA A 1 412 ? -6.743 -0.793 14.845 1.00 98.31 412 ALA A C 1
ATOM 3243 O O . ALA A 1 412 ? -7.708 -0.917 15.602 1.00 98.31 412 ALA A O 1
ATOM 3244 N N . GLN A 1 413 ? -5.857 -1.776 14.653 1.00 98.31 413 GLN A N 1
ATOM 3245 C CA . GLN A 1 413 ? -5.934 -3.074 15.325 1.00 98.31 413 GLN A CA 1
ATOM 3246 C C . GLN A 1 413 ? -5.798 -2.919 16.844 1.00 98.31 413 GLN A C 1
ATOM 3248 O O . GLN A 1 413 ? -6.605 -3.460 17.594 1.00 98.31 413 GLN A O 1
ATOM 3253 N N . SER A 1 414 ? -4.835 -2.115 17.300 1.00 98.25 414 SER A N 1
ATOM 3254 C CA . SER A 1 414 ? -4.620 -1.860 18.729 1.00 98.25 414 SER A CA 1
ATOM 3255 C C . SER A 1 414 ? -5.834 -1.192 19.381 1.00 98.25 414 SER A C 1
ATOM 3257 O O . SER A 1 414 ? -6.226 -1.554 20.493 1.00 98.25 414 SER A O 1
ATOM 3259 N N . LYS A 1 415 ? -6.473 -0.242 18.682 1.00 97.75 415 LYS A N 1
ATOM 3260 C CA . LYS A 1 415 ? -7.712 0.395 19.149 1.00 97.75 415 LYS A CA 1
ATOM 3261 C C . LYS A 1 415 ? -8.857 -0.614 19.258 1.00 97.75 415 LYS A C 1
ATOM 3263 O O . LYS A 1 415 ? -9.539 -0.639 20.282 1.00 97.75 415 LYS A O 1
ATOM 3268 N N . TYR A 1 416 ? -9.044 -1.450 18.236 1.00 98.25 416 TYR A N 1
ATOM 3269 C CA . TYR A 1 416 ? -10.049 -2.514 18.241 1.00 98.25 416 TYR A CA 1
ATOM 3270 C C . TYR A 1 416 ? -9.848 -3.473 19.427 1.00 98.25 416 TYR A C 1
ATOM 3272 O O . TYR A 1 416 ? -10.784 -3.719 20.189 1.00 98.25 416 TYR A O 1
ATOM 3280 N N . ASP A 1 417 ? -8.620 -3.953 19.640 1.00 97.38 417 ASP A N 1
ATOM 3281 C CA . ASP A 1 417 ? -8.299 -4.892 20.722 1.00 97.38 417 ASP A CA 1
ATOM 3282 C C . ASP A 1 417 ? -8.502 -4.270 22.113 1.00 97.38 417 ASP A C 1
ATOM 3284 O O . ASP A 1 417 ? -8.979 -4.938 23.039 1.00 97.38 417 ASP A O 1
ATOM 3288 N N . SER A 1 418 ? -8.188 -2.978 22.263 1.00 97.94 418 SER A N 1
ATOM 3289 C CA . SER A 1 418 ? -8.409 -2.231 23.505 1.00 97.94 418 SER A CA 1
ATOM 3290 C C . SER A 1 418 ? -9.895 -2.125 23.854 1.00 97.94 418 SER A C 1
ATOM 3292 O O . SER A 1 418 ? -10.282 -2.481 24.969 1.00 97.94 418 SER A O 1
ATOM 3294 N N . ILE A 1 419 ? -10.737 -1.708 22.901 1.00 96.25 419 ILE A N 1
ATOM 3295 C CA . ILE A 1 419 ? -12.193 -1.600 23.097 1.00 96.25 419 ILE A CA 1
ATOM 3296 C C . ILE A 1 419 ? -12.788 -2.975 23.411 1.00 96.25 419 ILE A C 1
ATOM 3298 O O . ILE A 1 419 ? -13.544 -3.125 24.369 1.00 96.25 419 ILE A O 1
ATOM 3302 N N . ASN A 1 420 ? -12.387 -4.005 22.663 1.00 95.62 420 ASN A N 1
ATOM 3303 C CA . ASN A 1 420 ? -12.856 -5.370 22.883 1.00 95.62 420 ASN A CA 1
ATOM 3304 C C . ASN A 1 420 ? -12.485 -5.904 24.280 1.00 95.62 420 ASN A C 1
ATOM 3306 O O . ASN A 1 420 ? -13.256 -6.640 24.894 1.00 95.62 420 ASN A O 1
ATOM 3310 N N . SER A 1 421 ? -11.319 -5.522 24.806 1.00 96.50 421 SER A N 1
ATOM 3311 C CA . SER A 1 421 ? -10.902 -5.886 26.167 1.00 96.50 421 SER A CA 1
ATOM 3312 C C . SER A 1 421 ? -11.733 -5.168 27.236 1.00 96.50 421 SER A C 1
ATOM 3314 O O . SER A 1 421 ? -12.129 -5.793 28.220 1.00 96.50 421 SER A O 1
ATOM 3316 N N . GLN A 1 422 ? -12.039 -3.881 27.035 1.00 95.69 422 GLN A N 1
ATOM 3317 C CA . GLN A 1 422 ? -12.904 -3.110 27.939 1.00 95.69 422 GLN A CA 1
ATOM 3318 C C . GLN A 1 422 ? -14.328 -3.676 27.978 1.00 95.69 422 GLN A C 1
ATOM 3320 O O . GLN A 1 422 ? -14.887 -3.836 29.061 1.00 95.69 422 GLN A O 1
ATOM 3325 N N . LEU A 1 423 ? -14.885 -4.053 26.822 1.00 94.12 423 LEU A N 1
ATOM 3326 C CA . LEU A 1 423 ? -16.189 -4.717 26.736 1.00 94.12 423 LEU A CA 1
ATOM 3327 C C . LEU A 1 423 ? -16.234 -5.999 27.568 1.00 94.12 423 LEU A C 1
ATOM 3329 O O . LEU A 1 423 ? -17.139 -6.165 28.381 1.00 94.12 423 LEU A O 1
ATOM 3333 N N . GLN A 1 424 ? -15.230 -6.869 27.428 1.00 94.12 424 GLN A N 1
ATOM 3334 C CA . GLN A 1 424 ? -15.153 -8.108 28.209 1.00 94.12 424 GLN A CA 1
ATOM 3335 C C . GLN A 1 424 ? -15.063 -7.854 29.715 1.00 94.12 424 GLN A C 1
ATOM 3337 O O . GLN A 1 424 ? -15.581 -8.645 30.504 1.00 94.12 424 GLN A O 1
ATOM 3342 N N . GLN A 1 425 ? -14.380 -6.786 30.132 1.00 95.56 425 GLN A N 1
ATOM 3343 C CA . GLN A 1 425 ? -14.306 -6.424 31.542 1.00 95.56 425 GLN A CA 1
ATOM 3344 C C . GLN A 1 425 ? -15.671 -5.962 32.063 1.00 95.56 425 GLN A C 1
ATOM 3346 O O . GLN A 1 425 ? -16.131 -6.483 33.075 1.00 95.56 425 GLN A O 1
ATOM 3351 N N . LEU A 1 426 ? -16.337 -5.044 31.359 1.00 92.19 426 LEU A N 1
ATOM 3352 C CA . LEU A 1 426 ? -17.646 -4.533 31.775 1.00 92.19 426 LEU A CA 1
ATOM 3353 C C . LEU A 1 426 ? -18.731 -5.612 31.747 1.00 92.19 426 LEU A C 1
ATOM 3355 O O . LEU A 1 426 ? -19.605 -5.613 32.605 1.00 92.19 426 LEU A O 1
ATOM 3359 N N . GLN A 1 427 ? -18.660 -6.556 30.806 1.00 90.00 427 GLN A N 1
ATOM 3360 C CA . GLN A 1 427 ? -19.553 -7.717 30.773 1.00 90.00 427 GLN A CA 1
ATOM 3361 C C . GLN A 1 427 ? -19.385 -8.581 32.026 1.00 90.00 427 GLN A C 1
ATOM 3363 O O . GLN A 1 427 ? -20.374 -8.913 32.664 1.00 90.00 427 GLN A O 1
ATOM 3368 N N . LYS A 1 428 ? -18.145 -8.854 32.456 1.00 93.31 428 LYS A N 1
ATOM 3369 C CA . LYS A 1 428 ? -17.899 -9.564 33.722 1.00 93.31 428 LYS A CA 1
ATOM 3370 C C . LYS A 1 428 ? -18.387 -8.784 34.939 1.00 93.31 428 LYS A C 1
ATOM 3372 O O . LYS A 1 428 ? -18.891 -9.383 35.879 1.00 93.31 428 LYS A O 1
ATOM 3377 N N . GLU A 1 429 ? -18.197 -7.466 34.954 1.00 90.94 429 GLU A N 1
ATOM 3378 C CA . GLU A 1 429 ? -18.709 -6.613 36.033 1.00 90.94 429 GLU A CA 1
ATOM 3379 C C . GLU A 1 429 ? -20.241 -6.649 36.095 1.00 90.94 429 GLU A C 1
ATOM 3381 O O . GLU A 1 429 ? -20.795 -6.694 37.190 1.00 90.94 429 GLU A O 1
ATOM 3386 N N . LEU A 1 430 ? -20.916 -6.686 34.941 1.00 88.19 430 LEU A N 1
ATOM 3387 C CA . LEU A 1 430 ? -22.367 -6.823 34.859 1.00 88.19 430 LEU A CA 1
ATOM 3388 C C . LEU A 1 430 ? -22.839 -8.204 35.339 1.00 88.19 430 LEU A C 1
ATOM 3390 O O . LEU A 1 430 ? -23.751 -8.261 36.158 1.00 88.19 430 LEU A O 1
ATOM 3394 N N . ASP A 1 431 ? -22.192 -9.283 34.888 1.00 89.12 431 ASP A N 1
ATOM 3395 C CA . ASP A 1 431 ? -22.515 -10.659 35.292 1.00 89.12 431 ASP A CA 1
ATOM 3396 C C . ASP A 1 431 ? -22.363 -10.847 36.814 1.00 89.12 431 ASP A C 1
ATOM 3398 O O . ASP A 1 431 ? -23.222 -11.438 37.460 1.00 89.12 431 ASP A O 1
ATOM 3402 N N . ASN A 1 432 ? -21.321 -10.265 37.420 1.00 88.88 432 ASN A N 1
ATOM 3403 C CA . ASN A 1 432 ? -21.098 -10.321 38.872 1.00 88.88 432 ASN A CA 1
ATOM 3404 C C . ASN A 1 432 ? -22.166 -9.582 39.701 1.00 88.88 432 ASN A C 1
ATOM 3406 O O . ASN A 1 432 ? -22.194 -9.745 40.916 1.00 88.88 432 ASN A O 1
ATOM 3410 N N . LEU A 1 433 ? -22.978 -8.714 39.087 1.00 81.75 433 LEU A N 1
ATOM 3411 C CA . LEU A 1 433 ? -24.117 -8.070 39.751 1.00 81.75 433 LEU A CA 1
ATOM 3412 C C . LEU A 1 433 ? -25.410 -8.890 39.600 1.00 81.75 433 LEU A C 1
ATOM 3414 O O . LEU A 1 433 ? -26.415 -8.556 40.234 1.00 81.75 433 LEU A O 1
ATOM 3418 N N . ASP A 1 434 ? -25.436 -9.878 38.701 1.00 67.81 434 ASP A N 1
ATOM 3419 C CA . ASP A 1 434 ? -26.554 -10.812 38.512 1.00 67.81 434 ASP A CA 1
ATOM 3420 C C . ASP A 1 434 ? -26.469 -12.041 39.445 1.00 67.81 434 ASP A C 1
ATOM 3422 O O . ASP A 1 434 ? -27.511 -12.649 39.706 1.00 67.81 434 ASP A O 1
ATOM 3426 N N . ASP A 1 435 ? -25.275 -12.352 39.967 1.00 56.41 435 ASP A N 1
ATOM 3427 C CA . ASP A 1 435 ? -25.009 -13.327 41.045 1.00 56.41 435 ASP A CA 1
ATOM 3428 C C . ASP A 1 435 ? -25.257 -12.738 42.449 1.00 56.41 435 ASP A C 1
ATOM 3430 O O . ASP A 1 435 ? -25.749 -13.495 43.326 1.00 56.41 435 ASP A O 1
#

Secondary structure (DSSP, 8-state):
---SSSHHHHHHHHHHTTSS-TTHHHHHHHHHHHHHHHHHHHHHHHHHHHHHHHHHHTTS------PPPP----------------------TT----------------HHHHHHHHS---S---------PPP-----------------SS-SSSSS-SS----------------HHHHHHHHHHHHHHHHHGGG--HHHHHTHHHHHHHHTTS-HHHHHHHHHHHHHHHSS-HHHHHHHHHHHHHHHHHHHHHHHHHHHHHHHHHHHHHHHHHHHHHHHHHHHHHHHHHHHHHHHHHHHHHHHHHHHHHHHHHHHHHHHHHHHHHHHHHHHHHHHHHHHHS-TT-THHHHHHHHHHHHHHHHHHHHHHHHHHHHHHHHHHHHHHHHHHHHHHHHHHHHHHHHHHHHHHHHHHHHHHHHHHHHHHHHTTT-

Radius of gyration: 52.77 Å; Cα contacts (8 Å, |Δi|>4): 167; chains: 1; bounding box: 114×62×154 Å

Nearest PDB structures (foldseek):
  8i21-assembly1_B  TM=7.412E-01  e=7.731E-02  Saccharomyces cerevisiae S288C
  3g67-assembly1_B  TM=5.720E-01  e=1.776E-01  Thermotoga maritima
  5nnv-assembly1_A  TM=4.701E-01  e=6.517E-01  Bacillus subtilis subsp. subtilis str. 168
  8otz-assembly1_EY  TM=5.404E-01  e=3.441E+00  Bos taurus